Protein AF-A0A4R5EV81-F1 (afdb_monomer_lite)

Structure (mmCIF, N/CA/C/O backbone):
data_AF-A0A4R5EV81-F1
#
_entry.id   AF-A0A4R5EV81-F1
#
loop_
_atom_site.group_PDB
_atom_site.id
_atom_site.type_symbol
_atom_site.label_atom_id
_atom_site.label_alt_id
_atom_site.label_comp_id
_atom_site.label_asym_id
_atom_site.label_entity_id
_atom_site.label_seq_id
_atom_site.pdbx_PDB_ins_code
_atom_site.Cartn_x
_atom_site.Cartn_y
_atom_site.Cartn_z
_atom_site.occupancy
_atom_site.B_iso_or_equiv
_atom_site.auth_seq_id
_atom_site.auth_comp_id
_atom_site.auth_asym_id
_atom_site.auth_atom_id
_atom_site.pdbx_PDB_model_num
ATOM 1 N N . MET A 1 1 ? -8.953 -26.066 24.419 1.00 37.31 1 MET A N 1
ATOM 2 C CA . MET A 1 1 ? -10.215 -25.880 23.675 1.00 37.31 1 MET A CA 1
ATOM 3 C C . MET A 1 1 ? -9.924 -24.929 22.522 1.00 37.31 1 MET A C 1
ATOM 5 O O . MET A 1 1 ? -9.954 -23.727 22.732 1.00 37.31 1 MET A O 1
ATOM 9 N N . ALA A 1 2 ? -9.519 -25.443 21.358 1.00 44.22 2 ALA A N 1
ATOM 10 C CA . ALA A 1 2 ? -9.310 -24.613 20.171 1.00 44.22 2 ALA A CA 1
ATOM 11 C C . ALA A 1 2 ? -10.692 -24.299 19.582 1.00 44.22 2 ALA A C 1
ATOM 13 O O . ALA A 1 2 ? -11.308 -25.158 18.949 1.00 44.22 2 ALA A O 1
ATOM 14 N N . GLY A 1 3 ? -11.227 -23.125 19.919 1.00 52.47 3 GLY A N 1
ATOM 15 C CA . GLY A 1 3 ? -12.448 -22.615 19.303 1.00 52.47 3 GLY A CA 1
ATOM 16 C C . GLY A 1 3 ? -12.232 -22.489 17.798 1.00 52.47 3 GLY A C 1
ATOM 17 O O . GLY A 1 3 ? -11.155 -22.096 17.358 1.00 52.47 3 GLY A O 1
ATOM 18 N N . LYS A 1 4 ? -13.229 -22.890 17.007 1.00 65.06 4 LYS A N 1
ATOM 19 C CA . LYS A 1 4 ? -13.209 -22.694 15.557 1.00 65.06 4 LYS A CA 1
ATOM 20 C C . LYS A 1 4 ? -13.354 -21.197 15.295 1.00 65.06 4 LYS A C 1
ATOM 22 O O . LYS A 1 4 ? -14.456 -20.666 15.426 1.00 65.06 4 LYS A O 1
ATOM 27 N N . GLU A 1 5 ? -12.251 -20.535 14.976 1.00 66.50 5 GLU A N 1
ATOM 28 C CA . GLU A 1 5 ? -12.268 -19.159 14.485 1.00 66.50 5 GLU A CA 1
ATOM 29 C C . GLU A 1 5 ? -13.114 -19.121 13.207 1.00 66.50 5 GLU A C 1
ATOM 31 O O . GLU A 1 5 ? -12.915 -19.930 12.296 1.00 66.50 5 GLU A O 1
ATOM 36 N N . LYS A 1 6 ? -14.101 -18.224 13.165 1.00 83.25 6 LYS A N 1
ATOM 37 C CA . LYS A 1 6 ? -14.970 -18.044 11.995 1.00 83.25 6 LYS A CA 1
ATOM 38 C C . LYS A 1 6 ? -14.556 -16.846 11.158 1.00 83.25 6 LYS A C 1
ATOM 40 O O . LYS A 1 6 ? -14.765 -16.858 9.950 1.00 83.25 6 LYS A O 1
ATOM 45 N N . VAL A 1 7 ? -13.988 -15.821 11.793 1.00 92.38 7 VAL A N 1
ATOM 46 C CA . VAL A 1 7 ? -13.615 -14.573 11.127 1.00 92.38 7 VAL A CA 1
ATOM 47 C C . VAL A 1 7 ? -12.239 -14.116 11.579 1.00 92.38 7 VAL A C 1
ATOM 49 O O . VAL A 1 7 ? -11.940 -14.108 12.773 1.00 92.38 7 VAL A O 1
ATOM 52 N N . MET A 1 8 ? -11.429 -13.694 10.610 1.00 94.06 8 MET A N 1
ATOM 53 C CA . MET A 1 8 ? -10.152 -13.033 10.849 1.00 94.06 8 MET A CA 1
ATOM 54 C C . MET A 1 8 ? -10.244 -11.562 10.449 1.00 94.06 8 MET A C 1
ATOM 56 O O . MET A 1 8 ? -10.510 -11.255 9.290 1.00 94.06 8 MET A O 1
ATOM 60 N N . ALA A 1 9 ? -10.002 -10.660 11.397 1.00 96.12 9 ALA A N 1
ATOM 61 C CA . ALA A 1 9 ? -9.934 -9.223 11.179 1.00 96.12 9 ALA A CA 1
ATOM 62 C C . ALA A 1 9 ? -8.474 -8.767 11.068 1.00 96.12 9 ALA A C 1
ATOM 64 O O . ALA A 1 9 ? -7.671 -8.940 11.988 1.00 96.12 9 ALA A O 1
ATOM 65 N N . VAL A 1 10 ? -8.131 -8.171 9.931 1.00 96.38 10 VAL A N 1
ATOM 66 C CA . VAL A 1 10 ? -6.797 -7.643 9.649 1.00 96.38 10 VAL A CA 1
ATOM 67 C C . VAL A 1 10 ? -6.841 -6.128 9.739 1.00 96.38 10 VAL A C 1
ATOM 69 O O . VAL A 1 10 ? -7.480 -5.484 8.911 1.00 96.38 10 VAL A O 1
ATOM 72 N N . LEU A 1 11 ? -6.183 -5.565 10.747 1.00 96.38 11 LEU A N 1
ATOM 73 C CA . LEU A 1 11 ? -6.137 -4.129 10.984 1.00 96.38 11 LEU A CA 1
ATOM 74 C C . LEU A 1 11 ? -4.917 -3.533 10.285 1.00 96.38 11 LEU A C 1
ATOM 76 O O . LEU A 1 11 ? -3.776 -3.927 10.533 1.00 96.38 11 LEU A O 1
ATOM 80 N N . MET A 1 12 ? -5.174 -2.556 9.430 1.00 96.00 12 MET A N 1
ATOM 81 C CA . MET A 1 12 ? -4.178 -1.812 8.677 1.00 96.00 12 MET A CA 1
ATOM 82 C C . MET A 1 12 ? -4.198 -0.363 9.136 1.00 96.00 12 MET A C 1
ATOM 84 O O . MET A 1 12 ? -5.262 0.254 9.227 1.00 96.00 12 MET A O 1
ATOM 88 N N . GLY A 1 13 ? -3.016 0.174 9.419 1.00 95.75 13 GLY A N 1
ATOM 89 C CA . GLY A 1 13 ? -2.864 1.579 9.747 1.00 95.75 13 GLY A CA 1
ATOM 90 C C . GLY A 1 13 ? -2.934 2.469 8.501 1.00 95.75 13 GLY A C 1
ATOM 91 O O . GLY A 1 13 ? -2.960 1.991 7.359 1.00 95.75 13 GLY A O 1
ATOM 92 N N . PRO A 1 14 ? -2.925 3.795 8.702 1.00 95.31 14 PRO A N 1
ATOM 93 C CA . PRO A 1 14 ? -3.032 4.756 7.609 1.00 95.31 14 PRO A CA 1
ATOM 94 C C . PRO A 1 14 ? -1.862 4.652 6.628 1.00 95.31 14 PRO A C 1
ATOM 96 O O . PRO A 1 14 ? -2.031 4.834 5.424 1.00 95.31 14 PRO A O 1
ATOM 99 N N . PHE A 1 15 ? -0.657 4.347 7.118 1.00 94.00 15 PHE A N 1
ATOM 100 C CA . PHE A 1 15 ? 0.535 4.274 6.277 1.00 94.00 15 PHE A CA 1
ATOM 101 C C . PHE A 1 15 ? 0.496 3.079 5.320 1.00 94.00 15 PHE A C 1
ATOM 103 O O . PHE A 1 15 ? 0.893 3.205 4.163 1.00 94.00 15 PHE A O 1
ATOM 110 N N . GLU A 1 16 ? 0.015 1.927 5.782 1.00 92.69 16 GLU A N 1
ATOM 111 C CA . GLU A 1 16 ? -0.088 0.715 4.977 1.00 92.69 16 GLU A CA 1
ATOM 112 C C . GLU A 1 16 ? -1.128 0.888 3.865 1.00 92.69 16 GLU A C 1
ATOM 114 O O . GLU A 1 16 ? -0.853 0.585 2.702 1.00 92.69 16 GLU A O 1
ATOM 119 N N . VAL A 1 17 ? -2.293 1.456 4.193 1.00 95.38 17 VAL A N 1
ATOM 120 C CA . VAL A 1 17 ? -3.369 1.676 3.214 1.00 95.38 17 VAL A CA 1
ATOM 121 C C . VAL A 1 17 ? -2.970 2.727 2.175 1.00 95.38 17 VAL A C 1
ATOM 123 O O . VAL A 1 17 ? -3.230 2.543 0.983 1.00 95.38 17 VAL A O 1
ATOM 126 N N . ARG A 1 18 ? -2.229 3.769 2.577 1.00 94.94 18 ARG A N 1
ATOM 127 C CA . ARG A 1 18 ? -1.694 4.802 1.668 1.00 94.94 18 ARG A CA 1
ATOM 128 C C . ARG A 1 18 ? -0.778 4.280 0.571 1.00 94.94 18 ARG A C 1
ATOM 130 O O . ARG A 1 18 ? -0.674 4.897 -0.487 1.00 94.94 18 ARG A O 1
ATOM 137 N N . GLN A 1 19 ? -0.124 3.140 0.789 1.00 92.06 19 GLN A N 1
ATOM 138 C CA . GLN A 1 19 ? 0.684 2.502 -0.256 1.00 92.06 19 GLN A CA 1
ATOM 139 C C . GLN A 1 19 ? -0.177 2.002 -1.421 1.00 92.06 19 GLN A C 1
ATOM 141 O O . GLN A 1 19 ? 0.320 1.878 -2.540 1.00 92.06 19 GLN A O 1
ATOM 146 N N . THR A 1 20 ? -1.456 1.726 -1.157 1.00 93.50 20 THR A N 1
ATOM 147 C CA . THR A 1 20 ? -2.435 1.279 -2.153 1.00 93.50 20 THR A CA 1
ATOM 148 C C . THR A 1 20 ? -3.270 2.445 -2.667 1.00 93.50 20 THR A C 1
ATOM 150 O O . THR A 1 20 ? -3.405 2.614 -3.879 1.00 93.50 20 THR A O 1
ATOM 153 N N . PHE A 1 21 ? -3.759 3.297 -1.765 1.00 95.69 21 PHE A N 1
ATOM 154 C CA . PHE A 1 21 ? -4.593 4.449 -2.091 1.00 95.69 21 PHE A CA 1
ATOM 155 C C . PHE A 1 21 ? -3.895 5.754 -1.727 1.00 95.69 21 PHE A C 1
ATOM 157 O O . PHE A 1 21 ? -3.810 6.134 -0.563 1.00 95.69 21 PHE A O 1
ATOM 164 N N . ARG A 1 22 ? -3.418 6.473 -2.746 1.00 92.38 22 ARG A N 1
ATOM 165 C CA . ARG A 1 22 ? 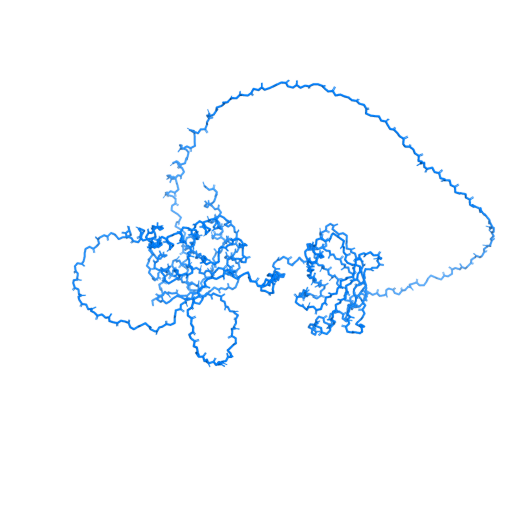-2.660 7.719 -2.562 1.00 92.38 22 ARG A CA 1
ATOM 166 C C . ARG A 1 22 ? -3.427 8.779 -1.764 1.00 92.38 22 ARG A C 1
ATOM 168 O O . ARG A 1 22 ? -2.816 9.489 -0.972 1.00 92.38 22 ARG A O 1
ATOM 175 N N . ASP A 1 23 ? -4.735 8.867 -1.973 1.00 94.44 23 ASP A N 1
ATOM 176 C CA . ASP A 1 23 ? -5.587 9.914 -1.401 1.00 94.44 23 ASP A CA 1
ATOM 177 C C . ASP A 1 23 ? -6.221 9.498 -0.059 1.00 94.44 23 ASP A C 1
ATOM 179 O O . ASP A 1 23 ? -7.196 10.092 0.391 1.00 94.44 23 ASP A O 1
ATOM 183 N N . TRP A 1 24 ? -5.665 8.477 0.604 1.00 97.38 24 TRP A N 1
ATOM 184 C CA . TRP A 1 24 ? -6.179 7.986 1.881 1.00 97.38 24 TRP A CA 1
ATOM 185 C C . TRP A 1 24 ? -5.960 8.994 3.036 1.00 97.38 24 TRP A C 1
ATOM 187 O O . TRP A 1 24 ? -4.825 9.47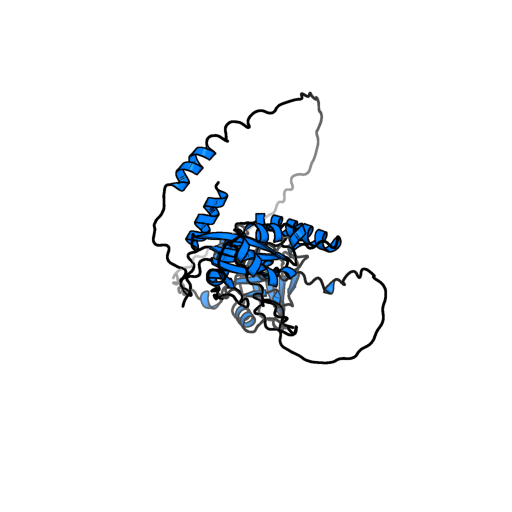4 3.231 1.00 97.38 24 TRP A O 1
ATOM 197 N N . PRO A 1 25 ? -6.998 9.301 3.844 1.00 96.69 25 PRO A N 1
ATOM 198 C CA . PRO A 1 25 ? -6.892 10.254 4.952 1.00 96.69 25 PRO A CA 1
ATOM 199 C C . PRO A 1 25 ? -5.836 9.861 6.003 1.00 96.69 25 PRO A C 1
ATOM 201 O O . PRO A 1 25 ? -5.484 8.693 6.149 1.00 96.69 25 PRO A O 1
ATOM 204 N N . ALA A 1 26 ? -5.275 10.846 6.715 1.00 93.69 26 ALA A N 1
ATOM 205 C CA . ALA A 1 26 ? -4.093 10.645 7.571 1.00 93.69 26 ALA A CA 1
ATOM 206 C C . ALA A 1 26 ? -4.324 9.786 8.800 1.00 93.69 26 ALA A C 1
ATOM 208 O O . ALA A 1 26 ? -3.450 8.993 9.139 1.00 93.69 26 ALA A O 1
ATOM 209 N N . ASP A 1 27 ? -5.498 9.921 9.393 1.00 95.44 27 ASP A N 1
ATOM 210 C CA . ASP A 1 27 ? -5.814 9.314 10.679 1.00 95.44 27 ASP A CA 1
ATOM 211 C C . ASP A 1 27 ? -6.834 8.175 10.514 1.00 95.44 27 ASP A C 1
ATOM 213 O O . ASP A 1 27 ? -7.389 7.672 11.484 1.00 95.44 27 ASP A O 1
ATOM 217 N N . MET A 1 28 ? -7.085 7.747 9.270 1.00 97.44 28 MET A N 1
ATOM 218 C CA . MET A 1 28 ? -8.007 6.658 8.962 1.00 97.44 28 MET A CA 1
ATOM 219 C C . MET A 1 28 ? -7.272 5.326 8.870 1.00 97.44 28 MET A C 1
ATOM 221 O O . MET A 1 28 ? -6.279 5.177 8.158 1.00 97.44 28 MET A O 1
ATOM 225 N N . CYS A 1 29 ? -7.818 4.330 9.541 1.00 97.25 29 CYS A N 1
ATOM 226 C CA . CYS A 1 29 ? -7.395 2.945 9.496 1.00 97.25 29 CYS A CA 1
ATOM 227 C C . CYS A 1 29 ? -8.435 2.099 8.749 1.00 97.25 29 CYS A C 1
ATOM 229 O O . CYS A 1 29 ? -9.587 2.504 8.558 1.00 97.25 29 CYS A O 1
ATOM 231 N N . LEU A 1 30 ? -8.023 0.904 8.329 1.00 97.31 30 LEU A N 1
ATOM 232 C CA . LEU A 1 30 ? -8.878 -0.053 7.630 1.00 97.31 30 LEU A CA 1
ATOM 233 C C . LEU A 1 30 ? -8.829 -1.408 8.330 1.00 97.31 30 LEU A C 1
ATOM 235 O O . LEU A 1 30 ? -7.754 -1.952 8.570 1.00 97.31 30 LEU A O 1
ATOM 239 N N . ALA A 1 31 ? -9.991 -1.973 8.630 1.00 97.19 31 ALA A N 1
ATOM 240 C CA . ALA A 1 31 ? -10.133 -3.344 9.084 1.00 97.19 31 ALA A CA 1
ATOM 241 C C . ALA A 1 31 ? -10.713 -4.194 7.956 1.00 97.19 31 ALA A C 1
ATOM 243 O O . ALA A 1 31 ? -11.795 -3.912 7.443 1.00 97.19 31 ALA A O 1
ATOM 244 N N . VAL A 1 32 ? -9.995 -5.249 7.583 1.00 96.69 32 VAL A N 1
ATOM 245 C CA . VAL A 1 32 ? -10.447 -6.215 6.583 1.00 96.69 32 VAL A CA 1
ATOM 246 C C . VAL A 1 32 ? -10.886 -7.488 7.287 1.00 96.69 32 VAL A C 1
ATOM 248 O O . VAL A 1 32 ? -10.063 -8.206 7.855 1.00 96.69 32 VAL A O 1
ATOM 251 N N . CYS A 1 33 ? -12.187 -7.760 7.268 1.00 95.81 33 CYS A N 1
ATOM 252 C CA . CYS A 1 33 ? -12.789 -8.929 7.893 1.00 95.81 33 CYS A CA 1
ATOM 253 C C . CYS A 1 33 ? -12.950 -10.041 6.858 1.00 95.81 33 CYS A C 1
ATOM 255 O O . CYS A 1 33 ? -13.728 -9.912 5.914 1.00 95.81 33 CYS A O 1
ATOM 257 N N . LEU A 1 34 ? -12.220 -11.136 7.052 1.00 94.88 34 LEU A N 1
ATOM 258 C CA . LEU A 1 34 ? -12.243 -12.324 6.207 1.00 94.88 34 LEU A CA 1
ATOM 259 C C . LEU A 1 34 ? -13.096 -13.403 6.876 1.00 94.88 34 LEU A C 1
ATOM 261 O O . LEU A 1 34 ? -12.716 -13.934 7.923 1.00 94.88 34 LEU A O 1
ATOM 265 N N . MET A 1 35 ? -14.245 -13.714 6.280 1.00 93.06 35 MET A N 1
ATOM 266 C CA . MET A 1 35 ? -15.203 -14.690 6.801 1.00 93.06 35 MET A CA 1
ATOM 267 C C . MET A 1 35 ? -14.937 -16.113 6.286 1.00 93.06 35 MET A C 1
ATOM 269 O O . MET A 1 35 ? -14.402 -16.323 5.196 1.00 93.06 35 MET A O 1
ATOM 273 N N . ASP A 1 36 ? -15.343 -17.120 7.059 1.00 90.00 36 ASP A N 1
ATOM 274 C CA . ASP A 1 36 ? -15.233 -18.541 6.698 1.00 90.00 36 ASP A CA 1
ATOM 275 C C . ASP A 1 36 ? -16.025 -18.924 5.440 1.00 90.00 36 ASP A C 1
ATOM 277 O O . ASP A 1 36 ? -15.664 -19.874 4.739 1.00 90.00 36 ASP A O 1
ATOM 281 N N . ASN A 1 37 ? -17.082 -18.177 5.122 1.00 87.44 37 ASN A N 1
ATOM 282 C CA . ASN A 1 37 ? -17.889 -18.341 3.921 1.00 87.44 37 ASN A CA 1
ATOM 283 C C . ASN A 1 37 ? -17.189 -17.816 2.647 1.00 87.44 37 ASN A C 1
ATOM 285 O O . ASN A 1 37 ? -17.636 -18.129 1.539 1.00 87.44 37 ASN A O 1
ATOM 289 N N . GLY A 1 38 ? -16.047 -17.139 2.797 1.00 89.31 38 GLY A N 1
ATOM 290 C CA . GLY A 1 38 ? -15.313 -16.500 1.713 1.00 89.31 38 GLY A CA 1
ATOM 291 C C . GLY A 1 38 ? -15.722 -15.056 1.458 1.00 89.31 38 GLY A C 1
ATOM 292 O O . GLY A 1 38 ? -15.174 -14.450 0.550 1.00 89.31 38 GLY A O 1
ATOM 293 N N . ASP A 1 39 ? -16.638 -14.486 2.229 1.00 90.19 39 ASP A N 1
ATOM 294 C CA . ASP A 1 39 ? -16.976 -13.077 2.100 1.00 90.19 39 ASP A CA 1
ATOM 295 C C . ASP A 1 39 ? -15.893 -12.208 2.748 1.00 90.19 39 ASP A C 1
ATOM 297 O O . ASP A 1 39 ? -15.200 -12.602 3.694 1.00 90.19 39 ASP A O 1
ATOM 301 N N . CYS A 1 40 ? -15.755 -10.995 2.224 1.00 92.50 40 CYS A N 1
ATOM 302 C CA . CYS A 1 40 ? -14.840 -9.992 2.738 1.00 92.50 40 CYS A CA 1
ATOM 303 C C . CYS A 1 40 ? -15.621 -8.716 3.035 1.00 92.50 40 CYS A C 1
ATOM 305 O O . CYS A 1 40 ? -16.361 -8.233 2.180 1.00 92.50 40 CYS A O 1
ATOM 307 N N . GLN A 1 41 ? -15.438 -8.165 4.232 1.00 93.75 41 GLN A N 1
ATOM 308 C CA . GLN A 1 41 ? -16.010 -6.881 4.619 1.00 93.75 41 GLN A CA 1
ATOM 309 C C . GLN A 1 41 ? -14.896 -5.902 4.974 1.00 93.75 41 GLN A C 1
ATOM 311 O O . GLN A 1 41 ? -13.978 -6.233 5.725 1.00 93.75 41 GLN A O 1
ATOM 316 N N . LEU A 1 42 ? -14.983 -4.700 4.417 1.00 95.06 42 LEU A N 1
ATOM 317 C CA . LEU A 1 42 ? -14.074 -3.594 4.686 1.00 95.06 42 LEU A CA 1
ATOM 318 C C . LEU A 1 42 ? -14.755 -2.656 5.680 1.00 95.06 42 LEU A C 1
ATOM 320 O O . LEU A 1 42 ? -15.918 -2.312 5.494 1.00 95.06 42 LEU A O 1
ATOM 324 N N . VAL A 1 43 ? -14.056 -2.286 6.749 1.00 95.50 43 VAL A N 1
ATOM 325 C CA . VAL A 1 43 ? -14.569 -1.374 7.777 1.00 95.50 43 VAL A CA 1
ATOM 326 C C . VAL A 1 43 ? -13.536 -0.287 8.023 1.00 95.50 43 VAL A C 1
ATOM 328 O O . VAL A 1 43 ? -12.407 -0.576 8.419 1.00 95.50 43 VAL A O 1
ATOM 331 N N . VAL A 1 44 ? -13.919 0.964 7.790 1.00 96.38 44 VAL A N 1
ATOM 332 C CA . VAL A 1 44 ? -13.081 2.135 8.071 1.00 96.38 44 VAL A CA 1
ATOM 333 C C . VAL A 1 44 ? -13.291 2.611 9.506 1.00 96.38 44 VAL A C 1
ATOM 335 O O . VAL A 1 44 ? -14.392 2.515 10.051 1.00 96.38 44 VAL A O 1
ATOM 338 N N . PHE A 1 45 ? -12.226 3.099 10.134 1.00 95.69 45 PHE A N 1
ATOM 339 C CA . PHE A 1 45 ? -12.273 3.631 11.497 1.00 95.69 45 PHE A CA 1
ATOM 340 C C . PHE A 1 45 ? -11.157 4.653 11.719 1.00 95.69 45 PHE A C 1
ATOM 342 O O . PHE A 1 45 ? -10.148 4.626 11.015 1.00 95.69 45 PHE A O 1
ATOM 349 N N . GLN A 1 46 ? -11.320 5.548 12.689 1.00 95.44 46 GLN A N 1
ATOM 350 C CA . GLN A 1 46 ? -10.278 6.495 13.085 1.00 95.44 46 GLN A CA 1
ATOM 351 C C . GLN A 1 46 ? -9.213 5.804 13.946 1.00 95.44 46 GLN A C 1
ATOM 353 O O . GLN A 1 46 ? -9.514 4.886 14.707 1.00 95.44 46 GLN A O 1
ATOM 358 N N . GLN A 1 47 ? -7.959 6.245 13.867 1.00 94.12 47 GLN A N 1
ATOM 359 C CA . GLN A 1 47 ? -6.868 5.678 14.663 1.00 94.12 47 GLN A CA 1
ATOM 360 C C . GLN A 1 47 ? -7.146 5.772 16.171 1.00 94.12 47 GLN A C 1
ATOM 362 O O . GLN A 1 47 ? -6.807 4.854 16.917 1.00 94.12 47 GLN A O 1
ATOM 367 N N . GLU A 1 48 ? -7.810 6.842 16.607 1.00 91.94 48 GLU A N 1
ATOM 368 C CA . GLU A 1 48 ? -8.250 7.043 17.994 1.00 91.94 48 GLU A CA 1
ATOM 369 C C . GLU A 1 48 ? -9.276 5.990 18.455 1.00 91.94 48 GLU A C 1
ATOM 371 O O . GLU A 1 48 ? -9.358 5.674 19.640 1.00 91.94 48 GLU A O 1
ATOM 376 N N . GLU A 1 49 ? -10.023 5.390 17.523 1.00 90.88 49 GLU A N 1
ATOM 377 C CA . GLU A 1 49 ? -11.046 4.373 17.796 1.00 90.88 49 GLU A CA 1
ATOM 378 C C . GLU A 1 49 ? -10.482 2.941 17.833 1.00 90.88 49 GLU A C 1
ATOM 380 O O . GLU A 1 49 ? -11.235 1.980 18.023 1.00 90.88 49 GLU A O 1
ATOM 385 N N . ALA A 1 50 ? -9.169 2.764 17.648 1.00 89.88 50 ALA A N 1
ATOM 386 C CA . ALA A 1 50 ? -8.540 1.447 17.522 1.00 89.88 50 ALA A CA 1
ATOM 387 C C . ALA A 1 50 ? -8.829 0.513 18.711 1.00 89.88 50 ALA A C 1
ATOM 389 O O . ALA A 1 50 ? -8.995 -0.691 18.516 1.00 89.88 50 ALA A O 1
ATOM 390 N N . ASP A 1 51 ? -8.944 1.061 19.922 1.00 89.25 51 ASP A N 1
ATOM 391 C CA . ASP A 1 51 ? -9.213 0.284 21.137 1.00 89.25 51 ASP A CA 1
ATOM 392 C C . ASP A 1 51 ? -10.686 -0.161 21.246 1.00 89.25 51 ASP A C 1
ATOM 394 O O . ASP A 1 51 ? -10.995 -1.181 21.869 1.00 89.25 51 ASP A O 1
ATOM 398 N N . LEU A 1 52 ? -11.608 0.570 20.611 1.00 90.44 52 LEU A N 1
ATOM 399 C CA . LEU A 1 52 ? -13.046 0.273 20.604 1.00 90.44 52 LEU A CA 1
ATOM 400 C C . LEU A 1 52 ? -13.448 -0.634 19.436 1.00 90.44 52 LEU A C 1
ATOM 402 O O . LEU A 1 52 ? -14.439 -1.370 19.521 1.00 90.44 52 LEU A O 1
ATOM 406 N N . LEU A 1 53 ? -12.657 -0.624 18.363 1.00 92.38 53 LEU A N 1
ATOM 407 C CA . LEU A 1 53 ? -12.913 -1.378 17.144 1.00 92.38 53 LEU A CA 1
ATOM 408 C C . LEU A 1 53 ? -13.170 -2.878 17.375 1.00 92.38 53 LEU A C 1
ATOM 410 O O . LEU A 1 53 ? -14.118 -3.388 16.780 1.00 92.38 53 LEU A O 1
ATOM 414 N N . PRO A 1 54 ? -12.418 -3.620 18.216 1.00 93.19 54 PRO A N 1
ATOM 415 C CA . PRO A 1 54 ? -12.654 -5.053 18.378 1.00 93.19 54 PRO A CA 1
ATOM 416 C C . PRO A 1 54 ? -14.055 -5.370 18.904 1.00 93.19 54 PRO A C 1
ATOM 418 O O . PRO A 1 54 ? -14.707 -6.304 18.439 1.00 93.19 54 PRO A O 1
ATOM 421 N N . ARG A 1 55 ? -14.537 -4.553 19.849 1.00 91.06 55 ARG A N 1
ATOM 422 C CA . ARG A 1 55 ? -15.895 -4.655 20.388 1.00 91.06 55 ARG A CA 1
ATOM 423 C C . ARG A 1 55 ? -16.926 -4.304 19.316 1.00 91.06 55 ARG A C 1
ATOM 425 O O . ARG A 1 55 ? -17.867 -5.064 19.120 1.00 91.06 55 ARG A O 1
ATOM 432 N N . ARG A 1 56 ? -16.704 -3.208 18.586 1.00 90.38 56 ARG A N 1
ATOM 433 C CA . ARG A 1 56 ? -17.569 -2.772 17.482 1.00 90.38 56 ARG A CA 1
ATOM 434 C C . ARG A 1 56 ? -17.686 -3.838 16.393 1.00 90.38 56 ARG A C 1
ATOM 436 O O . ARG A 1 56 ? -18.792 -4.150 15.978 1.00 90.38 56 ARG A O 1
ATOM 443 N N . LEU A 1 57 ? -16.574 -4.434 15.963 1.00 92.19 57 LEU A N 1
ATOM 444 C CA . LEU A 1 57 ? -16.557 -5.498 14.955 1.00 92.19 57 LEU A CA 1
ATOM 445 C C . LEU A 1 57 ? -17.283 -6.751 15.432 1.00 92.19 57 LEU A C 1
ATOM 447 O O . LEU A 1 57 ? -18.032 -7.353 14.669 1.00 92.19 57 LEU A O 1
ATOM 451 N N . ARG A 1 58 ? -17.082 -7.142 16.693 1.00 92.06 58 ARG A N 1
ATOM 452 C CA . ARG A 1 58 ? -17.796 -8.271 17.288 1.00 92.06 58 ARG A CA 1
ATOM 453 C C . ARG A 1 58 ? -19.309 -8.058 17.231 1.00 92.06 58 ARG A C 1
ATOM 455 O O . ARG A 1 58 ? -20.029 -8.962 16.813 1.00 92.06 58 ARG A O 1
ATOM 462 N N . ASP A 1 59 ? -19.757 -6.879 17.644 1.00 89.38 59 ASP A N 1
ATOM 463 C CA . ASP A 1 59 ? -21.174 -6.549 17.750 1.00 89.38 59 ASP A CA 1
ATOM 464 C C . ASP A 1 59 ? -21.795 -6.367 16.344 1.00 89.38 59 ASP A C 1
ATOM 466 O O . ASP A 1 59 ? -22.851 -6.932 16.069 1.00 89.38 59 ASP A O 1
ATOM 470 N N . HIS A 1 60 ? -21.077 -5.726 15.411 1.00 88.38 60 HIS A N 1
ATOM 471 C CA . HIS A 1 60 ? -21.450 -5.581 13.992 1.00 88.38 60 HIS A CA 1
ATOM 472 C C . HIS A 1 60 ? -21.601 -6.923 13.266 1.00 88.38 60 HIS A C 1
ATOM 474 O O . HIS A 1 60 ? -22.546 -7.127 12.508 1.00 88.38 60 HIS A O 1
ATOM 480 N N . LEU A 1 61 ? -20.686 -7.863 13.514 1.00 89.00 61 LEU A N 1
ATOM 481 C CA . LEU A 1 61 ? -20.727 -9.199 12.913 1.00 89.00 61 LEU A CA 1
ATOM 482 C C . LEU A 1 61 ? -21.651 -10.169 13.673 1.00 89.00 61 LEU A C 1
ATOM 484 O O . LEU A 1 61 ? -21.856 -11.296 13.221 1.00 89.00 61 LEU A O 1
ATOM 488 N N . GLY A 1 62 ? -22.183 -9.777 14.837 1.00 89.31 62 GLY A N 1
ATOM 489 C CA . GLY A 1 62 ? -22.987 -10.649 15.699 1.00 89.31 62 GLY A CA 1
ATOM 490 C C . GLY A 1 62 ? -22.230 -11.893 16.184 1.00 89.31 62 GLY A C 1
ATOM 491 O O . GLY A 1 62 ? -22.823 -12.960 16.366 1.00 89.31 62 GLY A O 1
ATOM 492 N N . LEU A 1 63 ? -20.907 -11.793 16.345 1.00 88.25 63 LEU A N 1
ATOM 493 C CA . LEU A 1 63 ? -20.040 -12.919 16.694 1.00 88.25 63 LEU A CA 1
ATOM 494 C C . LEU A 1 63 ? -19.687 -12.930 18.179 1.00 88.25 63 LEU A C 1
ATOM 496 O O . LEU A 1 63 ? -19.743 -11.931 18.885 1.00 88.25 63 LEU A O 1
ATOM 500 N N . ARG A 1 64 ? -19.269 -14.094 18.672 1.00 85.56 64 ARG A N 1
ATOM 501 C CA . ARG A 1 64 ? -18.648 -14.209 19.995 1.00 85.56 64 ARG A CA 1
ATOM 502 C C . ARG A 1 64 ? -17.162 -13.858 19.910 1.00 85.56 64 ARG A C 1
ATOM 504 O O . ARG A 1 64 ? -16.532 -14.080 18.879 1.00 85.56 64 ARG A O 1
ATOM 511 N N . SER A 1 65 ? -16.573 -13.394 21.014 1.00 82.12 65 SER A N 1
ATOM 512 C CA . SER A 1 65 ? -15.141 -13.049 21.075 1.00 82.12 65 SER A CA 1
ATOM 513 C C . SER A 1 65 ? -14.198 -14.218 20.747 1.00 82.12 65 SER A C 1
ATOM 515 O O . SER A 1 65 ? -13.083 -13.982 20.302 1.00 82.12 65 SER A O 1
ATOM 517 N N . ASP A 1 66 ? -14.627 -15.471 20.936 1.00 86.31 66 ASP A N 1
ATOM 518 C CA . ASP A 1 66 ? -13.854 -16.677 20.599 1.00 86.31 66 ASP A CA 1
ATOM 519 C C . ASP A 1 66 ? -13.932 -17.070 19.113 1.00 86.31 66 ASP A C 1
ATOM 521 O O . ASP A 1 66 ? -13.163 -17.916 18.663 1.00 86.31 66 ASP A O 1
ATOM 525 N N . ALA A 1 67 ? -14.841 -16.457 18.351 1.00 89.38 67 ALA A N 1
ATOM 526 C CA . ALA A 1 67 ? -15.015 -16.689 16.919 1.00 89.38 67 ALA A CA 1
ATOM 527 C C . ALA A 1 67 ? -14.287 -15.652 16.042 1.00 89.38 67 ALA A C 1
ATOM 529 O O . ALA A 1 67 ? -14.262 -15.823 14.821 1.00 89.38 67 ALA A O 1
ATOM 530 N N . LEU A 1 68 ? -13.711 -14.610 16.652 1.00 92.31 68 LEU A N 1
ATOM 531 C CA . LEU A 1 68 ? -13.053 -13.492 15.980 1.00 92.31 68 LEU A CA 1
ATOM 532 C C . LEU A 1 68 ? -11.571 -13.447 16.360 1.00 92.31 68 LEU A C 1
ATOM 534 O O . LEU A 1 68 ? -11.244 -13.300 17.537 1.00 92.31 68 LEU A O 1
ATOM 538 N N . CYS A 1 69 ? -10.680 -13.545 15.377 1.00 94.12 69 CYS A N 1
ATOM 539 C CA . CYS A 1 69 ? -9.242 -13.389 15.581 1.00 94.12 69 CYS A CA 1
ATOM 540 C C . CYS A 1 69 ? -8.711 -12.121 14.908 1.00 94.12 69 CYS A C 1
ATOM 542 O O . CYS A 1 69 ? -9.267 -11.657 13.914 1.00 94.12 69 CYS A O 1
ATOM 544 N N . PHE A 1 70 ? -7.637 -11.552 15.461 1.00 94.94 70 PHE A N 1
ATOM 545 C CA . PHE A 1 70 ? -7.060 -10.291 14.995 1.00 94.94 70 PHE A CA 1
ATOM 546 C C . PHE A 1 70 ? -5.609 -10.431 14.537 1.00 94.94 70 PHE A C 1
ATOM 548 O O . PHE A 1 70 ? -4.834 -11.228 15.077 1.00 94.94 70 PHE A O 1
ATOM 555 N N . PHE A 1 71 ? -5.241 -9.596 13.569 1.00 93.75 71 PHE A N 1
ATOM 556 C CA . PHE A 1 71 ? -3.862 -9.273 13.225 1.00 93.75 71 PHE A CA 1
ATOM 557 C C . PHE A 1 71 ? -3.745 -7.759 12.996 1.00 93.75 71 PHE A C 1
ATOM 559 O O . PHE A 1 71 ? -4.475 -7.251 12.147 1.00 93.75 71 PHE A O 1
ATOM 566 N N . PRO A 1 72 ? -2.862 -7.023 13.695 1.00 93.31 72 PRO A N 1
ATOM 567 C CA . PRO A 1 72 ? -1.921 -7.464 14.728 1.00 93.31 72 PRO A CA 1
ATOM 568 C C . PRO A 1 72 ? -2.622 -7.918 16.024 1.00 93.31 72 PRO A C 1
ATOM 570 O O . PRO A 1 72 ? -3.847 -7.955 16.113 1.00 93.31 72 PRO A O 1
ATOM 573 N N . ARG A 1 73 ? -1.832 -8.319 17.029 1.00 92.94 73 ARG A N 1
ATOM 574 C CA . ARG A 1 73 ? -2.338 -8.822 18.315 1.00 92.94 73 ARG A CA 1
ATOM 575 C C . ARG A 1 73 ? -3.172 -7.765 19.037 1.00 92.94 73 ARG A C 1
ATOM 577 O O . ARG A 1 73 ? -2.664 -6.690 19.335 1.00 92.94 73 ARG A O 1
ATOM 584 N N . VAL A 1 74 ? -4.389 -8.140 19.429 1.00 93.00 74 VAL A N 1
ATOM 585 C CA . VAL A 1 74 ? -5.280 -7.329 20.269 1.00 93.00 74 VAL A CA 1
ATOM 586 C C . VAL A 1 74 ? -5.499 -8.035 21.617 1.00 93.00 74 VAL A C 1
ATOM 588 O O . VAL A 1 74 ? -5.786 -9.237 21.634 1.00 93.00 74 VAL A O 1
ATOM 591 N N . PRO A 1 75 ? -5.364 -7.344 22.765 1.00 89.56 75 PRO A N 1
ATOM 592 C CA . PRO A 1 75 ? -5.631 -7.931 24.077 1.00 89.56 75 PRO A CA 1
ATOM 593 C C . PRO A 1 75 ? -7.052 -8.499 24.190 1.00 89.56 75 PRO A C 1
ATOM 595 O O . PRO A 1 75 ? -8.022 -7.863 23.795 1.00 89.56 75 PRO A O 1
ATOM 598 N N . GLY A 1 76 ? -7.182 -9.702 24.752 1.00 90.00 76 GLY A N 1
ATOM 599 C CA . GLY A 1 76 ? -8.482 -10.350 24.968 1.00 90.00 76 GLY A CA 1
ATOM 600 C C . GLY A 1 76 ? -9.050 -11.112 23.766 1.00 90.00 76 GLY A C 1
ATOM 601 O O . GLY A 1 76 ? -10.062 -11.789 23.931 1.00 90.00 76 GLY A O 1
ATOM 602 N N . TYR A 1 77 ? -8.388 -11.078 22.604 1.00 91.94 77 TYR A N 1
ATOM 603 C CA . TYR A 1 77 ? -8.813 -11.811 21.411 1.00 91.94 77 TYR A CA 1
ATOM 604 C C . TYR A 1 77 ? -7.747 -12.809 20.930 1.00 91.94 77 TYR A C 1
ATOM 606 O O . TYR A 1 77 ? -6.544 -12.574 21.106 1.00 91.94 77 TYR A O 1
ATOM 614 N N . PRO A 1 78 ? -8.160 -13.927 20.302 1.00 91.50 78 PRO A N 1
ATOM 615 C CA . PRO A 1 78 ? -7.259 -14.781 19.539 1.00 91.50 78 PRO A CA 1
ATOM 616 C C . PRO A 1 78 ? -6.468 -13.968 18.508 1.00 91.50 78 PRO A C 1
ATOM 618 O O . PRO A 1 78 ? -6.975 -13.027 17.899 1.00 91.50 78 PRO A O 1
ATOM 621 N N . THR A 1 79 ? -5.197 -14.313 18.324 1.00 91.69 79 THR A N 1
ATOM 622 C CA . THR A 1 79 ? -4.314 -13.646 17.364 1.00 91.69 79 THR A CA 1
ATOM 623 C C . THR A 1 79 ? -3.758 -14.668 16.404 1.00 91.69 79 THR A C 1
ATOM 625 O O . THR A 1 79 ? -3.212 -15.685 16.833 1.00 91.69 79 THR A O 1
ATOM 628 N N . ARG A 1 80 ? -3.829 -14.346 15.115 1.00 89.56 80 ARG A N 1
ATOM 629 C CA . ARG A 1 80 ? -3.291 -15.177 14.047 1.00 89.56 80 ARG A CA 1
ATOM 630 C C . ARG A 1 80 ? -2.241 -14.405 13.270 1.00 89.56 80 ARG A C 1
ATOM 632 O O . ARG A 1 80 ? -2.447 -13.250 12.926 1.00 89.56 80 ARG A O 1
ATOM 639 N N . THR A 1 81 ? -1.098 -15.026 13.007 1.00 89.00 81 THR A N 1
ATOM 640 C CA . THR A 1 81 ? -0.044 -14.393 12.209 1.00 89.00 81 THR A CA 1
ATOM 641 C C . THR A 1 81 ? -0.351 -14.528 10.726 1.00 89.00 81 THR A C 1
ATOM 643 O O . THR A 1 81 ? -0.632 -15.631 10.257 1.00 89.00 81 THR A O 1
ATOM 646 N N . LEU A 1 82 ? -0.233 -13.430 9.985 1.00 89.75 82 LEU A N 1
ATOM 647 C CA . LEU A 1 82 ? -0.298 -13.427 8.529 1.00 89.75 82 LEU A CA 1
ATOM 648 C C . LEU A 1 82 ? 1.088 -13.646 7.915 1.00 89.75 82 LEU A C 1
ATOM 650 O O . LEU A 1 82 ? 2.098 -13.135 8.403 1.00 89.75 82 LEU A O 1
ATOM 654 N N . LEU A 1 83 ? 1.137 -14.433 6.839 1.00 90.81 83 LEU A N 1
ATOM 655 C CA . LEU A 1 83 ? 2.337 -14.570 6.019 1.00 90.81 83 LEU A CA 1
ATOM 656 C C . LEU A 1 83 ? 2.459 -13.365 5.082 1.00 90.81 83 LEU A C 1
ATOM 658 O O . LEU A 1 83 ? 1.463 -12.832 4.603 1.00 90.81 83 LEU A O 1
ATOM 662 N N . TYR A 1 84 ? 3.684 -13.004 4.706 1.00 87.88 84 TYR A N 1
ATOM 663 C CA . TYR A 1 84 ? 3.923 -11.899 3.769 1.00 87.88 84 TYR A CA 1
ATOM 664 C C . TYR A 1 84 ? 3.212 -12.079 2.411 1.00 87.88 84 TYR A C 1
ATOM 666 O O . TYR A 1 84 ? 2.752 -11.120 1.791 1.00 87.88 84 TYR A O 1
ATOM 674 N N . SER A 1 85 ? 3.099 -13.322 1.931 1.00 90.81 85 SER A N 1
ATOM 675 C CA . SER A 1 85 ? 2.343 -13.637 0.713 1.00 90.81 85 SER A CA 1
ATOM 676 C C . SER A 1 85 ? 0.846 -13.373 0.862 1.00 90.81 85 SER A C 1
ATOM 678 O O . SER A 1 85 ? 0.203 -12.971 -0.106 1.00 90.81 85 SER A O 1
ATOM 680 N N . ASP A 1 86 ? 0.306 -13.600 2.058 1.00 93.50 86 ASP A N 1
ATOM 681 C CA . ASP A 1 86 ? -1.098 -13.374 2.384 1.00 93.50 86 ASP A CA 1
ATOM 682 C C . ASP A 1 86 ? -1.378 -11.877 2.528 1.00 93.50 86 ASP A C 1
ATOM 684 O O . ASP A 1 86 ? -2.332 -11.387 1.934 1.00 93.50 86 ASP A O 1
ATOM 688 N N . GLU A 1 87 ? -0.488 -11.124 3.182 1.00 92.12 87 GLU A N 1
ATOM 689 C CA . GLU A 1 87 ? -0.551 -9.655 3.229 1.00 92.12 87 GLU A CA 1
ATOM 690 C C . GLU A 1 87 ? -0.581 -9.048 1.818 1.00 92.12 87 GLU A C 1
ATOM 692 O O . GLU A 1 87 ? -1.443 -8.229 1.509 1.00 92.12 87 GLU A O 1
ATOM 697 N N . ARG A 1 88 ? 0.299 -9.490 0.906 1.00 92.44 88 ARG A N 1
ATOM 698 C CA . ARG A 1 88 ? 0.293 -9.003 -0.487 1.00 92.44 88 ARG A CA 1
ATOM 699 C C . ARG A 1 88 ? -1.013 -9.304 -1.224 1.00 92.44 88 ARG A C 1
ATOM 701 O O . ARG A 1 88 ? -1.471 -8.477 -2.011 1.00 92.44 88 ARG A O 1
ATOM 708 N N . ARG A 1 89 ? -1.600 -10.485 -1.009 1.00 94.31 89 ARG A N 1
ATOM 709 C CA . ARG A 1 89 ? -2.880 -10.868 -1.629 1.00 94.31 89 ARG A CA 1
ATOM 710 C C . ARG A 1 89 ? -4.042 -10.070 -1.049 1.00 94.31 89 ARG A C 1
ATOM 712 O O . ARG A 1 89 ? -4.899 -9.637 -1.812 1.00 94.31 89 ARG A O 1
ATOM 719 N N . LEU A 1 90 ? -4.016 -9.815 0.254 1.00 94.38 90 LEU A N 1
ATOM 720 C CA . LEU A 1 90 ? -4.971 -8.954 0.934 1.00 94.38 90 LEU A CA 1
ATOM 721 C C . LEU A 1 90 ? -4.928 -7.525 0.389 1.00 94.38 90 LEU A C 1
ATOM 723 O O . LEU A 1 90 ? -5.968 -6.986 0.032 1.00 94.38 90 LEU A O 1
ATOM 727 N N . MET A 1 91 ? -3.734 -6.942 0.232 1.00 93.50 91 MET A N 1
ATOM 728 C CA . MET A 1 91 ? -3.594 -5.606 -0.360 1.00 93.50 91 MET A CA 1
ATOM 729 C C . MET A 1 91 ? -4.081 -5.564 -1.811 1.00 93.50 91 MET A C 1
ATOM 731 O O . MET A 1 91 ? -4.686 -4.581 -2.224 1.00 93.50 91 MET A O 1
ATOM 735 N N . SER A 1 92 ? -3.868 -6.637 -2.582 1.00 93.88 92 SER A N 1
ATOM 736 C CA . SER A 1 92 ? -4.434 -6.748 -3.932 1.00 93.88 92 SER A CA 1
ATOM 737 C C . SER A 1 92 ? -5.962 -6.765 -3.917 1.00 93.88 92 SER A C 1
ATOM 739 O O . SER A 1 92 ? -6.555 -6.173 -4.807 1.00 93.88 92 SER A O 1
ATOM 741 N N . LEU A 1 93 ? -6.588 -7.429 -2.939 1.00 93.44 93 LEU A N 1
ATOM 742 C CA . LEU A 1 93 ? -8.045 -7.446 -2.783 1.00 93.44 93 LEU A CA 1
ATOM 743 C C . LEU A 1 93 ? -8.564 -6.058 -2.401 1.00 93.44 93 LEU A C 1
ATOM 745 O O . LEU A 1 93 ? -9.508 -5.568 -3.009 1.00 93.44 93 LEU A O 1
ATOM 749 N N . VAL A 1 94 ? -7.907 -5.394 -1.448 1.00 94.56 94 VAL A N 1
ATOM 750 C CA . VAL A 1 94 ? -8.242 -4.022 -1.046 1.00 94.56 94 VAL A CA 1
ATOM 751 C C . VAL A 1 94 ? -8.133 -3.065 -2.236 1.00 94.56 94 VAL A C 1
ATOM 753 O O . VAL A 1 94 ? -9.037 -2.269 -2.452 1.00 94.56 94 VAL A O 1
ATOM 756 N N . ALA A 1 95 ? -7.093 -3.186 -3.068 1.00 94.62 95 ALA A N 1
ATOM 757 C CA . ALA A 1 95 ? -6.903 -2.355 -4.260 1.00 94.62 95 ALA A CA 1
ATOM 758 C C . ALA A 1 95 ? -8.033 -2.478 -5.303 1.00 94.62 95 ALA A C 1
ATOM 760 O O . ALA A 1 95 ? -8.217 -1.569 -6.112 1.00 94.62 95 ALA A O 1
ATOM 761 N N . GLU A 1 96 ? -8.786 -3.583 -5.303 1.00 93.81 96 GLU A N 1
ATOM 762 C CA . GLU A 1 96 ? -9.938 -3.774 -6.190 1.00 93.81 96 GLU A CA 1
ATOM 763 C C . GLU A 1 96 ? -11.164 -2.947 -5.749 1.00 93.81 96 GLU A C 1
ATOM 765 O O . GLU A 1 96 ? -12.118 -2.851 -6.520 1.00 93.81 96 GLU A O 1
ATOM 770 N N . ALA A 1 97 ? -11.141 -2.323 -4.565 1.00 93.62 97 ALA A N 1
ATOM 771 C CA . ALA A 1 97 ? -12.253 -1.597 -3.942 1.00 93.62 97 ALA A CA 1
ATOM 772 C C . ALA A 1 97 ? -11.999 -0.075 -3.810 1.00 93.62 97 ALA A C 1
ATOM 774 O O . ALA A 1 97 ? -11.938 0.428 -2.690 1.00 93.62 97 ALA A O 1
ATOM 775 N N . PRO A 1 98 ? -11.806 0.697 -4.899 1.00 93.38 98 PRO A N 1
ATOM 776 C CA . PRO A 1 98 ? -11.487 2.129 -4.808 1.00 93.38 98 PRO A CA 1
ATOM 777 C C . PRO A 1 98 ? -12.555 2.984 -4.102 1.00 93.38 98 PRO A C 1
ATOM 779 O O . PRO A 1 98 ? -12.224 4.039 -3.568 1.00 93.38 98 PRO A O 1
ATOM 782 N N . GLU A 1 99 ? -13.808 2.529 -4.057 1.00 94.56 99 GLU A N 1
ATOM 783 C CA . GLU A 1 99 ? -14.925 3.164 -3.344 1.00 94.56 99 GLU A CA 1
ATOM 784 C C . GLU A 1 99 ? -14.650 3.381 -1.848 1.00 94.56 99 GLU A C 1
ATOM 786 O O . GLU A 1 99 ? -15.137 4.345 -1.261 1.00 94.56 99 GLU A O 1
ATOM 791 N N . ILE A 1 100 ? -13.800 2.545 -1.242 1.00 96.25 100 ILE A N 1
ATOM 792 C CA . ILE A 1 100 ? -13.452 2.644 0.180 1.00 96.25 100 ILE A CA 1
ATOM 793 C C . ILE A 1 100 ? -12.698 3.942 0.506 1.00 96.25 100 ILE A C 1
ATOM 795 O O . ILE A 1 100 ? -12.686 4.381 1.653 1.00 96.25 100 ILE A O 1
ATOM 799 N N . VAL A 1 101 ? -12.075 4.579 -0.493 1.00 97.19 101 VAL A N 1
ATOM 800 C CA . VAL A 1 101 ? -11.405 5.877 -0.330 1.00 97.19 101 VAL A CA 1
ATOM 801 C C . VAL A 1 101 ? -12.426 6.992 -0.112 1.00 97.19 101 VAL A C 1
ATOM 803 O O . VAL A 1 101 ? -12.214 7.849 0.744 1.00 97.19 101 VAL A O 1
ATOM 806 N N . GLU A 1 102 ? -13.534 6.972 -0.859 1.00 96.19 102 GLU A N 1
ATOM 807 C CA . GLU A 1 102 ? -14.622 7.941 -0.690 1.00 96.19 102 GLU A CA 1
ATOM 808 C C . GLU A 1 102 ? -15.290 7.746 0.675 1.00 96.19 102 GLU A C 1
ATOM 810 O O . GLU A 1 102 ? -15.424 8.708 1.427 1.00 96.19 102 GLU A O 1
ATOM 815 N N . GLU A 1 103 ? -15.575 6.496 1.058 1.00 96.12 103 GLU A N 1
ATOM 816 C CA . GLU A 1 103 ? -16.134 6.169 2.376 1.00 96.12 103 GLU A CA 1
ATOM 817 C C . GLU A 1 103 ? -15.215 6.619 3.525 1.00 96.12 103 GLU A C 1
ATOM 819 O O . GLU A 1 103 ? -15.675 7.232 4.489 1.00 96.12 103 GLU A O 1
ATOM 824 N N . ALA A 1 104 ? -13.903 6.381 3.416 1.00 97.12 104 ALA A N 1
ATOM 825 C CA . ALA A 1 104 ? -12.934 6.838 4.411 1.00 97.12 104 ALA A CA 1
ATOM 826 C C . ALA A 1 104 ? -12.867 8.370 4.497 1.00 97.12 104 ALA A C 1
ATOM 828 O O . ALA A 1 104 ? -12.752 8.924 5.593 1.00 97.12 104 ALA A O 1
ATOM 829 N N . SER A 1 105 ? -12.937 9.058 3.354 1.00 97.00 105 SER A N 1
ATOM 830 C CA . SER A 1 105 ? -12.964 10.520 3.295 1.00 97.00 105 SER A CA 1
ATOM 831 C C . SER A 1 105 ? -14.216 11.069 3.980 1.00 97.00 105 SER A C 1
ATOM 833 O O . SER A 1 105 ? -14.096 11.897 4.885 1.00 97.00 105 SER A O 1
ATOM 835 N N . ASP A 1 106 ? -15.395 10.565 3.621 1.00 96.25 106 ASP A N 1
ATOM 836 C CA . ASP A 1 106 ? -16.672 10.982 4.205 1.00 96.25 106 ASP A CA 1
ATOM 837 C C . ASP A 1 106 ? -16.715 10.717 5.714 1.00 96.25 106 ASP A C 1
ATOM 839 O O . ASP A 1 106 ? -17.093 11.595 6.495 1.00 96.25 106 ASP A O 1
ATOM 843 N N . TYR A 1 107 ? -16.251 9.540 6.146 1.00 95.44 107 TYR A N 1
ATOM 844 C CA . TYR A 1 107 ? -16.137 9.205 7.564 1.00 95.44 107 TYR A CA 1
ATOM 845 C C . TYR A 1 107 ? -15.221 10.184 8.301 1.00 95.44 107 TYR A C 1
ATOM 847 O O . TYR A 1 107 ? -15.593 10.692 9.357 1.00 95.44 107 TYR A O 1
ATOM 855 N N . SER A 1 108 ? -14.050 10.497 7.737 1.00 95.81 108 SER A N 1
ATOM 856 C CA . SER A 1 108 ? -13.086 11.406 8.369 1.00 95.81 108 SER A CA 1
ATOM 857 C C . SER A 1 108 ? -13.637 12.823 8.554 1.00 95.81 108 SER A C 1
ATOM 859 O O . SER A 1 108 ? -13.430 13.431 9.604 1.00 95.81 108 SER A O 1
ATOM 861 N N . VAL A 1 109 ? -14.392 13.330 7.571 1.00 96.12 109 VAL A N 1
ATOM 862 C CA . VAL A 1 109 ? -15.038 14.648 7.643 1.00 96.12 109 VAL A CA 1
ATOM 863 C C . VAL A 1 109 ? -16.132 14.648 8.707 1.00 96.12 109 VAL A C 1
ATOM 865 O O . VAL A 1 109 ? -16.186 15.564 9.526 1.00 96.12 109 VAL A O 1
ATOM 868 N N . ASN A 1 110 ? -16.973 13.613 8.738 1.00 94.56 110 ASN A N 1
ATOM 869 C CA . ASN A 1 110 ? -18.055 13.510 9.717 1.00 94.56 110 ASN A CA 1
ATOM 870 C C . ASN A 1 110 ? -17.528 13.331 11.148 1.00 94.56 110 ASN A C 1
ATOM 872 O O . ASN A 1 110 ? -18.087 13.907 12.081 1.00 94.56 110 ASN A O 1
ATOM 876 N N . TYR A 1 111 ? -16.441 12.576 11.324 1.00 94.25 111 TYR A N 1
ATOM 877 C CA . TYR A 1 111 ? -15.780 12.405 12.616 1.00 94.25 111 TYR A CA 1
ATOM 878 C C . TYR A 1 111 ? -15.188 13.727 13.119 1.00 94.25 111 TYR A C 1
ATOM 880 O O . TYR A 1 111 ? -15.443 14.121 14.256 1.00 94.25 111 TYR A O 1
ATOM 888 N N . ALA A 1 112 ? -14.450 14.446 12.264 1.00 93.31 112 ALA A N 1
ATOM 889 C CA . ALA A 1 112 ? -13.887 15.751 12.611 1.00 93.31 112 ALA A CA 1
ATOM 890 C C . ALA A 1 112 ? -14.987 16.761 12.967 1.00 93.31 112 ALA A C 1
ATOM 892 O O . ALA A 1 112 ? -14.877 17.464 13.967 1.00 93.31 112 ALA A O 1
ATOM 893 N N . TYR A 1 113 ? -16.084 16.776 12.206 1.00 95.62 113 TYR A N 1
ATOM 894 C CA . TYR A 1 113 ? -17.238 17.621 12.500 1.00 95.62 113 TYR A CA 1
ATOM 895 C C . TYR A 1 113 ? -17.856 17.310 13.872 1.00 95.62 113 TYR A C 1
ATOM 897 O O . TYR A 1 113 ? -18.097 18.224 14.657 1.00 95.62 113 TYR A O 1
ATOM 905 N N . ALA A 1 114 ? -18.067 16.029 14.199 1.00 94.12 114 ALA A N 1
ATOM 906 C CA . ALA A 1 114 ? -18.580 15.631 15.509 1.00 94.12 114 ALA A CA 1
ATOM 907 C C . ALA A 1 114 ? -17.659 16.106 16.643 1.00 94.12 114 ALA A C 1
ATOM 909 O O . ALA A 1 114 ? -18.132 16.685 17.620 1.00 94.12 114 ALA A O 1
ATOM 910 N N . GLN A 1 115 ? -16.346 15.931 16.477 1.00 92.38 115 GLN A N 1
ATOM 911 C CA . GLN A 1 115 ? -15.349 16.356 17.456 1.00 92.38 115 GLN A CA 1
ATOM 912 C C . GLN A 1 115 ? -15.324 17.886 17.637 1.00 92.38 115 GLN A C 1
ATOM 914 O O . GLN A 1 115 ? -15.247 18.366 18.769 1.00 92.38 115 GLN A O 1
ATOM 919 N N . GLU A 1 116 ? -15.422 18.656 16.549 1.00 94.38 116 GLU A N 1
ATOM 920 C CA . GLU A 1 116 ? -15.449 20.127 16.574 1.00 94.38 116 GLU A CA 1
ATOM 921 C C . GLU A 1 116 ? -16.712 20.687 17.245 1.00 94.38 116 GLU A C 1
ATOM 923 O O . GLU A 1 116 ? -16.631 21.663 17.995 1.00 94.38 116 GLU A O 1
ATOM 928 N N . GLU A 1 117 ? -17.863 20.046 17.040 1.00 94.94 117 GLU A N 1
ATOM 929 C CA . GLU A 1 117 ? -19.135 20.411 17.680 1.00 94.94 117 GLU A CA 1
ATOM 930 C C . GLU A 1 117 ? -19.263 19.871 19.120 1.00 94.94 117 GLU A C 1
ATOM 932 O O . GLU A 1 117 ? -20.263 20.118 19.800 1.00 94.94 117 GLU A O 1
ATOM 937 N N . GLY A 1 118 ? -18.257 19.138 19.614 1.00 93.00 118 GLY A N 1
ATOM 938 C CA . GLY A 1 118 ? -18.269 18.529 20.946 1.00 93.00 118 GLY A CA 1
ATOM 939 C C . GLY A 1 118 ? -19.291 17.397 21.097 1.00 93.00 118 GLY A C 1
ATOM 940 O O . GLY A 1 118 ? -19.727 17.103 22.212 1.00 93.00 118 GLY A O 1
ATOM 941 N N . LEU A 1 119 ? -19.695 16.786 19.984 1.00 92.25 119 LEU A N 1
ATOM 942 C CA . LEU A 1 119 ? -20.518 15.585 19.949 1.00 92.25 119 LEU A CA 1
ATOM 943 C C . LEU A 1 119 ? -19.631 14.353 20.124 1.00 92.25 119 LEU A C 1
ATOM 945 O O . LEU A 1 119 ? -18.473 14.340 19.714 1.00 92.25 119 LEU A O 1
ATOM 949 N N . ASP A 1 120 ? -20.193 13.294 20.698 1.00 87.12 120 ASP A N 1
ATOM 950 C CA . ASP A 1 120 ? -19.543 11.988 20.685 1.00 87.12 120 ASP A CA 1
ATOM 951 C C . ASP A 1 120 ? -19.608 11.409 19.257 1.00 87.12 120 ASP A C 1
ATOM 953 O O . ASP A 1 120 ? -20.720 11.161 18.763 1.00 87.12 120 ASP A O 1
ATOM 957 N N . PRO A 1 121 ? -18.465 11.188 18.574 1.00 87.00 121 PRO A N 1
ATOM 958 C CA . PRO A 1 121 ? -18.451 10.636 17.223 1.00 87.00 121 PRO A CA 1
ATOM 959 C C . PRO A 1 121 ? -19.142 9.273 17.133 1.00 87.00 121 PRO A C 1
ATOM 961 O O . PRO A 1 121 ? -19.812 9.001 16.137 1.00 87.00 121 PRO A O 1
ATOM 964 N N . ALA A 1 122 ? -19.058 8.441 18.178 1.00 83.00 122 ALA A N 1
ATOM 965 C CA . ALA A 1 122 ? -19.676 7.118 18.187 1.00 83.00 122 ALA A CA 1
ATOM 966 C C . ALA A 1 122 ? -21.212 7.202 18.145 1.00 83.00 122 ALA A C 1
ATOM 968 O O . ALA A 1 122 ? -21.874 6.445 17.429 1.00 83.00 122 ALA A O 1
ATOM 969 N N . VAL A 1 123 ? -21.793 8.164 18.861 1.00 84.94 123 VAL A N 1
ATOM 970 C CA . VAL A 1 123 ? -23.243 8.402 18.865 1.00 84.94 123 VAL A CA 1
ATOM 971 C C . VAL A 1 123 ? -23.678 9.109 17.581 1.00 84.94 123 VAL A C 1
ATOM 973 O O . VAL A 1 123 ? -24.670 8.718 16.965 1.00 84.94 123 VAL A O 1
ATOM 976 N N . PHE A 1 124 ? -22.931 10.129 17.151 1.00 86.75 124 PHE A N 1
ATOM 977 C CA . PHE A 1 124 ? -23.259 10.944 15.980 1.00 86.75 124 PHE A CA 1
ATOM 978 C C . PHE A 1 124 ? -23.246 10.141 14.676 1.00 86.75 124 PHE A C 1
ATOM 980 O O . PHE A 1 124 ? -24.159 10.264 13.861 1.00 86.75 124 PHE A O 1
ATOM 987 N N . LEU A 1 125 ? -22.247 9.277 14.503 1.00 83.38 125 LEU A N 1
ATOM 988 C CA . LEU A 1 125 ? -22.124 8.401 13.337 1.00 83.38 125 LEU A CA 1
ATOM 989 C C . LEU A 1 125 ? -23.065 7.186 13.412 1.00 83.38 125 LEU A C 1
ATOM 991 O O . LEU A 1 125 ? -23.059 6.349 12.513 1.00 83.38 125 LEU A O 1
ATOM 995 N N . GLY A 1 126 ? -23.871 7.071 14.476 1.00 77.88 126 GLY A N 1
ATOM 996 C CA . GLY A 1 126 ? -24.794 5.957 14.687 1.00 77.88 126 GLY A CA 1
ATOM 997 C C . GLY A 1 126 ? -24.108 4.636 15.040 1.00 77.88 126 GLY A C 1
ATOM 998 O O . GLY A 1 126 ? -24.769 3.602 15.047 1.00 77.88 126 GLY A O 1
ATOM 999 N N . ILE A 1 127 ? -22.815 4.661 15.374 1.00 71.06 127 ILE A N 1
ATOM 1000 C CA . ILE A 1 127 ? -22.006 3.474 15.673 1.00 71.06 127 ILE A CA 1
ATOM 1001 C C . ILE A 1 127 ? -22.541 2.754 16.918 1.00 71.06 127 ILE A C 1
ATOM 1003 O O . ILE A 1 127 ? -22.588 1.527 16.947 1.00 71.06 127 ILE A O 1
ATOM 1007 N N . GLU A 1 128 ? -23.006 3.494 17.929 1.00 59.25 128 GLU A N 1
ATOM 1008 C CA . GLU A 1 128 ? -23.600 2.893 19.133 1.00 59.25 128 GLU A CA 1
ATOM 1009 C C . GLU A 1 128 ? -25.034 2.375 18.939 1.00 59.25 128 GLU A C 1
ATOM 1011 O O . GLU A 1 128 ? -25.467 1.465 19.650 1.00 59.25 128 GLU A O 1
ATOM 1016 N N . ALA A 1 129 ? -25.789 2.908 17.973 1.00 52.12 129 ALA A N 1
ATOM 1017 C CA . ALA A 1 129 ? -27.170 2.479 17.741 1.00 52.12 129 ALA A CA 1
ATOM 1018 C C . ALA A 1 129 ? -27.247 1.024 17.242 1.00 52.12 129 ALA A C 1
ATOM 1020 O O . ALA A 1 129 ? -28.227 0.325 17.520 1.00 52.12 129 ALA A O 1
ATOM 1021 N N . ASP A 1 130 ? -26.193 0.552 16.573 1.00 48.31 130 ASP A N 1
ATOM 1022 C CA . ASP A 1 130 ? -26.048 -0.850 16.181 1.00 48.31 130 ASP A CA 1
ATOM 1023 C C . ASP A 1 130 ? -25.659 -1.749 17.370 1.00 48.31 130 ASP A C 1
ATOM 1025 O O . ASP A 1 130 ? -26.122 -2.888 17.448 1.00 48.31 130 ASP A O 1
ATOM 1029 N N . LEU A 1 131 ? -24.934 -1.224 18.370 1.00 48.53 131 LEU A N 1
ATOM 1030 C CA . LEU A 1 131 ? -24.612 -1.949 19.612 1.00 48.53 131 LEU A CA 1
ATOM 1031 C C . LEU A 1 131 ? -25.862 -2.210 20.470 1.00 48.53 131 LEU A C 1
ATOM 1033 O O . LEU A 1 131 ? -25.973 -3.256 21.110 1.00 48.53 131 LEU A O 1
ATOM 1037 N N . ALA A 1 132 ? -26.822 -1.280 20.476 1.00 44.78 132 ALA A N 1
ATOM 1038 C CA . ALA A 1 132 ? -28.052 -1.397 21.264 1.00 44.78 132 ALA A CA 1
ATOM 1039 C C . ALA A 1 132 ? -29.136 -2.279 20.607 1.00 44.78 132 ALA A C 1
ATOM 1041 O O . ALA A 1 132 ? -30.002 -2.804 21.307 1.00 44.78 132 ALA A O 1
ATOM 1042 N N . ARG A 1 133 ? -29.109 -2.479 19.279 1.00 46.84 133 ARG A N 1
ATOM 1043 C CA . ARG A 1 133 ? -30.102 -3.311 18.560 1.00 46.84 133 ARG A CA 1
ATOM 1044 C C . ARG A 1 133 ? -29.832 -4.817 18.604 1.00 46.84 133 ARG A C 1
ATOM 1046 O O . ARG A 1 133 ? -30.732 -5.587 18.278 1.00 46.84 133 ARG A O 1
ATOM 1053 N N . GLY A 1 134 ? -28.630 -5.243 18.994 1.00 41.84 134 GLY A N 1
ATOM 1054 C CA . GLY A 1 134 ? -28.214 -6.651 18.992 1.00 41.84 134 GLY A CA 1
ATOM 1055 C C . GLY A 1 134 ? -28.623 -7.478 20.217 1.00 41.84 134 GLY A C 1
ATOM 1056 O O . GLY A 1 134 ? -28.361 -8.680 20.242 1.00 41.84 134 GLY A O 1
ATOM 1057 N N . ALA A 1 135 ? -29.256 -6.882 21.230 1.00 37.66 135 ALA A N 1
ATOM 1058 C CA . ALA A 1 135 ? -29.673 -7.598 22.434 1.00 37.66 135 ALA A CA 1
ATOM 1059 C C . ALA A 1 135 ? -31.173 -7.950 22.384 1.00 37.66 135 ALA A C 1
ATOM 1061 O O . ALA A 1 135 ? -32.007 -7.078 22.632 1.00 37.66 135 ALA A O 1
ATOM 1062 N N . PRO A 1 136 ? -31.568 -9.212 22.118 1.00 41.53 136 PRO A N 1
ATOM 1063 C CA . PRO A 1 136 ? -32.827 -9.699 22.646 1.00 41.53 136 PRO A CA 1
ATOM 1064 C C . PRO A 1 136 ? -32.682 -9.792 24.165 1.00 41.53 136 PRO A C 1
ATOM 1066 O O . PRO A 1 136 ? -31.807 -10.479 24.689 1.00 41.53 136 PRO A O 1
ATOM 1069 N N . ASP A 1 137 ? -33.554 -9.046 24.825 1.00 45.03 137 ASP A N 1
ATOM 1070 C CA . ASP A 1 137 ? -33.811 -8.987 26.255 1.00 45.03 137 ASP A CA 1
ATOM 1071 C C . ASP A 1 137 ? -33.935 -10.404 26.851 1.00 45.03 137 ASP A C 1
ATOM 1073 O O . ASP A 1 137 ? -35.001 -11.022 26.869 1.00 45.03 137 ASP A O 1
ATOM 1077 N N . ALA A 1 138 ? -32.808 -10.968 27.282 1.00 40.81 138 ALA A N 1
ATOM 1078 C CA . ALA A 1 138 ? -32.774 -12.144 28.132 1.00 40.81 138 ALA A CA 1
ATOM 1079 C C . ALA A 1 138 ? -32.707 -11.635 29.569 1.00 40.81 138 ALA A C 1
ATOM 1081 O O . ALA A 1 138 ? -31.629 -11.473 30.141 1.00 40.81 138 ALA A O 1
ATOM 1082 N N . GLY A 1 139 ? -33.893 -11.349 30.110 1.00 44.03 139 GLY A N 1
ATOM 1083 C CA . GLY A 1 139 ? -34.097 -11.011 31.508 1.00 44.03 139 GLY A CA 1
ATOM 1084 C C . GLY A 1 139 ? -33.359 -11.987 32.422 1.00 44.03 139 GLY A C 1
ATOM 1085 O O . GLY A 1 139 ? -33.583 -13.199 32.397 1.00 44.03 139 GLY A O 1
ATOM 1086 N N . GLY A 1 140 ? -32.465 -11.426 33.221 1.00 36.06 140 GLY A N 1
ATOM 1087 C CA . GLY A 1 140 ? -31.702 -12.119 34.239 1.00 36.06 140 GLY A CA 1
ATOM 1088 C C . GLY A 1 140 ? -31.296 -11.107 35.292 1.00 36.06 140 GLY A C 1
ATOM 1089 O O . GLY A 1 140 ? -30.201 -10.557 35.230 1.00 36.06 140 GLY A O 1
ATOM 1090 N N . ASP A 1 141 ? -32.214 -10.853 36.224 1.00 43.19 141 ASP A N 1
ATOM 1091 C CA . ASP A 1 141 ? -31.957 -10.159 37.482 1.00 43.19 141 ASP A CA 1
ATOM 1092 C C . ASP A 1 141 ? -30.735 -10.765 38.179 1.00 43.19 141 ASP A C 1
ATOM 1094 O O . ASP A 1 141 ? -30.802 -11.892 38.672 1.00 43.19 141 ASP A O 1
ATOM 1098 N N . VAL A 1 142 ? -29.641 -10.009 38.267 1.00 42.62 142 VAL A N 1
ATOM 1099 C CA . VAL A 1 142 ? -28.656 -10.157 39.343 1.00 42.62 142 VAL A CA 1
ATOM 1100 C C . VAL A 1 142 ? -28.120 -8.771 39.690 1.00 42.62 142 VAL A C 1
ATOM 1102 O O . VAL A 1 142 ? -27.227 -8.237 39.033 1.00 42.62 142 VAL A O 1
ATOM 1105 N N . GLU A 1 143 ? -28.667 -8.197 40.760 1.00 43.00 143 GLU A N 1
ATOM 1106 C CA . GLU A 1 143 ? -27.980 -7.186 41.555 1.00 43.00 143 GLU A CA 1
ATOM 1107 C C . GLU A 1 143 ? -26.648 -7.771 42.039 1.00 43.00 143 GLU A C 1
ATOM 1109 O O . GLU A 1 143 ? -26.628 -8.736 42.800 1.00 43.00 143 GLU A O 1
ATOM 1114 N N . HIS A 1 144 ? -25.524 -7.189 41.623 1.00 37.88 144 HIS A N 1
ATOM 1115 C CA . HIS A 1 144 ? -24.297 -7.288 42.404 1.00 37.88 144 HIS A CA 1
ATOM 1116 C C . HIS A 1 144 ? -23.456 -6.021 42.269 1.00 37.88 144 HIS A C 1
ATOM 1118 O O . HIS A 1 144 ? -22.681 -5.809 41.340 1.00 37.88 144 HIS A O 1
ATOM 1124 N N . GLU A 1 145 ? -23.626 -5.190 43.288 1.00 40.81 145 GLU A N 1
ATOM 1125 C CA . GLU A 1 145 ? -22.653 -4.255 43.818 1.00 40.81 145 GLU A CA 1
ATOM 1126 C C . GLU A 1 145 ? -21.264 -4.916 43.898 1.00 40.81 145 GLU A C 1
ATOM 1128 O O . GLU A 1 145 ? -21.070 -5.895 44.615 1.00 40.81 145 GLU A O 1
ATOM 1133 N N . THR A 1 146 ? -20.284 -4.399 43.153 1.00 37.28 146 THR A N 1
ATOM 1134 C CA . THR A 1 146 ? -18.883 -4.339 43.600 1.00 37.28 146 THR A CA 1
ATOM 1135 C C . THR A 1 146 ? -18.107 -3.289 42.813 1.00 37.28 146 THR A C 1
ATOM 1137 O O . THR A 1 146 ? -17.812 -3.391 41.627 1.00 37.28 146 THR A O 1
ATOM 1140 N N . ARG A 1 147 ? -17.768 -2.254 43.568 1.00 39.31 147 ARG A N 1
ATOM 1141 C CA . ARG A 1 147 ? -16.778 -1.214 43.331 1.00 39.31 147 ARG A CA 1
ATOM 1142 C C . ARG A 1 147 ? -15.410 -1.857 43.069 1.00 39.31 147 ARG A C 1
ATOM 1144 O O . ARG A 1 147 ? -14.859 -2.463 43.981 1.00 39.31 147 ARG A O 1
ATOM 1151 N N . ASN A 1 148 ? -14.851 -1.690 41.871 1.00 35.56 148 ASN A N 1
ATOM 1152 C CA . ASN A 1 148 ? -13.432 -1.947 41.624 1.00 35.56 148 ASN A CA 1
ATOM 1153 C C . ASN A 1 148 ? -12.785 -0.754 40.921 1.00 35.56 148 ASN A C 1
ATOM 1155 O O . ASN A 1 148 ? -13.127 -0.386 39.801 1.00 35.56 148 ASN A O 1
ATOM 1159 N N . VAL A 1 149 ? -11.864 -0.151 41.667 1.00 42.31 149 VAL A N 1
ATOM 1160 C CA . VAL A 1 149 ? -10.866 0.824 41.241 1.00 42.31 149 VAL A CA 1
ATOM 1161 C C . VAL A 1 149 ? -9.883 0.087 40.332 1.00 42.31 149 VAL A C 1
ATOM 1163 O O . VAL A 1 149 ? -9.331 -0.931 40.743 1.00 42.31 149 VAL A O 1
ATOM 1166 N N . ILE A 1 150 ? -9.693 0.572 39.106 1.00 39.31 150 ILE A N 1
ATOM 1167 C CA . ILE A 1 150 ? -8.654 0.089 38.191 1.00 39.31 150 ILE A CA 1
ATOM 1168 C C . ILE A 1 150 ? -7.707 1.260 37.925 1.00 39.31 150 ILE A C 1
ATOM 1170 O O . ILE A 1 150 ? -8.120 2.297 37.408 1.00 39.31 150 ILE A O 1
ATOM 1174 N N . ASP A 1 151 ? -6.454 1.069 38.334 1.00 37.84 151 ASP A N 1
ATOM 1175 C CA . ASP A 1 151 ? -5.300 1.919 38.048 1.00 37.84 151 ASP A CA 1
ATOM 1176 C C . ASP A 1 151 ? -5.034 2.018 36.530 1.00 37.84 151 ASP A C 1
ATOM 1178 O O . ASP A 1 151 ? -5.034 0.986 35.850 1.00 37.84 151 ASP A O 1
ATOM 1182 N N . PRO A 1 152 ? -4.751 3.212 35.975 1.00 41.25 152 PRO A N 1
ATOM 1183 C CA . PRO A 1 152 ? -4.406 3.367 34.569 1.00 41.25 152 PRO A CA 1
ATOM 1184 C C . PRO A 1 152 ? -2.888 3.522 34.378 1.00 41.25 152 PRO A C 1
ATOM 1186 O O . PRO A 1 152 ? -2.403 4.625 34.166 1.00 41.25 152 PRO A O 1
ATOM 1189 N N . GLU A 1 153 ? -2.128 2.427 34.400 1.00 38.91 153 GLU A N 1
ATOM 1190 C CA . GLU A 1 153 ? -0.788 2.388 33.783 1.00 38.91 153 GLU A CA 1
ATOM 1191 C C . GLU A 1 153 ? -0.556 1.032 33.099 1.00 38.91 153 GLU A C 1
ATOM 1193 O O . GLU A 1 153 ? -0.021 0.082 33.667 1.00 38.91 153 GLU A O 1
ATOM 1198 N N . GLY A 1 154 ? -0.982 0.947 31.839 1.00 36.03 154 GLY A N 1
ATOM 1199 C CA . GLY A 1 154 ? -0.642 -0.122 30.904 1.00 36.03 154 GLY A CA 1
ATOM 1200 C C . GLY A 1 154 ? -0.426 0.478 29.509 1.00 36.03 154 GLY A C 1
ATOM 1201 O O . GLY A 1 154 ? -1.083 1.467 29.182 1.00 36.03 154 GLY A O 1
ATOM 1202 N N . PRO A 1 155 ? 0.515 -0.046 28.702 1.00 38.78 155 PRO A N 1
ATOM 1203 C CA . PRO A 1 155 ? 0.899 0.565 27.433 1.00 38.78 155 PRO A CA 1
ATOM 1204 C C . PRO A 1 155 ? -0.278 0.581 26.450 1.00 38.78 155 PRO A C 1
ATOM 1206 O O . PRO A 1 155 ? -0.805 -0.462 26.068 1.00 38.78 155 PRO A O 1
ATOM 1209 N N . SER A 1 156 ? -0.671 1.800 26.086 1.00 42.38 156 SER A N 1
ATOM 1210 C CA . SER A 1 156 ? -1.655 2.136 25.060 1.00 42.38 156 SER A CA 1
ATOM 1211 C C . SER A 1 156 ? -1.075 1.924 23.655 1.00 42.38 156 SER A C 1
ATOM 1213 O O . SER A 1 156 ? 0.131 2.075 23.452 1.00 42.38 156 SER A O 1
ATOM 1215 N N . ALA A 1 157 ? -1.989 1.649 22.721 1.00 44.44 157 ALA A N 1
ATOM 1216 C CA . ALA A 1 157 ? -1.844 1.422 21.286 1.00 44.44 157 ALA A CA 1
ATOM 1217 C C . ALA A 1 157 ? -1.580 -0.034 20.875 1.00 44.44 157 ALA A C 1
ATOM 1219 O O . ALA A 1 157 ? -0.529 -0.620 21.131 1.00 44.44 157 ALA A O 1
ATOM 1220 N N . ALA A 1 158 ? -2.551 -0.600 20.154 1.00 42.34 158 ALA A N 1
ATOM 1221 C CA . ALA A 1 158 ? -2.316 -1.709 19.247 1.00 42.34 158 ALA A CA 1
ATOM 1222 C C . ALA A 1 158 ? -1.120 -1.357 18.343 1.00 42.34 158 ALA A C 1
ATOM 1224 O O . ALA A 1 158 ? -1.184 -0.414 17.556 1.00 42.34 158 ALA A O 1
ATOM 1225 N N . ASP A 1 159 ? -0.015 -2.090 18.484 1.00 42.59 159 ASP A N 1
ATOM 1226 C CA . ASP A 1 159 ? 1.154 -1.952 17.617 1.00 42.59 159 ASP A CA 1
ATOM 1227 C C . ASP A 1 159 ? 0.763 -2.407 16.201 1.00 42.59 159 ASP A C 1
ATOM 1229 O O . ASP A 1 159 ? 0.821 -3.592 15.855 1.00 42.59 159 ASP A O 1
ATOM 1233 N N . PHE A 1 160 ? 0.321 -1.452 15.381 1.00 54.22 160 PHE A N 1
ATOM 1234 C CA . PHE A 1 160 ? 0.139 -1.620 13.941 1.00 54.22 160 PHE A CA 1
ATOM 1235 C C . PHE A 1 160 ? 1.467 -2.039 13.298 1.00 54.22 160 PHE A C 1
ATOM 1237 O O . PHE A 1 160 ? 2.542 -1.742 13.820 1.00 54.22 160 PHE A O 1
ATOM 1244 N N . VAL A 1 161 ? 1.397 -2.780 12.187 1.00 44.78 161 VAL A N 1
ATOM 1245 C CA . VAL A 1 161 ? 2.519 -3.477 11.529 1.00 44.78 161 VAL A CA 1
ATOM 1246 C C . VAL A 1 161 ? 3.587 -2.498 11.017 1.00 44.78 161 VAL A C 1
ATOM 1248 O O . VAL A 1 161 ? 3.764 -2.282 9.827 1.00 44.78 161 VAL A O 1
ATOM 1251 N N . SER A 1 162 ? 4.390 -1.949 11.924 1.00 38.66 162 SER A N 1
ATOM 1252 C CA . SER A 1 162 ? 5.534 -1.103 11.610 1.00 38.66 162 SER A CA 1
ATOM 1253 C C . SER A 1 162 ? 6.801 -1.745 12.162 1.00 38.66 162 SER A C 1
ATOM 1255 O O . SER A 1 162 ? 7.411 -1.305 13.135 1.00 38.66 162 SER A O 1
ATOM 1257 N N . ARG A 1 163 ? 7.248 -2.833 11.522 1.00 35.44 163 ARG A N 1
ATOM 1258 C CA . ARG A 1 163 ? 8.608 -3.353 11.741 1.00 35.44 163 ARG A CA 1
ATOM 1259 C C . ARG A 1 163 ? 9.622 -2.482 10.996 1.00 35.44 163 ARG A C 1
ATOM 1261 O O . ARG A 1 163 ? 10.214 -2.898 10.004 1.00 35.44 163 ARG A O 1
ATOM 1268 N N . ARG A 1 164 ? 9.882 -1.283 11.520 1.00 36.38 164 ARG A N 1
ATOM 1269 C CA . ARG A 1 164 ? 11.144 -0.561 11.297 1.00 36.38 164 ARG A CA 1
ATOM 1270 C C . ARG A 1 164 ? 11.649 -0.062 12.648 1.00 36.38 164 ARG A C 1
ATOM 1272 O O . ARG A 1 164 ? 11.195 0.951 13.166 1.00 36.38 164 ARG A O 1
ATOM 1279 N N . GLY A 1 165 ? 12.552 -0.843 13.243 1.00 32.94 165 GLY A N 1
ATOM 1280 C CA . GLY A 1 165 ? 13.066 -0.632 14.595 1.00 32.94 165 GLY A CA 1
ATOM 1281 C C . GLY A 1 165 ? 13.629 0.773 14.802 1.00 32.94 165 GLY A C 1
ATOM 1282 O O . GLY A 1 165 ? 14.539 1.207 14.095 1.00 32.94 165 GLY A O 1
ATOM 1283 N N . LYS A 1 166 ? 13.094 1.470 15.805 1.00 34.59 166 LYS A N 1
ATOM 1284 C CA . LYS A 1 166 ? 13.619 2.738 16.302 1.00 34.59 166 LYS A CA 1
ATOM 1285 C C . LYS A 1 166 ? 14.704 2.418 17.334 1.00 34.59 166 LYS A C 1
ATOM 1287 O O . LYS A 1 166 ? 14.414 1.923 18.418 1.00 34.59 166 LYS A O 1
ATOM 1292 N N . SER A 1 167 ? 15.962 2.636 16.958 1.00 32.78 167 SER A N 1
ATOM 1293 C CA . SER A 1 167 ? 17.112 2.538 17.860 1.00 32.78 167 SER A CA 1
ATOM 1294 C C . SER A 1 167 ? 17.009 3.619 18.940 1.00 32.78 167 SER A C 1
ATOM 1296 O O . SER A 1 167 ? 16.812 4.796 18.639 1.00 32.78 167 SER A O 1
ATOM 1298 N N . ALA A 1 168 ? 17.102 3.185 20.195 1.00 36.12 168 ALA A N 1
ATOM 1299 C CA . ALA A 1 168 ? 17.108 4.026 21.376 1.00 36.12 168 ALA A CA 1
ATOM 1300 C C . ALA A 1 168 ? 18.415 4.828 21.483 1.00 36.12 168 ALA A C 1
ATOM 1302 O O . ALA A 1 168 ? 19.505 4.260 21.437 1.00 36.12 168 ALA A O 1
ATOM 1303 N N . ALA A 1 169 ? 18.294 6.134 21.715 1.00 34.12 169 ALA A N 1
ATOM 1304 C CA . ALA A 1 169 ? 19.337 6.945 22.329 1.00 34.12 169 ALA A CA 1
ATOM 1305 C C . ALA A 1 169 ? 18.674 7.933 23.296 1.00 34.12 169 ALA A C 1
ATOM 1307 O O . ALA A 1 169 ? 17.698 8.602 22.958 1.00 34.12 169 ALA A O 1
ATOM 1308 N N . ALA A 1 170 ? 19.180 7.929 24.524 1.00 35.34 170 ALA A N 1
ATOM 1309 C CA . ALA A 1 170 ? 18.598 8.542 25.702 1.00 35.34 170 ALA A CA 1
ATOM 1310 C C . ALA A 1 170 ? 19.031 10.005 25.924 1.00 35.34 170 ALA A C 1
ATOM 1312 O O . ALA A 1 170 ? 20.115 10.407 25.512 1.00 35.34 170 ALA A O 1
ATOM 1313 N N . ALA A 1 171 ? 18.184 10.691 26.703 1.00 34.75 171 ALA A N 1
ATOM 1314 C CA . ALA A 1 171 ? 18.453 11.749 27.687 1.00 34.75 171 ALA A CA 1
ATOM 1315 C C . ALA A 1 171 ? 18.942 13.140 27.222 1.00 34.75 171 ALA A C 1
ATOM 1317 O O . ALA A 1 171 ? 20.082 13.320 26.812 1.00 34.75 171 ALA A O 1
ATOM 1318 N N . SER A 1 172 ? 18.126 14.173 27.477 1.00 33.50 172 SER A N 1
ATOM 1319 C CA . SER A 1 172 ? 18.256 14.982 28.706 1.00 33.50 172 SER A CA 1
ATOM 1320 C C . SER A 1 172 ? 17.096 15.976 28.854 1.00 33.50 172 SER A C 1
ATOM 1322 O O . SER A 1 172 ? 16.697 16.641 27.900 1.00 33.50 172 SER A O 1
ATOM 1324 N N . GLU A 1 173 ? 16.599 16.090 30.083 1.00 34.09 173 GLU A N 1
ATOM 1325 C CA . GLU A 1 173 ? 15.645 17.087 30.570 1.00 34.09 173 GLU A CA 1
ATOM 1326 C C . GLU A 1 173 ? 16.279 18.483 30.697 1.00 34.09 173 GLU A C 1
ATOM 1328 O O . GLU A 1 173 ? 17.461 18.609 31.025 1.00 34.09 173 GLU A O 1
ATOM 1333 N N . THR A 1 174 ? 15.477 19.540 30.523 1.00 32.19 174 THR A N 1
ATOM 1334 C CA . THR A 1 174 ? 15.335 20.642 31.502 1.00 32.19 174 THR A CA 1
ATOM 1335 C C . THR A 1 174 ? 14.161 21.562 31.137 1.00 32.19 174 THR A C 1
ATOM 1337 O O . THR A 1 174 ? 13.881 21.834 29.973 1.00 32.19 174 THR A O 1
ATOM 1340 N N . ALA A 1 175 ? 13.445 21.998 32.172 1.00 33.75 175 ALA A N 1
ATOM 1341 C CA . ALA A 1 175 ? 12.161 22.694 32.142 1.00 33.75 175 ALA A CA 1
ATOM 1342 C C . ALA A 1 175 ? 12.247 24.216 31.892 1.00 33.75 175 ALA A C 1
ATOM 1344 O O . ALA A 1 175 ? 13.234 24.843 32.266 1.00 33.75 175 ALA A O 1
ATOM 1345 N N . SER A 1 176 ? 11.159 24.822 31.380 1.00 34.16 176 SER A N 1
ATOM 1346 C CA . SER A 1 176 ? 10.410 25.935 32.022 1.00 34.16 176 SER A CA 1
ATOM 1347 C C . SER A 1 176 ? 9.528 26.736 31.035 1.00 34.16 176 SER A C 1
ATOM 1349 O O . SER A 1 176 ? 10.019 27.325 30.079 1.00 34.16 176 SER A O 1
ATOM 1351 N N . ASN A 1 177 ? 8.219 26.763 31.329 1.00 34.69 177 ASN A N 1
ATOM 1352 C CA . ASN A 1 177 ? 7.210 27.832 31.173 1.00 34.69 177 ASN A CA 1
ATOM 1353 C C . ASN A 1 177 ? 7.375 28.941 30.104 1.00 34.69 177 ASN A C 1
ATOM 1355 O O . ASN A 1 177 ? 8.251 29.789 30.243 1.00 34.69 177 ASN A O 1
ATOM 1359 N N . ARG A 1 178 ? 6.360 29.125 29.230 1.00 29.27 178 ARG A N 1
ATOM 1360 C CA . ARG A 1 178 ? 5.363 30.232 29.305 1.00 29.27 178 ARG A CA 1
ATOM 1361 C C . ARG A 1 178 ? 4.319 30.170 28.175 1.00 29.27 178 ARG A C 1
ATOM 1363 O O . ARG A 1 178 ? 4.626 29.852 27.035 1.00 29.27 178 ARG A O 1
ATOM 1370 N N . ALA A 1 179 ? 3.094 30.554 28.521 1.00 33.81 179 ALA A N 1
ATOM 1371 C CA . ALA A 1 179 ? 1.934 30.700 27.651 1.00 33.81 179 ALA A CA 1
ATOM 1372 C C . ALA A 1 179 ? 2.105 31.706 26.492 1.00 33.81 179 ALA A C 1
ATOM 1374 O O . ALA A 1 179 ? 2.711 32.764 26.665 1.00 33.81 179 ALA A O 1
ATOM 1375 N N . GLY A 1 180 ? 1.395 31.442 25.387 1.00 29.88 180 GLY A N 1
ATOM 1376 C CA . GLY A 1 180 ? 0.763 32.493 24.589 1.00 29.88 180 GLY A CA 1
ATOM 1377 C C . GLY A 1 180 ? 1.055 32.503 23.086 1.00 29.88 180 GLY A C 1
ATOM 1378 O O . GLY A 1 180 ? 2.146 32.854 22.657 1.00 29.88 180 GLY A O 1
ATOM 1379 N N . ARG A 1 181 ? -0.039 32.356 22.325 1.00 30.80 181 ARG A N 1
ATOM 1380 C CA . ARG A 1 181 ? -0.316 33.004 21.029 1.00 30.80 181 ARG A CA 1
ATOM 1381 C C . ARG A 1 181 ? 0.087 32.233 19.757 1.00 30.80 181 ARG A C 1
ATOM 1383 O O . ARG A 1 181 ? 1.201 32.300 19.252 1.00 30.80 181 ARG A O 1
ATOM 1390 N N . VAL A 1 182 ? -0.953 31.615 19.196 1.00 41.81 182 VAL A N 1
ATOM 1391 C CA . VAL A 1 182 ? -1.131 31.138 17.820 1.00 41.81 182 VAL A CA 1
ATOM 1392 C C . VAL A 1 182 ? -0.508 32.089 16.793 1.00 41.81 182 VAL A C 1
ATOM 1394 O O . VAL A 1 182 ? -0.936 33.236 16.643 1.00 41.81 182 VAL A O 1
ATOM 1397 N N . ARG A 1 183 ? 0.454 31.578 16.022 1.00 33.44 183 ARG A N 1
ATOM 1398 C CA . ARG A 1 183 ? 0.752 32.041 14.664 1.00 33.44 183 ARG A CA 1
ATOM 1399 C C . ARG A 1 183 ? 0.977 30.819 13.782 1.00 33.44 183 ARG A C 1
ATOM 1401 O O . ARG A 1 183 ? 1.819 29.985 14.090 1.00 33.44 183 ARG A O 1
ATOM 1408 N N . LYS A 1 184 ? 0.211 30.753 12.689 1.00 40.81 184 LYS A N 1
ATOM 1409 C CA . LYS A 1 184 ? 0.423 29.866 11.540 1.00 40.81 184 LYS A CA 1
ATOM 1410 C C . LYS A 1 184 ? 1.880 29.993 11.085 1.00 40.81 184 LYS A C 1
ATOM 1412 O O . LYS A 1 184 ? 2.237 30.979 10.442 1.00 40.81 184 LYS A O 1
ATOM 1417 N N . ALA A 1 185 ? 2.717 29.033 11.458 1.00 33.69 185 ALA A N 1
ATOM 1418 C CA . ALA A 1 185 ? 4.056 28.898 10.916 1.00 33.69 185 ALA A CA 1
ATOM 1419 C C . ALA A 1 185 ? 3.948 28.079 9.628 1.00 33.69 185 ALA A C 1
ATOM 1421 O O . ALA A 1 185 ? 3.629 26.893 9.655 1.00 33.69 185 ALA A O 1
ATOM 1422 N N . LEU A 1 186 ? 4.175 28.742 8.496 1.00 45.03 186 LEU A N 1
ATOM 1423 C CA . LEU A 1 186 ? 4.525 28.086 7.243 1.00 45.03 186 LEU A CA 1
ATOM 1424 C C . LEU A 1 186 ? 5.781 27.249 7.513 1.00 45.03 186 LEU A C 1
ATOM 1426 O O . LEU A 1 186 ? 6.833 27.802 7.838 1.00 45.03 186 LEU A O 1
ATOM 1430 N N . LEU A 1 187 ? 5.642 25.924 7.451 1.00 38.34 187 LEU A N 1
ATOM 1431 C CA . LEU A 1 187 ? 6.756 25.000 7.621 1.00 38.34 187 LEU A CA 1
ATOM 1432 C C . LEU A 1 187 ? 7.838 25.308 6.567 1.00 38.34 187 LEU A C 1
ATOM 1434 O O . LEU A 1 187 ? 7.512 25.500 5.393 1.00 38.34 187 LEU A O 1
ATOM 1438 N N . PRO A 1 188 ? 9.121 25.375 6.955 1.00 39.16 188 PRO A N 1
ATOM 1439 C CA . PRO A 1 188 ? 10.211 25.637 6.026 1.00 39.16 188 PRO A CA 1
ATOM 1440 C C . PRO A 1 188 ? 10.371 24.478 5.027 1.00 39.16 188 PRO A C 1
ATOM 1442 O O . PRO A 1 188 ? 10.319 23.305 5.397 1.00 39.16 188 PRO A O 1
ATOM 1445 N N . GLY A 1 189 ? 10.606 24.815 3.754 1.00 39.19 189 GLY A N 1
ATOM 1446 C CA . GLY A 1 189 ? 10.614 23.886 2.611 1.00 39.19 189 GLY A CA 1
ATOM 1447 C C . GLY A 1 189 ? 11.615 22.722 2.662 1.00 39.19 189 GLY A C 1
ATOM 1448 O O . GLY A 1 189 ? 11.578 21.868 1.788 1.00 39.19 189 GLY A O 1
ATOM 1449 N N . PHE A 1 190 ? 12.470 22.622 3.686 1.00 42.78 190 PHE A N 1
ATOM 1450 C CA . PHE A 1 190 ? 13.321 21.446 3.907 1.00 42.78 190 PHE A CA 1
ATOM 1451 C C . PHE A 1 190 ? 12.593 20.284 4.613 1.00 42.78 190 PHE A C 1
ATOM 1453 O O . PHE A 1 190 ? 13.128 19.178 4.659 1.00 42.78 190 PHE A O 1
ATOM 1460 N N . MET A 1 191 ? 11.385 20.506 5.158 1.00 31.20 191 MET A N 1
ATOM 1461 C CA . MET A 1 191 ? 10.533 19.434 5.703 1.00 31.20 191 MET A CA 1
ATOM 1462 C C . MET A 1 191 ? 9.581 18.827 4.663 1.00 31.20 191 MET A C 1
ATOM 1464 O O . MET A 1 191 ? 8.968 17.797 4.931 1.00 31.20 191 MET A O 1
ATOM 1468 N N . GLN A 1 192 ? 9.513 19.388 3.452 1.00 42.09 192 GLN A N 1
ATOM 1469 C CA . GLN A 1 192 ? 8.949 18.699 2.292 1.00 42.09 192 GLN A CA 1
ATOM 1470 C C . GLN A 1 192 ? 9.999 17.722 1.754 1.00 42.09 192 GLN A C 1
ATOM 1472 O O . GLN A 1 192 ? 10.594 17.932 0.701 1.00 42.09 192 GLN A O 1
ATOM 1477 N N . ARG A 1 193 ? 10.260 16.641 2.499 1.00 40.56 193 ARG A N 1
ATOM 1478 C CA . ARG A 1 193 ? 10.874 15.455 1.898 1.00 40.56 193 ARG A CA 1
ATOM 1479 C C . ARG A 1 193 ? 9.851 14.938 0.899 1.00 40.56 193 ARG A C 1
ATOM 1481 O O . ARG A 1 193 ? 8.899 14.272 1.291 1.00 40.56 193 ARG A O 1
ATOM 1488 N N . THR A 1 194 ? 10.007 15.315 -0.366 1.00 46.09 194 THR A N 1
ATOM 1489 C CA . THR A 1 194 ? 9.273 14.733 -1.486 1.00 46.09 194 THR A CA 1
ATOM 1490 C C . THR A 1 194 ? 9.362 13.229 -1.307 1.00 46.09 194 THR A C 1
ATOM 1492 O O . THR A 1 194 ? 10.467 12.684 -1.336 1.00 46.09 194 THR A O 1
ATOM 1495 N N . GLU A 1 195 ? 8.233 12.587 -0.997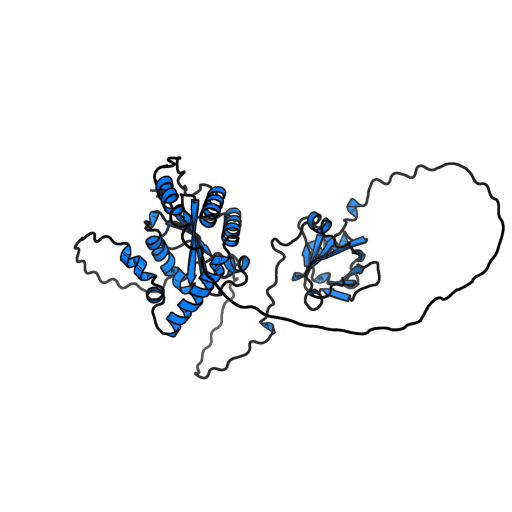 1.00 47.81 195 GLU A N 1
ATOM 1496 C CA . GLU A 1 195 ? 8.211 11.179 -0.626 1.00 47.81 195 GLU A CA 1
ATOM 1497 C C . GLU A 1 195 ? 9.011 10.386 -1.652 1.00 47.81 195 GLU A C 1
ATOM 1499 O O . GLU A 1 195 ? 8.807 10.453 -2.873 1.00 47.81 195 GLU A O 1
ATOM 1504 N N . GLN A 1 196 ? 10.031 9.712 -1.139 1.00 52.25 196 GLN A N 1
ATOM 1505 C CA . GLN A 1 196 ? 10.964 8.951 -1.930 1.00 52.25 196 GLN A CA 1
ATOM 1506 C C . GLN A 1 196 ? 10.196 7.735 -2.450 1.00 52.25 196 GLN A C 1
ATOM 1508 O O . GLN A 1 196 ? 10.163 6.697 -1.802 1.00 52.25 196 GLN A O 1
ATOM 1513 N N . VAL A 1 197 ? 9.541 7.893 -3.609 1.00 55.31 197 VAL A N 1
ATOM 1514 C CA . VAL A 1 197 ? 8.999 6.806 -4.433 1.00 55.31 197 VAL A CA 1
ATOM 1515 C C . VAL A 1 197 ? 10.116 5.793 -4.650 1.00 55.31 197 VAL A C 1
ATOM 1517 O O . VAL A 1 197 ? 10.951 5.942 -5.544 1.00 55.31 197 VAL A O 1
ATOM 1520 N N . GLN A 1 198 ? 10.179 4.802 -3.767 1.00 55.94 198 GLN A N 1
ATOM 1521 C CA . GLN A 1 198 ? 11.008 3.637 -3.980 1.00 55.94 198 GLN A CA 1
ATOM 1522 C C . GLN A 1 198 ? 10.441 2.936 -5.215 1.00 55.94 198 GLN A C 1
ATOM 1524 O O . GLN A 1 198 ? 9.215 2.883 -5.377 1.00 55.94 198 GLN A O 1
ATOM 1529 N N . PRO A 1 199 ? 11.288 2.419 -6.109 1.00 53.19 199 PRO A N 1
ATOM 1530 C CA . PRO A 1 199 ? 10.830 1.567 -7.182 1.00 53.19 199 PRO A CA 1
ATOM 1531 C C . PRO A 1 199 ? 10.266 0.286 -6.565 1.00 53.19 199 PRO A C 1
ATOM 1533 O O . PRO A 1 199 ? 10.976 -0.681 -6.315 1.00 53.19 199 PRO A O 1
ATOM 1536 N N . GLY A 1 200 ? 8.976 0.314 -6.244 1.00 67.38 200 GLY A N 1
ATOM 1537 C CA . GLY A 1 200 ? 8.217 -0.861 -5.845 1.00 67.38 200 GLY A CA 1
ATOM 1538 C C . GLY A 1 200 ? 7.884 -1.719 -7.065 1.00 67.38 200 GLY A C 1
ATOM 1539 O O . GLY A 1 200 ? 8.633 -1.776 -8.038 1.00 67.38 200 GLY A O 1
ATOM 1540 N N . ALA A 1 201 ? 6.694 -2.322 -7.066 1.00 54.34 201 ALA A N 1
ATOM 1541 C CA . ALA A 1 201 ? 6.181 -3.206 -8.124 1.00 54.34 201 ALA A CA 1
ATOM 1542 C C . ALA A 1 201 ? 6.114 -2.601 -9.552 1.00 54.34 201 ALA A C 1
ATOM 1544 O O . ALA A 1 201 ? 5.700 -3.282 -10.481 1.00 54.34 201 ALA A O 1
ATOM 1545 N N . ARG A 1 202 ? 6.514 -1.336 -9.743 1.00 56.66 202 ARG A N 1
ATOM 1546 C CA . ARG A 1 202 ? 6.629 -0.661 -11.047 1.00 56.66 202 ARG A CA 1
ATOM 1547 C C . ARG A 1 202 ? 8.026 -0.758 -11.672 1.00 56.66 202 ARG A C 1
ATOM 1549 O O . ARG A 1 202 ? 8.261 -0.145 -12.711 1.00 56.66 202 ARG A O 1
ATOM 1556 N N . PHE A 1 203 ? 8.962 -1.479 -11.052 1.00 66.56 203 PHE A N 1
ATOM 1557 C CA . PHE A 1 203 ? 10.252 -1.768 -11.672 1.00 66.56 203 PHE A CA 1
ATOM 1558 C C . PHE A 1 203 ? 10.044 -2.732 -12.843 1.00 66.56 203 PHE A C 1
ATOM 1560 O O . PHE A 1 203 ? 9.820 -3.925 -12.643 1.00 66.56 203 PHE A O 1
ATOM 1567 N N . ARG A 1 204 ? 10.071 -2.192 -14.062 1.00 68.69 204 ARG A N 1
ATOM 1568 C CA . ARG A 1 204 ? 9.848 -2.972 -15.278 1.00 68.69 204 ARG A CA 1
ATOM 1569 C C . ARG A 1 204 ? 10.969 -3.986 -15.476 1.00 68.69 204 ARG A C 1
ATOM 1571 O O . ARG A 1 204 ? 12.144 -3.684 -15.254 1.00 68.69 204 ARG A O 1
ATOM 1578 N N . SER A 1 205 ? 10.612 -5.196 -15.891 1.00 70.50 205 SER A N 1
ATOM 1579 C CA . SER A 1 205 ? 11.610 -6.198 -16.268 1.00 70.50 205 SER A CA 1
ATOM 1580 C C . SER A 1 205 ? 12.367 -5.767 -17.533 1.00 70.50 205 SER A C 1
ATOM 1582 O O . SER A 1 205 ? 11.840 -5.017 -18.350 1.00 70.50 205 SER A O 1
ATOM 1584 N N . ALA A 1 206 ? 13.591 -6.267 -17.747 1.00 67.69 206 ALA A N 1
ATOM 1585 C CA . ALA A 1 206 ? 14.333 -6.005 -18.989 1.00 67.69 206 ALA A CA 1
ATOM 1586 C C . ALA A 1 206 ? 13.518 -6.405 -20.236 1.00 67.69 206 ALA A C 1
ATOM 1588 O O . ALA A 1 206 ? 13.581 -5.741 -21.264 1.00 67.69 206 ALA A O 1
ATOM 1589 N N . ARG A 1 207 ? 12.690 -7.452 -20.109 1.00 72.56 207 ARG A N 1
ATOM 1590 C CA . ARG A 1 207 ? 11.761 -7.902 -21.149 1.00 72.56 207 ARG A CA 1
ATOM 1591 C C . ARG A 1 207 ? 10.612 -6.919 -21.385 1.00 72.56 207 ARG A C 1
ATOM 1593 O O . ARG A 1 207 ? 10.242 -6.715 -22.530 1.00 72.56 207 ARG A O 1
ATOM 1600 N N . GLU A 1 208 ? 10.055 -6.319 -20.335 1.00 77.69 208 GLU A N 1
ATOM 1601 C CA . GLU A 1 208 ? 9.030 -5.270 -20.461 1.00 77.69 208 GLU A CA 1
ATOM 1602 C C . GLU A 1 208 ? 9.599 -3.976 -21.041 1.00 77.69 208 GLU A C 1
ATOM 1604 O O . GLU A 1 208 ? 8.931 -3.320 -21.833 1.00 77.69 208 GLU A O 1
ATOM 1609 N N . LEU A 1 209 ? 10.831 -3.615 -20.674 1.00 74.38 209 LEU A N 1
ATOM 1610 C CA . LEU A 1 209 ? 11.525 -2.470 -21.263 1.00 74.38 209 LEU A CA 1
ATOM 1611 C C . LEU A 1 209 ? 11.815 -2.706 -22.749 1.00 74.38 209 LEU A C 1
ATOM 1613 O O . LEU A 1 209 ? 11.593 -1.806 -23.545 1.00 74.38 209 LEU A O 1
ATOM 1617 N N . ALA A 1 210 ? 12.191 -3.930 -23.135 1.00 74.31 210 ALA A N 1
ATOM 1618 C CA . ALA A 1 210 ? 12.357 -4.313 -24.538 1.00 74.31 210 ALA A CA 1
ATOM 1619 C C . ALA A 1 210 ? 11.043 -4.309 -25.348 1.00 74.31 210 ALA A C 1
ATOM 1621 O O . ALA A 1 210 ? 11.085 -4.318 -26.574 1.00 74.31 210 ALA A O 1
ATOM 1622 N N . MET A 1 211 ? 9.882 -4.325 -24.681 1.00 78.06 211 MET A N 1
ATOM 1623 C CA . MET A 1 211 ? 8.567 -4.190 -25.323 1.00 78.06 211 MET A CA 1
ATOM 1624 C C . MET A 1 211 ? 8.089 -2.738 -25.422 1.00 78.06 211 MET A C 1
ATOM 1626 O O . MET A 1 211 ? 7.070 -2.487 -26.060 1.00 78.06 211 MET A O 1
ATOM 1630 N N . ASN A 1 212 ? 8.774 -1.791 -24.779 1.00 76.44 212 ASN A N 1
ATOM 1631 C CA . ASN A 1 212 ? 8.422 -0.382 -24.877 1.00 76.44 212 ASN A CA 1
ATOM 1632 C C . ASN A 1 212 ? 8.840 0.132 -26.266 1.00 76.44 212 ASN A C 1
ATOM 1634 O O . ASN A 1 212 ? 9.929 -0.181 -26.737 1.00 76.44 212 ASN A O 1
ATOM 1638 N N . GLU A 1 213 ? 7.982 0.914 -26.923 1.00 75.50 213 GLU A N 1
ATOM 1639 C CA . GLU A 1 213 ? 8.216 1.400 -28.297 1.00 75.50 213 GLU A CA 1
ATOM 1640 C C . GLU A 1 213 ? 9.339 2.454 -28.394 1.00 75.50 213 GLU A C 1
ATOM 1642 O O . GLU A 1 213 ? 9.737 2.847 -29.492 1.00 75.50 213 GLU A O 1
ATOM 1647 N N . ASP A 1 214 ? 9.869 2.900 -27.252 1.00 83.38 214 ASP A N 1
ATOM 1648 C CA . ASP A 1 214 ? 10.967 3.856 -27.188 1.00 83.38 214 ASP A CA 1
ATOM 1649 C C . ASP A 1 214 ? 12.278 3.200 -27.639 1.00 83.38 214 ASP A C 1
ATOM 1651 O O . ASP A 1 214 ? 12.756 2.233 -27.042 1.00 83.38 214 ASP A O 1
ATOM 1655 N N . LEU A 1 215 ? 12.886 3.754 -28.688 1.00 87.44 215 LEU A N 1
ATOM 1656 C CA . LEU A 1 215 ? 14.164 3.274 -29.206 1.00 87.44 215 LEU A CA 1
ATOM 1657 C C . LEU A 1 215 ? 15.262 3.432 -28.136 1.00 87.44 215 LEU A C 1
ATOM 1659 O O . LEU A 1 215 ? 15.495 4.557 -27.678 1.00 87.44 215 LEU A O 1
ATOM 1663 N N . PRO A 1 216 ? 15.963 2.349 -27.746 1.00 91.69 216 PRO A N 1
ATOM 1664 C CA . PRO A 1 216 ? 17.072 2.448 -26.809 1.00 91.69 216 PRO A CA 1
ATOM 1665 C C . PRO A 1 216 ? 18.182 3.320 -27.395 1.00 91.69 216 PRO A C 1
ATOM 1667 O O . PRO A 1 216 ? 18.560 3.187 -28.561 1.00 91.69 216 PRO A O 1
ATOM 1670 N N . VAL A 1 217 ? 18.722 4.218 -26.573 1.00 94.00 217 VAL A N 1
ATOM 1671 C CA . VAL A 1 217 ? 19.844 5.073 -26.959 1.00 94.00 217 VAL A CA 1
ATOM 1672 C C . VAL A 1 217 ? 21.144 4.410 -26.543 1.00 94.00 217 VAL A C 1
ATOM 1674 O O . VAL A 1 217 ? 21.358 4.108 -25.369 1.00 94.00 217 VAL A O 1
ATOM 1677 N N . LEU A 1 218 ? 22.037 4.213 -27.509 1.00 95.88 218 LEU A N 1
ATOM 1678 C CA . LEU A 1 218 ? 23.366 3.682 -27.245 1.00 95.88 218 LEU A CA 1
ATOM 1679 C C . LEU A 1 218 ? 24.200 4.695 -26.457 1.00 95.88 218 LEU A C 1
ATOM 1681 O O . LEU A 1 218 ? 24.341 5.868 -26.826 1.00 95.88 218 LEU A O 1
ATOM 1685 N N . CYS A 1 219 ? 24.785 4.216 -25.372 1.00 96.44 219 CYS A N 1
ATOM 1686 C CA . CYS A 1 219 ? 25.670 4.965 -24.502 1.00 96.44 219 CYS A CA 1
ATOM 1687 C C . CYS A 1 219 ? 26.945 4.168 -24.219 1.00 96.44 219 CYS A C 1
ATOM 1689 O O . CYS A 1 219 ? 27.045 2.983 -24.518 1.00 96.44 219 CYS A O 1
ATOM 1691 N N . ASP A 1 220 ? 27.945 4.850 -23.684 1.00 96.69 220 ASP A N 1
ATOM 1692 C CA . ASP A 1 220 ? 29.243 4.300 -23.322 1.00 96.69 220 ASP A CA 1
ATOM 1693 C C . ASP A 1 220 ? 29.494 4.580 -21.837 1.00 96.69 220 ASP A C 1
ATOM 1695 O O . ASP A 1 220 ? 29.450 5.733 -21.384 1.00 96.69 220 ASP A O 1
ATOM 1699 N N . ILE A 1 221 ? 29.717 3.515 -21.070 1.00 97.06 221 ILE A N 1
ATOM 1700 C CA . ILE A 1 221 ? 30.059 3.567 -19.651 1.00 97.06 221 ILE A CA 1
ATOM 1701 C C . ILE A 1 221 ? 31.574 3.614 -19.548 1.00 97.06 221 ILE A C 1
ATOM 1703 O O . ILE A 1 221 ? 32.272 2.647 -19.850 1.00 97.06 221 ILE A O 1
ATOM 1707 N N . ARG A 1 222 ? 32.094 4.742 -19.075 1.00 96.50 222 ARG A N 1
ATOM 1708 C CA . ARG A 1 222 ? 33.531 4.945 -18.898 1.00 96.50 222 ARG A CA 1
ATOM 1709 C C . ARG A 1 222 ? 33.976 4.568 -17.488 1.00 96.50 222 ARG A C 1
ATOM 1711 O O . ARG A 1 222 ? 33.207 4.740 -16.537 1.00 96.50 222 ARG A O 1
ATOM 1718 N N . PRO A 1 223 ? 35.225 4.089 -17.333 1.00 94.25 223 PRO A N 1
ATOM 1719 C CA . PRO A 1 223 ? 35.756 3.734 -16.025 1.00 94.25 223 PRO A CA 1
ATOM 1720 C C . PRO A 1 223 ? 35.785 4.953 -15.098 1.00 94.25 223 PRO A C 1
ATOM 1722 O O . PRO A 1 223 ? 35.797 6.100 -15.551 1.00 94.25 223 PRO A O 1
ATOM 1725 N N . GLU A 1 224 ? 35.825 4.693 -13.791 1.00 93.88 224 GLU A N 1
ATOM 1726 C CA . GLU A 1 224 ? 35.895 5.735 -12.770 1.00 93.88 224 GLU A CA 1
ATOM 1727 C C . GLU A 1 224 ? 37.103 6.660 -13.002 1.00 93.88 224 GLU A C 1
ATOM 1729 O O . GLU A 1 224 ? 38.255 6.226 -12.984 1.00 93.88 224 GLU A O 1
ATOM 1734 N N . GLN A 1 225 ? 36.839 7.955 -13.183 1.00 94.88 225 GLN A N 1
ATOM 1735 C CA . GLN A 1 225 ? 37.854 9.002 -13.282 1.00 94.88 225 GLN A CA 1
ATOM 1736 C C . GLN A 1 225 ? 37.559 10.078 -12.241 1.00 94.88 225 GLN A C 1
ATOM 1738 O O . GLN A 1 225 ? 36.457 10.624 -12.179 1.00 94.88 225 GLN A O 1
ATOM 1743 N N . ASN A 1 226 ? 38.543 10.394 -11.397 1.00 95.56 226 ASN A N 1
ATOM 1744 C CA . ASN A 1 226 ? 38.418 11.409 -10.341 1.00 95.56 226 ASN A CA 1
ATOM 1745 C C . ASN A 1 226 ? 37.230 11.179 -9.380 1.00 95.56 226 ASN A C 1
ATOM 1747 O O . ASN A 1 226 ? 36.622 12.134 -8.890 1.00 95.56 226 ASN A O 1
ATOM 1751 N N . GLY A 1 227 ? 36.878 9.918 -9.106 1.00 96.25 227 GLY A N 1
ATOM 1752 C CA . GLY A 1 227 ? 35.765 9.575 -8.216 1.00 96.25 227 GLY A CA 1
ATOM 1753 C C . GLY A 1 227 ? 34.378 9.614 -8.866 1.00 96.25 227 GLY A C 1
ATOM 1754 O O . GLY A 1 227 ? 33.379 9.584 -8.139 1.00 96.25 227 GLY A O 1
ATOM 1755 N N . TRP A 1 228 ? 34.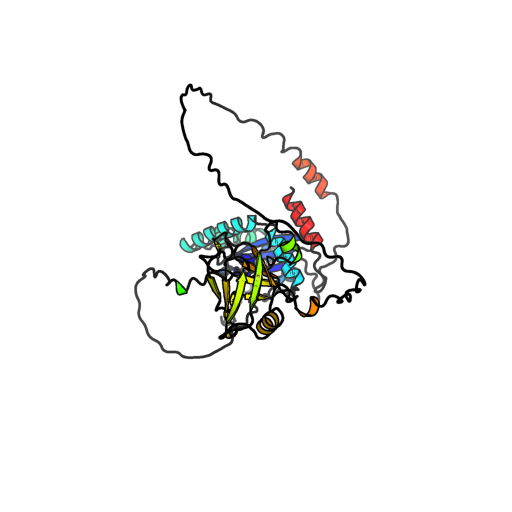303 9.711 -10.198 1.00 97.62 228 TRP A N 1
ATOM 1756 C CA . TRP A 1 228 ? 33.058 9.732 -10.965 1.00 97.62 228 TRP A CA 1
ATOM 1757 C C . TRP A 1 228 ? 33.063 8.672 -12.066 1.00 97.62 228 TRP A C 1
ATOM 1759 O O . TRP A 1 228 ? 34.031 8.546 -12.811 1.00 97.62 228 TRP A O 1
ATOM 1769 N N . ILE A 1 229 ? 31.959 7.940 -12.178 1.00 97.31 229 ILE A N 1
ATOM 1770 C CA . ILE A 1 229 ? 31.635 7.079 -13.317 1.00 97.31 229 ILE A CA 1
ATOM 1771 C C . ILE A 1 229 ? 30.846 7.940 -14.304 1.00 97.31 229 ILE A C 1
ATOM 1773 O O . ILE A 1 229 ? 29.921 8.646 -13.898 1.00 97.31 229 ILE A O 1
ATOM 1777 N N . MET A 1 230 ? 31.220 7.911 -15.581 1.00 97.38 230 MET A N 1
ATOM 1778 C CA . MET A 1 230 ? 30.547 8.685 -16.623 1.00 97.38 230 MET A CA 1
ATOM 1779 C C . MET A 1 230 ? 29.808 7.744 -17.568 1.00 97.38 230 MET A C 1
ATOM 1781 O O . MET A 1 230 ? 30.415 6.836 -18.127 1.00 97.38 230 MET A O 1
ATOM 1785 N N . VAL A 1 231 ? 28.520 8.004 -17.769 1.00 97.12 231 VAL A N 1
ATOM 1786 C CA . VAL A 1 231 ? 27.696 7.371 -18.802 1.00 97.12 231 VAL A CA 1
ATOM 1787 C C . VAL A 1 231 ? 27.405 8.437 -19.848 1.00 97.12 231 VAL A C 1
ATOM 1789 O O . VAL A 1 231 ? 26.769 9.442 -19.535 1.00 97.12 231 VAL A O 1
ATOM 1792 N N . ALA A 1 232 ? 27.919 8.270 -21.062 1.00 96.38 232 ALA A N 1
ATOM 1793 C CA . ALA A 1 232 ? 27.770 9.254 -22.132 1.00 96.38 232 ALA A CA 1
ATOM 1794 C C . ALA A 1 232 ? 27.003 8.649 -23.307 1.00 96.38 232 ALA A C 1
ATOM 1796 O O . ALA A 1 232 ? 27.345 7.561 -23.758 1.00 96.38 232 ALA A O 1
ATOM 1797 N N . GLN A 1 233 ? 25.995 9.347 -23.826 1.00 95.50 233 GLN A N 1
ATOM 1798 C CA . GLN A 1 233 ? 25.384 8.971 -25.100 1.00 95.50 233 GLN A CA 1
ATOM 1799 C C . GLN A 1 233 ? 26.432 9.055 -26.217 1.00 95.50 233 GLN A C 1
ATOM 1801 O O . GLN A 1 233 ? 27.257 9.971 -26.239 1.00 95.50 233 GLN A O 1
ATOM 1806 N N . ILE A 1 234 ? 26.405 8.095 -27.145 1.00 91.12 234 ILE A N 1
ATOM 1807 C CA . ILE A 1 234 ? 27.339 8.069 -28.283 1.00 91.12 234 ILE A CA 1
ATOM 1808 C C . ILE A 1 234 ? 27.043 9.228 -29.250 1.00 91.12 234 ILE A C 1
ATOM 1810 O O . ILE A 1 234 ? 27.947 9.744 -29.907 1.00 91.12 234 ILE A O 1
ATOM 1814 N N . HIS A 1 235 ? 25.788 9.675 -29.306 1.00 86.81 235 HIS A N 1
ATOM 1815 C CA . HIS A 1 235 ? 25.371 10.830 -30.090 1.00 86.81 235 HIS A CA 1
ATOM 1816 C C . HIS A 1 235 ? 25.296 12.080 -29.207 1.00 86.81 235 HIS A C 1
ATOM 1818 O O . HIS A 1 235 ? 24.706 12.060 -28.129 1.00 86.81 235 HIS A O 1
ATOM 1824 N N . GLU A 1 236 ? 25.921 13.171 -29.657 1.00 68.75 236 GLU A N 1
ATOM 1825 C CA . GLU A 1 236 ? 25.979 14.437 -28.922 1.00 68.75 236 GLU A CA 1
ATOM 1826 C C . GLU A 1 236 ? 24.603 15.121 -28.911 1.00 68.75 236 GLU A C 1
ATOM 1828 O O . GLU A 1 236 ? 24.257 15.897 -29.800 1.00 68.75 236 GLU A O 1
ATOM 1833 N N . GLY A 1 237 ? 23.802 14.823 -27.888 1.00 77.00 237 GLY A N 1
ATOM 1834 C CA . GLY A 1 237 ? 22.526 15.478 -27.626 1.00 77.00 237 GLY A CA 1
ATOM 1835 C C . GLY A 1 237 ? 22.111 15.331 -26.163 1.00 77.00 237 GLY A C 1
ATOM 1836 O O . GLY A 1 237 ? 22.354 14.303 -25.542 1.00 77.00 237 GLY A O 1
ATOM 1837 N N . GLY A 1 238 ? 21.491 16.371 -25.603 1.00 86.69 238 GLY A N 1
ATOM 1838 C CA . GLY A 1 238 ? 21.003 16.387 -24.220 1.00 86.69 238 GLY A CA 1
ATOM 1839 C C . GLY A 1 238 ? 21.965 17.054 -23.234 1.00 86.69 238 GLY A C 1
ATOM 1840 O O . GLY A 1 238 ? 23.159 17.188 -23.484 1.00 86.69 238 GLY A O 1
ATOM 1841 N N . GLY A 1 239 ? 21.433 17.523 -22.106 1.00 91.38 239 GLY A N 1
ATOM 1842 C CA . GLY A 1 239 ? 22.250 18.176 -21.083 1.00 91.38 239 GLY A CA 1
ATOM 1843 C C . GLY A 1 239 ? 22.923 17.188 -20.123 1.00 91.38 239 GLY A C 1
ATOM 1844 O O . GLY A 1 239 ? 22.627 15.991 -20.122 1.00 91.38 239 GLY A O 1
ATOM 1845 N N . ASP A 1 240 ? 23.819 17.717 -19.293 1.00 94.00 240 ASP A N 1
ATOM 1846 C CA . ASP A 1 240 ? 24.596 16.945 -18.323 1.00 94.00 240 ASP A CA 1
ATOM 1847 C C . ASP A 1 240 ? 23.864 16.840 -16.976 1.00 94.00 240 ASP A C 1
ATOM 1849 O O . ASP A 1 240 ? 23.443 17.848 -16.401 1.00 94.00 240 ASP A O 1
ATOM 1853 N N . ILE A 1 241 ? 23.790 15.628 -16.423 1.00 94.25 241 ILE A N 1
ATOM 1854 C CA . ILE A 1 241 ? 23.239 15.352 -15.090 1.00 94.25 241 ILE A CA 1
ATOM 1855 C C . ILE A 1 241 ? 24.346 14.855 -14.165 1.00 94.25 241 ILE A C 1
ATOM 1857 O O . ILE A 1 241 ? 25.214 14.078 -14.562 1.00 94.25 241 ILE A O 1
ATOM 1861 N N . ARG A 1 242 ? 24.311 15.284 -12.900 1.00 95.44 242 ARG A N 1
ATOM 1862 C CA . ARG A 1 242 ? 25.207 14.791 -11.847 1.00 95.44 242 ARG A CA 1
ATOM 1863 C C . ARG A 1 242 ? 24.403 14.166 -10.721 1.00 95.44 242 ARG A C 1
ATOM 1865 O O . ARG A 1 242 ? 23.536 14.817 -10.151 1.00 95.44 242 ARG A O 1
ATOM 1872 N N . ILE A 1 243 ? 24.744 12.933 -10.370 1.00 95.69 243 ILE A N 1
ATOM 1873 C CA . ILE A 1 243 ? 24.060 12.139 -9.355 1.00 95.69 243 ILE A CA 1
ATOM 1874 C C . ILE A 1 243 ? 25.057 11.835 -8.248 1.00 95.69 243 ILE A C 1
ATOM 1876 O O . ILE A 1 243 ? 26.005 11.062 -8.408 1.00 95.69 243 ILE A O 1
ATOM 1880 N N . GLY A 1 244 ? 24.877 12.536 -7.131 1.00 94.50 244 GLY A N 1
ATOM 1881 C CA . GLY A 1 244 ? 25.684 12.354 -5.928 1.00 94.50 244 GLY A CA 1
ATOM 1882 C C . GLY A 1 244 ? 25.059 11.395 -4.922 1.00 94.50 244 GLY A C 1
ATOM 1883 O O . GLY A 1 244 ? 25.798 10.790 -4.146 1.00 94.50 244 GLY A O 1
ATOM 1884 N N . ASP A 1 245 ? 23.734 11.269 -4.936 1.00 94.69 245 ASP A N 1
ATOM 1885 C CA . ASP A 1 245 ? 22.970 10.528 -3.940 1.00 94.69 245 ASP A CA 1
ATOM 1886 C C . ASP A 1 245 ? 22.772 9.062 -4.378 1.00 94.69 245 ASP A C 1
ATOM 1888 O O . ASP A 1 245 ? 22.202 8.830 -5.450 1.00 94.69 245 ASP A O 1
ATOM 1892 N N . PRO A 1 246 ? 23.264 8.066 -3.614 1.00 91.50 246 PRO A N 1
ATOM 1893 C CA . PRO A 1 246 ? 23.087 6.655 -3.957 1.00 91.50 246 PRO A CA 1
ATOM 1894 C C . PRO A 1 246 ? 21.630 6.209 -3.886 1.00 91.50 246 PRO A C 1
ATOM 1896 O O . PRO A 1 246 ? 21.260 5.250 -4.555 1.00 91.50 246 PRO A O 1
ATOM 1899 N N . ASP A 1 247 ? 20.801 6.922 -3.131 1.00 92.00 247 ASP A N 1
ATOM 1900 C CA . ASP A 1 247 ? 19.388 6.617 -2.941 1.00 92.00 247 ASP A CA 1
ATOM 1901 C C . ASP A 1 247 ? 18.538 6.812 -4.207 1.00 92.00 247 ASP A C 1
ATOM 1903 O O . ASP A 1 247 ? 17.386 6.377 -4.256 1.00 92.00 247 ASP A O 1
ATOM 1907 N N . LEU A 1 248 ? 19.100 7.464 -5.229 1.00 94.06 248 LEU A N 1
ATOM 1908 C CA . LEU A 1 248 ? 18.487 7.641 -6.544 1.00 94.06 248 LEU A CA 1
ATOM 1909 C C . LEU A 1 248 ? 18.839 6.511 -7.516 1.00 94.06 248 LEU A C 1
ATOM 1911 O O . LEU A 1 248 ? 18.347 6.513 -8.643 1.00 94.06 248 LEU A O 1
ATOM 1915 N N . ILE A 1 249 ? 19.699 5.569 -7.124 1.00 95.56 249 ILE A N 1
ATOM 1916 C CA . ILE A 1 249 ? 20.224 4.543 -8.020 1.00 95.56 249 ILE A CA 1
ATOM 1917 C C . ILE A 1 249 ? 19.845 3.171 -7.481 1.00 95.56 249 ILE A C 1
ATOM 1919 O O . ILE A 1 249 ? 20.204 2.779 -6.374 1.00 95.56 249 ILE A O 1
ATOM 1923 N N . TYR A 1 250 ? 19.139 2.417 -8.307 1.00 94.50 250 TYR A N 1
ATOM 1924 C CA . TYR A 1 250 ? 18.588 1.121 -7.962 1.00 94.50 250 TYR A CA 1
ATOM 1925 C C . TYR A 1 250 ? 19.177 0.067 -8.886 1.00 94.50 250 TYR A C 1
ATOM 1927 O O . TYR A 1 250 ? 19.168 0.213 -10.107 1.00 94.50 250 TYR A O 1
ATOM 1935 N N . LEU A 1 251 ? 19.699 -1.000 -8.294 1.00 94.00 251 LEU A N 1
ATOM 1936 C CA . LEU A 1 251 ? 20.236 -2.140 -9.021 1.00 94.00 251 LEU A CA 1
ATOM 1937 C C . LEU A 1 251 ? 19.223 -3.279 -8.964 1.00 94.00 251 LEU A C 1
ATOM 1939 O O . LEU A 1 251 ? 18.746 -3.622 -7.884 1.00 94.00 251 LEU A O 1
ATOM 1943 N N . ARG A 1 252 ? 18.909 -3.863 -10.119 1.00 88.88 252 ARG A N 1
ATOM 1944 C CA . ARG A 1 252 ? 18.074 -5.063 -10.188 1.00 88.88 252 ARG A CA 1
ATOM 1945 C C . ARG A 1 252 ? 18.840 -6.294 -9.692 1.00 88.88 252 ARG A C 1
ATOM 1947 O O . ARG A 1 252 ? 20.059 -6.349 -9.826 1.00 88.88 252 ARG A O 1
ATOM 1954 N N . ASP A 1 253 ? 18.124 -7.305 -9.203 1.00 84.69 253 ASP A N 1
ATOM 1955 C CA . ASP A 1 253 ? 18.706 -8.555 -8.683 1.00 84.69 253 ASP A CA 1
ATOM 1956 C C . ASP A 1 253 ? 19.600 -9.303 -9.690 1.00 84.69 253 ASP A C 1
ATOM 1958 O O . ASP A 1 253 ? 20.548 -9.974 -9.291 1.00 84.69 253 ASP A O 1
ATOM 1962 N N . ASP A 1 254 ? 19.327 -9.176 -10.993 1.00 85.94 254 ASP A N 1
ATOM 1963 C CA . ASP A 1 254 ? 20.118 -9.797 -12.068 1.00 85.94 254 ASP A CA 1
ATOM 1964 C C . ASP A 1 254 ? 21.374 -8.993 -12.457 1.00 85.94 254 ASP A C 1
ATOM 1966 O O . ASP A 1 254 ? 22.132 -9.416 -13.324 1.00 85.94 254 ASP A O 1
ATOM 1970 N N . HIS A 1 255 ? 21.595 -7.832 -11.829 1.00 90.62 255 HIS A N 1
ATOM 1971 C CA . HIS A 1 255 ? 22.684 -6.886 -12.097 1.00 90.62 255 HIS A CA 1
ATOM 1972 C C . HIS A 1 255 ? 22.802 -6.409 -13.560 1.00 90.62 255 HIS A C 1
ATOM 1974 O O . HIS A 1 255 ? 23.784 -5.757 -13.905 1.00 90.62 255 HIS A O 1
ATOM 1980 N N . SER A 1 256 ? 21.808 -6.695 -14.405 1.00 92.06 256 SER A N 1
ATOM 1981 C CA . SER A 1 256 ? 21.810 -6.354 -15.834 1.00 92.06 256 SER A CA 1
ATOM 1982 C C . SER A 1 256 ? 21.175 -4.994 -16.124 1.00 92.06 256 SER A C 1
ATOM 1984 O O . SER A 1 256 ? 21.390 -4.410 -17.184 1.00 92.06 256 SER A O 1
ATOM 1986 N N . VAL A 1 257 ? 20.387 -4.475 -15.176 1.00 94.75 257 VAL A N 1
ATOM 1987 C CA . VAL A 1 257 ? 19.687 -3.194 -15.302 1.00 94.75 257 VAL A CA 1
ATOM 1988 C C . VAL A 1 257 ? 19.935 -2.338 -14.068 1.00 94.75 257 VAL A C 1
ATOM 1990 O O . VAL A 1 257 ? 19.682 -2.758 -12.933 1.00 94.75 257 VAL A O 1
ATOM 1993 N N . VAL A 1 258 ? 20.378 -1.107 -14.307 1.00 95.75 258 VAL A N 1
ATOM 1994 C CA . VAL A 1 258 ? 20.478 -0.051 -13.300 1.00 95.75 258 VAL A CA 1
ATOM 1995 C C . VAL A 1 258 ? 19.400 0.984 -13.588 1.00 95.75 258 VAL A C 1
ATOM 1997 O O . VAL A 1 258 ? 19.401 1.589 -14.655 1.00 95.75 258 VAL A O 1
ATOM 2000 N N . ALA A 1 259 ? 18.487 1.213 -12.647 1.00 95.75 259 ALA A N 1
ATOM 2001 C CA . ALA A 1 259 ? 17.535 2.310 -12.747 1.00 95.75 259 ALA A CA 1
ATOM 2002 C C . ALA A 1 259 ? 18.044 3.528 -11.981 1.00 95.75 259 ALA A C 1
ATOM 2004 O O . ALA A 1 259 ? 18.475 3.435 -10.833 1.00 95.75 259 ALA A O 1
ATOM 2005 N N . ILE A 1 260 ? 17.944 4.684 -12.610 1.00 95.62 260 ILE A N 1
ATOM 2006 C CA . ILE A 1 260 ? 18.388 5.965 -12.095 1.00 95.62 260 ILE A CA 1
ATOM 2007 C C . ILE A 1 260 ? 17.164 6.868 -12.021 1.00 95.62 260 ILE A C 1
ATOM 2009 O O . ILE A 1 260 ? 16.574 7.215 -13.043 1.00 95.62 260 ILE A O 1
ATOM 2013 N N . ARG A 1 261 ? 16.768 7.256 -10.814 1.00 93.44 261 ARG A N 1
ATOM 2014 C CA . ARG A 1 261 ? 15.678 8.201 -10.606 1.00 93.44 261 ARG A CA 1
ATOM 2015 C C . ARG A 1 261 ? 16.149 9.615 -10.923 1.00 93.44 261 ARG A C 1
ATOM 2017 O O . ARG A 1 261 ? 17.147 10.087 -10.385 1.00 93.44 261 ARG A O 1
ATOM 2024 N N . LEU A 1 262 ? 15.390 10.298 -11.768 1.00 91.12 262 LEU A N 1
ATOM 2025 C CA . LEU A 1 262 ? 15.588 11.698 -12.097 1.00 91.12 262 LEU A CA 1
ATOM 2026 C C . LEU A 1 262 ? 14.773 12.575 -11.150 1.00 91.12 262 LEU A C 1
ATOM 2028 O O . LEU A 1 262 ? 13.560 12.406 -11.008 1.00 91.12 262 LEU A O 1
ATOM 2032 N N . GLU A 1 263 ? 15.4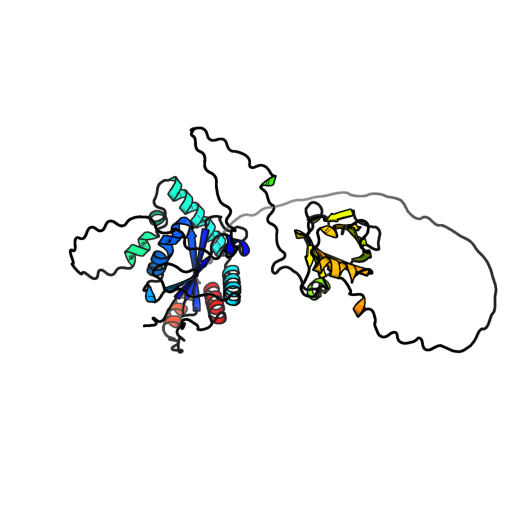32 13.544 -10.525 1.00 86.69 263 GLU A N 1
ATOM 2033 C CA . GLU A 1 263 ? 14.744 14.607 -9.798 1.00 86.69 263 GLU A CA 1
ATOM 2034 C C . GLU A 1 263 ? 14.356 15.750 -10.757 1.00 86.69 263 GLU A C 1
ATOM 2036 O O . GLU A 1 263 ? 15.047 15.991 -11.758 1.00 86.69 263 GLU A O 1
ATOM 2041 N N . PRO A 1 264 ? 13.241 16.464 -10.504 1.00 81.25 264 PRO A N 1
ATOM 2042 C CA . PRO A 1 264 ? 12.891 17.667 -11.252 1.00 81.25 264 PRO A CA 1
ATOM 2043 C C . PRO A 1 264 ? 14.071 18.656 -11.309 1.00 81.25 264 PRO A C 1
ATOM 2045 O O . PRO A 1 264 ? 14.757 18.841 -10.304 1.00 81.25 264 PRO A O 1
ATOM 2048 N N . PRO A 1 265 ? 14.325 19.296 -12.465 1.00 71.31 265 PRO A N 1
ATOM 2049 C CA . PRO A 1 265 ? 13.409 19.457 -13.601 1.00 71.31 265 PRO A CA 1
ATOM 2050 C C . PRO A 1 265 ? 13.454 18.333 -14.652 1.00 71.31 265 PRO A C 1
ATOM 2052 O O . PRO A 1 265 ? 12.641 18.327 -15.574 1.00 71.31 265 PRO A O 1
ATOM 2055 N N . TRP A 1 266 ? 14.371 17.371 -14.533 1.00 70.38 266 TRP A N 1
ATOM 2056 C CA . TRP A 1 266 ? 14.648 16.397 -15.596 1.00 70.38 266 TRP A CA 1
ATOM 2057 C C . TRP A 1 266 ? 13.519 15.402 -15.836 1.00 70.38 266 TRP A C 1
ATOM 2059 O O . TRP A 1 266 ? 13.325 14.970 -16.965 1.00 70.38 266 TRP A O 1
ATOM 2069 N N . ALA A 1 267 ? 12.720 15.117 -14.806 1.00 65.00 267 ALA A N 1
ATOM 2070 C CA . ALA A 1 267 ? 11.543 14.257 -14.911 1.00 65.00 267 ALA A CA 1
ATOM 2071 C C . ALA A 1 267 ? 10.486 14.752 -15.926 1.00 65.00 267 ALA A C 1
ATOM 2073 O O . ALA A 1 267 ? 9.582 13.995 -16.264 1.00 65.00 267 ALA A O 1
ATOM 2074 N N . MET A 1 268 ? 10.566 16.010 -16.387 1.00 58.44 268 MET A N 1
ATOM 2075 C CA . MET A 1 268 ? 9.606 16.611 -17.326 1.00 58.44 268 MET A CA 1
ATOM 2076 C C . MET A 1 268 ? 10.159 16.811 -18.744 1.00 58.44 268 MET A C 1
ATOM 2078 O O . MET A 1 268 ? 9.404 17.188 -19.640 1.00 58.44 268 MET A O 1
ATOM 2082 N N . SER A 1 269 ? 11.456 16.583 -18.968 1.00 68.75 269 SER A N 1
ATOM 2083 C CA . SER A 1 269 ? 12.049 16.698 -20.301 1.00 68.75 269 SER A CA 1
ATOM 2084 C C . SER A 1 269 ? 11.910 15.372 -21.041 1.00 68.75 269 SER A C 1
ATOM 2086 O O . SER A 1 269 ? 12.404 14.352 -20.574 1.00 68.75 269 SER A O 1
ATOM 2088 N N . ALA A 1 270 ? 11.291 15.392 -22.223 1.00 68.69 270 ALA A N 1
ATOM 2089 C CA . ALA A 1 270 ? 11.249 14.226 -23.110 1.00 68.69 270 ALA A CA 1
ATOM 2090 C C . ALA A 1 270 ? 12.644 13.836 -23.646 1.00 68.69 270 ALA A C 1
ATOM 2092 O O . ALA A 1 270 ? 12.834 12.722 -24.122 1.00 68.69 270 ALA A O 1
ATOM 2093 N N . ALA A 1 271 ? 13.626 14.744 -23.579 1.00 87.31 271 ALA A N 1
ATOM 2094 C CA . ALA A 1 271 ? 14.985 14.478 -24.033 1.00 87.31 271 ALA A CA 1
ATOM 2095 C C . ALA A 1 271 ? 15.817 13.777 -22.947 1.00 87.31 271 ALA A C 1
ATOM 2097 O O . ALA A 1 271 ? 15.960 14.296 -21.835 1.00 87.31 271 ALA A O 1
ATOM 2098 N N . LEU A 1 272 ? 16.408 12.635 -23.308 1.00 90.69 272 LEU A N 1
ATOM 2099 C CA . LEU A 1 272 ? 17.376 11.906 -22.490 1.00 90.69 272 LEU A CA 1
ATOM 2100 C C . LEU A 1 272 ? 18.658 12.739 -22.280 1.00 90.69 272 LEU A C 1
ATOM 2102 O O . LEU A 1 272 ? 19.070 13.469 -23.185 1.00 90.69 272 LEU A O 1
ATOM 2106 N N . PRO A 1 273 ? 19.319 12.639 -21.114 1.00 93.38 273 PRO A N 1
ATOM 2107 C CA . PRO A 1 273 ? 20.530 13.405 -20.832 1.00 93.38 273 PRO A CA 1
ATOM 2108 C C . PRO A 1 273 ? 21.726 12.908 -21.636 1.00 93.38 273 PRO A C 1
ATOM 2110 O O . PRO A 1 273 ? 21.955 11.702 -21.724 1.00 93.38 273 PRO A O 1
ATOM 2113 N N . GLY A 1 274 ? 22.531 13.832 -22.156 1.00 94.19 274 GLY A N 1
ATOM 2114 C CA . GLY A 1 274 ? 23.695 13.491 -22.973 1.00 94.19 274 GLY A CA 1
ATOM 2115 C C . GLY A 1 274 ? 24.804 12.838 -22.157 1.00 94.19 274 GLY A C 1
ATOM 2116 O O . GLY A 1 274 ? 25.457 11.903 -22.623 1.00 94.19 274 GLY A O 1
ATOM 2117 N N . ARG A 1 275 ? 25.007 13.295 -20.914 1.00 96.00 275 ARG A N 1
ATOM 2118 C CA . ARG A 1 275 ? 26.006 12.733 -19.996 1.00 96.00 275 ARG A CA 1
ATOM 2119 C C . ARG A 1 275 ? 25.450 12.624 -18.587 1.00 96.00 275 ARG A C 1
ATOM 2121 O O . ARG A 1 275 ? 24.864 13.569 -18.063 1.00 96.00 275 ARG A O 1
ATOM 2128 N N . ILE A 1 276 ? 25.695 11.490 -17.948 1.00 96.25 276 ILE A N 1
ATOM 2129 C CA . ILE A 1 276 ? 25.344 11.232 -16.555 1.00 96.25 276 ILE A CA 1
ATOM 2130 C C . ILE A 1 276 ? 26.633 10.972 -15.786 1.00 96.25 276 ILE A C 1
ATOM 2132 O O . ILE A 1 276 ? 27.384 10.045 -16.084 1.00 96.25 276 ILE A O 1
ATOM 2136 N N . TRP A 1 277 ? 26.881 11.795 -14.776 1.00 97.19 277 TRP A N 1
ATOM 2137 C CA . TRP A 1 277 ? 28.011 11.659 -13.868 1.00 97.19 277 TRP A CA 1
ATOM 2138 C C . TRP A 1 277 ? 27.527 11.061 -12.554 1.00 97.19 277 TRP A C 1
ATOM 2140 O O . TRP A 1 277 ? 26.781 11.706 -11.819 1.00 97.19 277 TRP A O 1
ATOM 2150 N N . ILE A 1 278 ? 27.979 9.854 -12.231 1.00 97.38 278 ILE A N 1
ATOM 2151 C CA . ILE A 1 278 ? 27.616 9.141 -11.005 1.00 97.38 278 ILE A CA 1
ATOM 2152 C C . ILE A 1 278 ? 28.807 9.152 -10.053 1.00 97.38 278 ILE A C 1
ATOM 2154 O O . ILE A 1 278 ? 29.914 8.749 -10.411 1.00 97.38 278 ILE A O 1
ATOM 2158 N N . ARG A 1 279 ? 28.608 9.621 -8.822 1.00 97.62 279 ARG A N 1
ATOM 2159 C CA . ARG A 1 279 ? 29.682 9.714 -7.828 1.00 97.62 279 ARG A CA 1
ATOM 2160 C C . ARG A 1 279 ? 30.043 8.319 -7.312 1.00 97.62 279 ARG A C 1
ATOM 2162 O O . ARG A 1 279 ? 29.354 7.769 -6.464 1.00 97.62 279 ARG A O 1
ATOM 2169 N N . ALA A 1 280 ? 31.169 7.766 -7.755 1.00 97.06 280 ALA A N 1
ATOM 2170 C CA . ALA A 1 280 ? 31.563 6.396 -7.427 1.00 97.06 280 ALA A CA 1
ATOM 2171 C C . ALA A 1 280 ? 31.648 6.160 -5.912 1.00 97.06 280 ALA A C 1
ATOM 2173 O O . ALA A 1 280 ? 31.111 5.186 -5.401 1.00 97.06 280 ALA A O 1
ATOM 2174 N N . ARG A 1 281 ? 32.236 7.103 -5.165 1.00 96.19 281 ARG A N 1
ATOM 2175 C CA . ARG A 1 281 ? 32.388 7.006 -3.700 1.00 96.19 281 ARG A CA 1
ATOM 2176 C C . ARG A 1 281 ? 31.083 6.976 -2.902 1.00 96.19 281 ARG A C 1
ATOM 2178 O O . ARG A 1 281 ? 31.139 6.642 -1.724 1.00 96.19 281 ARG A O 1
ATOM 2185 N N . SER A 1 282 ? 29.953 7.384 -3.482 1.00 94.81 282 SER A N 1
ATOM 2186 C CA . SER A 1 282 ? 28.665 7.297 -2.792 1.00 94.81 282 SER A CA 1
ATOM 2187 C C . SER A 1 282 ? 27.937 5.983 -3.075 1.00 94.81 282 SER A C 1
ATOM 2189 O O . SER A 1 282 ? 27.084 5.594 -2.286 1.00 94.81 282 SER A O 1
ATOM 2191 N N . LEU A 1 283 ? 28.323 5.251 -4.127 1.00 96.00 283 LEU A N 1
ATOM 2192 C CA . LEU A 1 283 ? 27.733 3.961 -4.464 1.00 96.00 283 LEU A CA 1
ATOM 2193 C C . LEU A 1 283 ? 28.134 2.851 -3.472 1.00 96.00 283 LEU A C 1
ATOM 2195 O O . LEU A 1 283 ? 29.313 2.730 -3.107 1.00 96.00 283 LEU A O 1
ATOM 2199 N N . PRO A 1 284 ? 27.200 1.946 -3.121 1.00 95.19 284 PRO A N 1
ATOM 2200 C CA . PRO A 1 284 ? 27.517 0.715 -2.407 1.00 95.19 284 PRO A CA 1
ATOM 2201 C C . PRO A 1 284 ? 28.602 -0.113 -3.124 1.00 95.19 284 PRO A C 1
ATOM 2203 O O . PRO A 1 284 ? 28.636 -0.147 -4.359 1.00 95.19 284 PRO A O 1
ATOM 2206 N N . PRO A 1 285 ? 29.467 -0.852 -2.395 1.00 94.94 285 PRO A N 1
ATOM 2207 C CA . PRO A 1 285 ? 30.547 -1.646 -2.993 1.00 94.94 285 PRO A CA 1
ATOM 2208 C C . PRO A 1 285 ? 30.091 -2.606 -4.100 1.00 94.94 285 PRO A C 1
ATOM 2210 O O . PRO A 1 285 ? 30.787 -2.753 -5.100 1.00 94.94 285 PRO A O 1
ATOM 2213 N N . ARG A 1 286 ? 28.902 -3.210 -3.951 1.00 91.69 286 ARG A N 1
ATOM 2214 C CA . ARG A 1 286 ? 28.321 -4.104 -4.964 1.00 91.69 286 ARG A CA 1
ATOM 2215 C C . ARG A 1 286 ? 28.027 -3.380 -6.280 1.00 91.69 286 ARG A C 1
ATOM 2217 O O . ARG A 1 286 ? 28.410 -3.872 -7.330 1.00 91.69 286 ARG A O 1
ATOM 2224 N N . MET A 1 287 ? 27.426 -2.191 -6.230 1.00 94.50 287 MET A N 1
ATOM 2225 C CA . MET A 1 287 ? 27.134 -1.403 -7.435 1.00 94.50 287 MET A CA 1
ATOM 2226 C C . MET A 1 287 ? 28.408 -0.901 -8.110 1.00 94.50 287 MET A C 1
ATOM 2228 O O . MET A 1 287 ? 28.503 -0.936 -9.332 1.00 94.50 287 MET A O 1
ATOM 2232 N N . ARG A 1 288 ? 29.419 -0.501 -7.327 1.00 95.88 288 ARG A N 1
ATOM 2233 C CA . ARG A 1 288 ? 30.734 -0.142 -7.882 1.00 95.88 288 ARG A CA 1
ATOM 2234 C C . ARG A 1 288 ? 31.360 -1.295 -8.663 1.00 95.88 288 ARG A C 1
ATOM 2236 O O . ARG A 1 288 ? 31.896 -1.060 -9.739 1.00 95.88 288 ARG A O 1
ATOM 2243 N N . ALA A 1 289 ? 31.267 -2.523 -8.149 1.00 94.75 289 ALA A N 1
ATOM 2244 C CA . ALA A 1 289 ? 31.771 -3.704 -8.846 1.00 94.75 289 ALA A CA 1
ATOM 2245 C C . ALA A 1 289 ? 31.028 -3.961 -10.169 1.00 94.75 289 ALA A C 1
ATOM 2247 O O . ALA A 1 289 ? 31.674 -4.276 -11.164 1.00 94.75 289 ALA A O 1
ATOM 2248 N N . VAL A 1 290 ? 29.703 -3.763 -10.203 1.00 94.25 290 VAL A N 1
ATOM 2249 C CA . VAL A 1 290 ? 28.907 -3.875 -11.439 1.00 94.25 290 VAL A CA 1
ATOM 2250 C C . VAL A 1 290 ? 29.369 -2.854 -12.477 1.00 94.25 290 VAL A C 1
ATOM 2252 O O . VAL A 1 290 ? 29.727 -3.245 -13.582 1.00 94.25 290 VAL A O 1
ATOM 2255 N N . PHE A 1 291 ? 29.461 -1.569 -12.121 1.00 95.50 291 PHE A N 1
ATOM 2256 C CA . PHE A 1 291 ? 29.934 -0.539 -13.056 1.00 95.50 291 PHE A CA 1
ATOM 2257 C C . PHE A 1 291 ? 31.378 -0.768 -13.520 1.00 95.50 291 PHE A C 1
ATOM 2259 O O . PHE A 1 291 ? 31.684 -0.537 -14.685 1.00 95.50 291 PHE A O 1
ATOM 2266 N N . ALA A 1 292 ? 32.258 -1.258 -12.642 1.00 95.25 292 ALA A N 1
ATOM 2267 C CA . ALA A 1 292 ? 33.631 -1.594 -13.011 1.00 95.25 292 ALA A CA 1
ATOM 2268 C C . ALA A 1 292 ? 33.714 -2.775 -13.997 1.00 95.25 292 ALA A C 1
ATOM 2270 O O . ALA A 1 292 ? 34.599 -2.788 -14.847 1.00 95.25 292 ALA A O 1
ATOM 2271 N N . GLY A 1 293 ? 32.801 -3.749 -13.900 1.00 95.12 293 GLY A N 1
ATOM 2272 C CA . GLY A 1 293 ? 32.720 -4.895 -14.815 1.00 95.12 293 GLY A CA 1
ATOM 2273 C C . GLY A 1 293 ? 31.944 -4.634 -16.112 1.00 95.12 293 GLY A C 1
ATOM 2274 O O . GLY A 1 293 ? 31.987 -5.462 -17.019 1.00 95.12 293 GLY A O 1
ATOM 2275 N N . CYS A 1 294 ? 31.243 -3.502 -16.204 1.00 94.62 294 CYS A N 1
ATOM 2276 C CA . CYS A 1 294 ? 30.389 -3.134 -17.339 1.00 94.62 294 CYS A CA 1
ATOM 2277 C C . CYS A 1 294 ? 30.914 -1.904 -18.096 1.00 94.62 294 CYS A C 1
ATOM 2279 O O . CYS A 1 294 ? 30.132 -1.124 -18.632 1.00 94.62 294 CYS A O 1
ATOM 2281 N N . VAL A 1 295 ? 32.231 -1.688 -18.104 1.00 96.06 295 VAL A N 1
ATOM 2282 C CA . VAL A 1 295 ? 32.851 -0.608 -18.884 1.00 96.06 295 VAL A CA 1
ATOM 2283 C C . VAL A 1 295 ? 32.718 -0.919 -20.377 1.00 96.06 295 VAL A C 1
ATOM 2285 O O . VAL A 1 295 ? 33.122 -1.994 -20.820 1.00 96.06 295 VAL A O 1
ATOM 2288 N N . GLY A 1 296 ? 32.191 0.033 -21.147 1.00 95.50 296 GLY A N 1
ATOM 2289 C CA . GLY A 1 296 ? 31.960 -0.095 -22.585 1.00 95.50 296 GLY A CA 1
ATOM 2290 C C . GLY A 1 296 ? 30.519 0.230 -23.002 1.00 95.50 296 GLY A C 1
ATOM 2291 O O . GLY A 1 296 ? 29.835 0.985 -22.304 1.00 95.50 296 GLY A O 1
ATOM 2292 N N . PRO A 1 297 ? 30.051 -0.309 -24.144 1.00 95.88 297 PRO A N 1
ATOM 2293 C CA . PRO A 1 297 ? 28.744 0.028 -24.690 1.00 95.88 297 PRO A CA 1
ATOM 2294 C C . PRO A 1 297 ? 27.612 -0.465 -23.782 1.00 95.88 297 PRO A C 1
ATOM 2296 O O . PRO A 1 297 ? 27.660 -1.566 -23.237 1.00 95.88 297 PRO A O 1
ATOM 2299 N N . ALA A 1 298 ? 26.582 0.358 -23.653 1.00 96.06 298 ALA A N 1
ATOM 2300 C CA . ALA A 1 298 ? 25.370 0.093 -22.897 1.00 96.06 298 ALA A CA 1
ATOM 2301 C C . ALA A 1 298 ? 24.166 0.722 -23.608 1.00 96.06 298 ALA A C 1
ATOM 2303 O O . ALA A 1 298 ? 24.308 1.603 -24.460 1.00 96.06 298 ALA A O 1
ATOM 2304 N N . GLU A 1 299 ? 22.963 0.300 -23.241 1.00 95.69 299 GLU A N 1
ATOM 2305 C CA . GLU A 1 299 ? 21.722 0.864 -23.776 1.00 95.69 299 GLU A CA 1
ATOM 2306 C C . GLU A 1 299 ? 20.988 1.637 -22.685 1.00 95.69 299 GLU A C 1
ATOM 2308 O O . GLU A 1 299 ? 20.886 1.184 -21.545 1.00 95.69 299 GLU A O 1
ATOM 2313 N N . MET A 1 300 ? 20.470 2.813 -23.026 1.00 95.50 300 MET A N 1
ATOM 2314 C CA . MET A 1 300 ? 19.724 3.663 -22.110 1.00 95.50 300 MET A CA 1
ATOM 2315 C C . MET A 1 300 ? 18.307 3.898 -22.628 1.00 95.50 300 MET A C 1
ATOM 2317 O O . MET A 1 300 ? 18.113 4.330 -23.763 1.00 95.50 300 MET A O 1
ATOM 2321 N N . THR A 1 301 ? 17.315 3.658 -21.774 1.00 94.06 301 THR A N 1
ATOM 2322 C CA . THR A 1 301 ? 15.899 3.942 -22.039 1.00 94.06 301 THR A CA 1
ATOM 2323 C C . THR A 1 301 ? 15.334 4.855 -20.951 1.00 94.06 301 THR A C 1
ATOM 2325 O O . THR A 1 301 ? 15.779 4.831 -19.802 1.00 94.06 301 THR A O 1
ATOM 2328 N N . GLY A 1 302 ? 14.372 5.707 -21.301 1.00 92.06 302 GLY A N 1
ATOM 2329 C CA . GLY A 1 302 ? 13.678 6.577 -20.349 1.00 92.06 302 GLY A CA 1
ATOM 2330 C C . GLY A 1 302 ? 12.232 6.141 -20.178 1.00 92.06 302 GLY A C 1
ATOM 2331 O O . GLY A 1 302 ? 11.555 5.867 -21.159 1.00 92.06 302 GLY A O 1
ATOM 2332 N N . SER A 1 303 ? 11.736 6.087 -18.944 1.00 89.88 303 SER A N 1
ATOM 2333 C CA . SER A 1 303 ? 10.310 5.867 -18.685 1.00 89.88 303 SER A CA 1
ATOM 2334 C C . SER A 1 303 ? 9.879 6.627 -17.431 1.00 89.88 303 SER A C 1
ATOM 2336 O O . SER A 1 303 ? 10.184 6.244 -16.297 1.00 89.88 303 SER A O 1
ATOM 2338 N N . GLY A 1 304 ? 9.127 7.710 -17.636 1.00 88.50 304 GLY A N 1
ATOM 2339 C CA . GLY A 1 304 ? 8.653 8.582 -16.564 1.00 88.50 304 GLY A CA 1
ATOM 2340 C C . GLY A 1 304 ? 9.809 9.248 -15.813 1.00 88.50 304 GLY A C 1
ATOM 2341 O O . GLY A 1 304 ? 10.646 9.912 -16.410 1.00 88.50 304 GLY A O 1
ATOM 2342 N N . ALA A 1 305 ? 9.861 9.064 -14.492 1.00 90.69 305 ALA A N 1
ATOM 2343 C CA . ALA A 1 305 ? 10.893 9.650 -13.629 1.00 90.69 305 ALA A CA 1
ATOM 2344 C C . ALA A 1 305 ? 12.173 8.800 -13.514 1.00 90.69 305 ALA A C 1
ATOM 2346 O O . ALA A 1 305 ? 13.005 9.072 -12.649 1.00 90.69 305 ALA A O 1
ATOM 2347 N N . PHE A 1 306 ? 12.322 7.752 -14.326 1.00 93.44 306 PHE A N 1
ATOM 2348 C CA . PHE A 1 306 ? 13.457 6.834 -14.263 1.00 93.44 306 PHE A CA 1
ATOM 2349 C C . PHE A 1 306 ? 14.148 6.708 -15.621 1.00 93.44 306 PHE A C 1
ATOM 2351 O O . PHE A 1 306 ? 13.497 6.637 -16.664 1.00 93.44 306 PHE A O 1
ATOM 2358 N N . LEU A 1 307 ? 15.476 6.636 -15.577 1.00 94.56 307 LEU A N 1
ATOM 2359 C CA . LEU A 1 307 ? 16.323 6.162 -16.663 1.00 94.56 307 LEU A CA 1
ATOM 2360 C C . LEU A 1 307 ? 16.752 4.738 -16.355 1.00 94.56 307 LEU A C 1
ATOM 2362 O O . LEU A 1 307 ? 17.167 4.452 -15.236 1.00 94.56 307 LEU A O 1
ATOM 2366 N N . TYR A 1 308 ? 16.686 3.863 -17.340 1.00 95.50 308 TYR A N 1
ATOM 2367 C CA . TYR A 1 308 ? 17.125 2.484 -17.227 1.00 95.50 308 TYR A CA 1
ATOM 2368 C C . TYR A 1 308 ? 18.369 2.310 -18.084 1.00 95.50 308 TYR A C 1
ATOM 2370 O O . TYR A 1 308 ? 18.349 2.562 -19.285 1.00 95.50 308 TYR A O 1
ATOM 2378 N N . LEU A 1 309 ? 19.457 1.906 -17.442 1.00 96.31 309 LEU A N 1
ATOM 2379 C CA . LEU A 1 309 ? 20.729 1.596 -18.068 1.00 96.31 309 LEU A CA 1
ATOM 2380 C C . LEU A 1 309 ? 20.879 0.078 -18.115 1.00 96.31 309 LEU A C 1
ATOM 2382 O O . LEU A 1 309 ? 21.022 -0.574 -17.078 1.00 96.31 309 LEU A O 1
ATOM 2386 N N . HIS A 1 310 ? 20.826 -0.472 -19.318 1.00 95.38 310 HIS A N 1
ATOM 2387 C CA . HIS A 1 310 ? 21.058 -1.878 -19.597 1.00 95.38 310 HIS A CA 1
ATOM 2388 C C . HIS A 1 310 ? 22.553 -2.088 -19.786 1.00 95.38 310 HIS A C 1
ATOM 2390 O O . HIS A 1 310 ? 23.156 -1.578 -20.733 1.00 95.38 310 HIS A O 1
ATOM 2396 N N . VAL A 1 311 ? 23.149 -2.819 -18.852 1.00 94.56 311 VAL A N 1
ATOM 2397 C CA . VAL A 1 311 ? 24.580 -3.093 -18.837 1.00 94.56 311 VAL A CA 1
ATOM 2398 C C . VAL A 1 311 ? 24.836 -4.497 -19.364 1.00 94.56 311 VAL A C 1
ATOM 2400 O O . VAL A 1 311 ? 24.291 -5.478 -18.859 1.00 94.56 311 VAL A O 1
ATOM 2403 N N . THR A 1 312 ? 25.676 -4.609 -20.388 1.00 88.69 312 THR A N 1
ATOM 2404 C CA . THR A 1 312 ? 26.170 -5.905 -20.854 1.00 88.69 312 THR A CA 1
ATOM 2405 C C . THR A 1 312 ? 27.469 -6.215 -20.133 1.00 88.69 312 THR A C 1
ATOM 2407 O O . THR A 1 312 ? 28.442 -5.469 -20.259 1.00 88.69 312 THR A O 1
ATOM 2410 N N . SER A 1 313 ? 27.498 -7.309 -19.370 1.00 85.62 313 SER A N 1
ATOM 2411 C CA . SER A 1 313 ? 28.739 -7.753 -18.740 1.00 85.62 313 SER A CA 1
ATOM 2412 C C . SER A 1 313 ? 29.750 -8.124 -19.820 1.00 85.62 313 SER A C 1
ATOM 2414 O O . SER A 1 313 ? 29.447 -8.896 -20.730 1.00 85.62 313 SER A O 1
ATOM 2416 N N . GLN A 1 314 ? 30.975 -7.607 -19.709 1.00 78.38 314 GLN A N 1
ATOM 2417 C CA . GLN A 1 314 ? 32.048 -7.914 -20.658 1.00 78.38 314 GLN A CA 1
ATOM 2418 C C . GLN A 1 314 ? 32.376 -9.418 -20.704 1.00 78.38 314 GLN A C 1
ATOM 2420 O O . GLN A 1 314 ? 32.894 -9.911 -21.702 1.00 78.38 314 GLN A O 1
ATOM 2425 N N . ALA A 1 315 ? 32.052 -10.160 -19.640 1.00 76.75 315 ALA A N 1
ATOM 2426 C CA . ALA A 1 315 ? 32.248 -11.605 -19.586 1.00 76.75 315 ALA A CA 1
ATOM 2427 C C . ALA A 1 315 ? 31.381 -12.364 -20.608 1.00 76.75 315 ALA A C 1
ATOM 2429 O O . ALA A 1 315 ? 31.823 -13.385 -21.132 1.00 76.75 315 ALA A O 1
ATOM 2430 N N . ASP A 1 316 ? 30.196 -11.843 -20.937 1.00 69.38 316 ASP A N 1
ATOM 2431 C CA . ASP A 1 316 ? 29.242 -12.507 -21.832 1.00 69.38 316 ASP A CA 1
ATOM 2432 C C . ASP A 1 316 ? 29.467 -12.153 -23.312 1.00 69.38 316 ASP A C 1
ATOM 2434 O O . ASP A 1 316 ? 28.974 -12.850 -24.199 1.00 69.38 316 ASP A O 1
ATOM 2438 N N . SER A 1 317 ? 30.240 -11.098 -23.610 1.00 64.06 317 SER A N 1
ATOM 2439 C CA . SER A 1 317 ? 30.537 -10.686 -24.992 1.00 64.06 317 SER A CA 1
ATOM 2440 C C . SER A 1 317 ? 31.680 -11.472 -25.642 1.00 64.06 317 SER A C 1
ATOM 2442 O O . SER A 1 317 ? 31.924 -11.324 -26.842 1.00 64.06 317 SER A O 1
ATOM 2444 N N . VAL A 1 318 ? 32.329 -12.382 -24.904 1.00 61.69 318 VAL A N 1
ATOM 2445 C CA . VAL A 1 318 ? 33.239 -13.389 -25.470 1.00 61.69 318 VAL A CA 1
ATOM 2446 C C . VAL A 1 318 ? 32.410 -14.526 -26.078 1.00 61.69 318 VAL A C 1
ATOM 2448 O O . VAL A 1 318 ? 32.447 -15.676 -25.646 1.00 61.69 318 VAL A O 1
ATOM 2451 N N . GLY A 1 319 ? 31.631 -14.199 -27.111 1.00 56.97 319 GLY A N 1
ATOM 2452 C CA . GLY A 1 319 ? 31.129 -15.211 -28.032 1.00 56.97 319 GLY A CA 1
ATOM 2453 C C . GLY A 1 319 ? 32.315 -15.975 -28.635 1.00 56.97 319 GLY A C 1
ATOM 2454 O O . GLY A 1 319 ? 33.399 -15.399 -28.767 1.00 56.97 319 GLY A O 1
ATOM 2455 N N . PRO A 1 320 ? 32.160 -17.264 -28.989 1.00 53.59 320 PRO A N 1
ATOM 2456 C CA . PRO A 1 320 ? 33.248 -18.057 -29.539 1.00 53.59 320 PRO A CA 1
ATOM 2457 C C . PRO A 1 320 ? 33.767 -17.353 -30.786 1.00 53.59 320 PRO A C 1
ATOM 2459 O O . PRO A 1 320 ? 33.082 -17.303 -31.809 1.00 53.59 320 PRO A O 1
ATOM 2462 N N . THR A 1 321 ? 34.967 -16.784 -30.684 1.00 46.78 321 THR A N 1
ATOM 2463 C CA . THR A 1 321 ? 35.701 -16.216 -31.804 1.00 46.78 321 THR A CA 1
ATOM 2464 C C . THR A 1 321 ? 35.886 -17.335 -32.815 1.00 46.78 321 THR A C 1
ATOM 2466 O O . THR A 1 321 ? 36.807 -18.145 -32.717 1.00 46.78 321 THR A O 1
ATOM 2469 N N . ARG A 1 322 ? 34.952 -17.436 -33.762 1.00 46.75 322 ARG A N 1
ATOM 2470 C CA . ARG A 1 322 ? 35.069 -18.295 -34.930 1.00 46.75 322 ARG A CA 1
ATOM 2471 C C . ARG A 1 322 ? 36.297 -17.767 -35.657 1.00 46.75 322 ARG A C 1
ATOM 2473 O O . ARG A 1 322 ? 36.271 -16.652 -36.175 1.00 46.75 322 ARG A O 1
ATOM 2480 N N . SER A 1 323 ? 37.398 -18.513 -35.568 1.00 46.44 323 SER A N 1
ATOM 2481 C CA . SER A 1 323 ? 38.644 -18.188 -36.250 1.00 46.44 323 SER A CA 1
ATOM 2482 C C . SER A 1 323 ? 38.321 -17.840 -37.703 1.00 46.44 323 SER A C 1
ATOM 2484 O O . SER A 1 323 ? 37.578 -18.595 -38.334 1.00 46.44 323 SER A O 1
ATOM 2486 N N . PRO A 1 324 ? 38.810 -16.707 -38.232 1.00 57.12 324 PRO A N 1
ATOM 2487 C CA . PRO A 1 324 ? 38.598 -16.377 -39.627 1.00 57.12 324 PRO A CA 1
ATOM 2488 C C . PRO A 1 324 ? 39.302 -17.442 -40.465 1.00 57.12 324 PRO A C 1
ATOM 2490 O O . PRO A 1 324 ? 40.529 -17.519 -40.507 1.00 57.12 324 PRO A O 1
ATOM 2493 N N . GLU A 1 325 ? 38.498 -18.299 -41.087 1.00 46.38 325 GLU A N 1
ATOM 2494 C CA . GLU A 1 325 ? 38.931 -19.191 -42.145 1.00 46.38 325 GLU A CA 1
ATOM 2495 C C . GLU A 1 325 ? 39.456 -18.311 -43.282 1.00 46.38 325 GLU A C 1
ATOM 2497 O O . GLU A 1 325 ? 38.753 -17.491 -43.869 1.00 46.38 325 GLU A O 1
ATOM 2502 N N . GLN A 1 326 ? 40.761 -18.415 -43.460 1.00 52.38 326 GLN A N 1
ATOM 2503 C CA . GLN A 1 326 ? 41.619 -17.627 -44.320 1.00 52.38 326 GLN A CA 1
ATOM 2504 C C . GLN A 1 326 ? 41.315 -17.956 -45.794 1.00 52.38 326 GLN A C 1
ATOM 2506 O O . GLN A 1 326 ? 41.568 -19.088 -46.209 1.00 52.38 326 GLN A O 1
ATOM 2511 N N . PRO A 1 327 ? 40.815 -17.021 -46.625 1.00 55.16 327 PRO A N 1
ATOM 2512 C CA . PRO A 1 327 ? 40.733 -17.256 -48.058 1.00 55.16 327 PRO A CA 1
ATOM 2513 C C . PRO A 1 327 ? 42.110 -17.019 -48.690 1.00 55.16 327 PRO A C 1
ATOM 2515 O O . PRO A 1 327 ? 42.688 -15.932 -48.630 1.00 55.16 327 PRO A O 1
ATOM 2518 N N . VAL A 1 328 ? 42.645 -18.086 -49.274 1.00 60.59 328 VAL A N 1
ATOM 2519 C CA . VAL A 1 328 ? 43.863 -18.112 -50.087 1.00 60.59 328 VAL A CA 1
ATOM 2520 C C . VAL A 1 328 ? 43.558 -17.574 -51.495 1.00 60.59 328 VAL A C 1
ATOM 2522 O O . VAL A 1 328 ? 42.577 -18.002 -52.094 1.00 60.59 328 VAL A O 1
ATOM 2525 N N . ALA A 1 329 ? 44.477 -16.744 -52.022 1.00 49.38 329 ALA A N 1
ATOM 2526 C CA . ALA A 1 329 ? 44.689 -16.373 -53.441 1.00 49.38 329 ALA A CA 1
ATOM 2527 C C . ALA A 1 329 ? 43.621 -15.462 -54.102 1.00 49.38 329 ALA A C 1
ATOM 2529 O O . ALA A 1 329 ? 42.431 -15.681 -53.954 1.00 49.38 329 ALA A O 1
ATOM 2530 N N . SER A 1 330 ? 43.917 -14.425 -54.898 1.00 47.72 330 SER A N 1
ATOM 2531 C CA . SER A 1 330 ? 45.139 -13.914 -55.544 1.00 47.72 330 SER A CA 1
ATOM 2532 C C . SER A 1 330 ? 44.902 -12.460 -56.017 1.00 47.72 330 SER A C 1
ATOM 2534 O O . SER A 1 330 ? 43.749 -12.046 -56.137 1.00 47.72 330 SER A O 1
ATOM 2536 N N . PRO A 1 331 ? 45.959 -11.685 -56.335 1.00 58.69 331 PRO A N 1
ATOM 2537 C CA . PRO A 1 331 ? 45.852 -10.301 -56.788 1.00 58.69 331 PRO A CA 1
ATOM 2538 C C . PRO A 1 331 ? 45.739 -10.202 -58.318 1.00 58.69 331 PRO A C 1
ATOM 2540 O O . PRO A 1 331 ? 46.395 -10.936 -59.057 1.00 58.69 331 PRO A O 1
ATOM 2543 N N . THR A 1 332 ? 44.976 -9.236 -58.826 1.00 49.56 332 THR A N 1
ATOM 2544 C CA . THR A 1 332 ? 45.173 -8.709 -60.184 1.00 49.56 332 THR A CA 1
ATOM 2545 C C . THR A 1 332 ? 44.944 -7.206 -60.165 1.00 49.56 332 THR A C 1
ATOM 2547 O O . THR A 1 332 ? 43.870 -6.718 -59.825 1.00 49.56 332 THR A O 1
ATOM 2550 N N . ALA A 1 333 ? 46.016 -6.491 -60.481 1.00 44.47 333 ALA A N 1
ATOM 2551 C CA . ALA A 1 333 ? 46.078 -5.053 -60.643 1.00 44.47 333 ALA A CA 1
ATOM 2552 C C . ALA A 1 333 ? 45.552 -4.640 -62.023 1.00 44.47 333 ALA A C 1
ATOM 2554 O O . ALA A 1 333 ? 45.944 -5.263 -63.005 1.00 44.47 333 ALA A O 1
ATOM 2555 N N . VAL A 1 334 ? 44.788 -3.544 -62.095 1.00 50.59 334 VAL A N 1
ATOM 2556 C CA . VAL A 1 334 ? 44.804 -2.578 -63.213 1.00 50.59 334 VAL A CA 1
ATOM 2557 C C . VAL A 1 334 ? 44.443 -1.183 -62.659 1.00 50.59 334 VAL A C 1
ATOM 2559 O O . VAL A 1 334 ? 43.516 -1.091 -61.853 1.00 50.59 334 VAL A O 1
ATOM 2562 N N . PRO A 1 335 ? 45.152 -0.106 -63.051 1.00 55.41 335 PRO A N 1
ATOM 2563 C CA . PRO A 1 335 ? 44.864 1.273 -62.654 1.00 55.41 335 PRO A CA 1
ATOM 2564 C C . PRO A 1 335 ? 44.095 2.049 -63.741 1.00 55.41 335 PRO A C 1
ATOM 2566 O O . PRO A 1 335 ? 44.194 1.722 -64.922 1.00 55.41 335 PRO A O 1
ATOM 2569 N N . GLY A 1 336 ? 43.452 3.160 -63.360 1.00 36.66 336 GLY A N 1
ATOM 2570 C CA . GLY A 1 336 ? 43.343 4.321 -64.253 1.00 36.66 336 GLY A CA 1
ATOM 2571 C C . GLY A 1 336 ? 42.034 5.119 -64.237 1.00 36.66 336 GLY A C 1
ATOM 2572 O O . GLY A 1 336 ? 40.954 4.546 -64.322 1.00 36.66 336 GLY A O 1
ATOM 2573 N N . VAL A 1 337 ? 42.224 6.448 -64.303 1.00 43.78 337 VAL A N 1
ATOM 2574 C CA . VAL A 1 337 ? 41.324 7.525 -64.785 1.00 43.78 337 VAL A CA 1
ATOM 2575 C C . VAL A 1 337 ? 40.356 8.091 -63.727 1.00 43.78 337 VAL A C 1
ATOM 2577 O O . VAL A 1 337 ? 39.400 7.442 -63.331 1.00 43.78 337 VAL A O 1
ATOM 2580 N N . GLU A 1 338 ? 40.705 9.181 -63.030 1.00 36.00 338 GLU A N 1
ATOM 2581 C CA . GLU A 1 338 ? 40.668 10.621 -63.405 1.00 36.00 338 GLU A CA 1
ATOM 2582 C C . GLU A 1 338 ? 39.270 11.268 -63.447 1.00 36.00 338 GLU A C 1
ATOM 2584 O O . GLU A 1 338 ? 38.426 10.864 -64.235 1.00 36.00 338 GLU A O 1
ATOM 2589 N N . ALA A 1 339 ? 39.165 12.371 -62.679 1.00 37.28 339 ALA A N 1
ATOM 2590 C CA . ALA A 1 339 ? 38.404 13.606 -62.941 1.00 37.28 339 ALA A CA 1
ATOM 2591 C C . ALA A 1 339 ? 36.860 13.512 -63.020 1.00 37.28 339 ALA A C 1
ATOM 2593 O O . ALA A 1 339 ? 36.292 12.563 -63.523 1.00 37.28 339 ALA A O 1
ATOM 2594 N N . ALA A 1 340 ? 36.050 14.493 -62.632 1.00 34.53 340 ALA A N 1
ATOM 2595 C CA . ALA A 1 340 ? 36.188 15.761 -61.933 1.00 34.53 340 ALA A CA 1
ATOM 2596 C C . ALA A 1 340 ? 34.755 16.324 -61.769 1.00 34.53 340 ALA A C 1
ATOM 2598 O O . ALA A 1 340 ? 33.847 15.971 -62.518 1.00 34.53 340 ALA A O 1
ATOM 2599 N N . THR A 1 341 ? 34.647 17.350 -60.927 1.00 36.41 341 THR A N 1
ATOM 2600 C CA . THR A 1 341 ? 33.718 18.491 -61.044 1.00 36.41 341 THR A CA 1
ATOM 2601 C C . THR A 1 341 ? 32.341 18.421 -60.376 1.00 36.41 341 THR A C 1
ATOM 2603 O O . THR A 1 341 ? 31.507 17.555 -60.611 1.00 36.41 341 THR A O 1
ATOM 2606 N N . ALA A 1 342 ? 32.161 19.459 -59.559 1.00 38.62 342 ALA A N 1
ATOM 2607 C CA . ALA A 1 342 ? 30.973 20.006 -58.930 1.00 38.62 342 ALA A CA 1
ATOM 2608 C C . ALA A 1 342 ? 29.765 20.208 -59.862 1.00 38.62 342 ALA A C 1
ATOM 2610 O O . ALA A 1 342 ? 29.933 20.322 -61.070 1.00 38.62 342 ALA A O 1
ATOM 2611 N N . VAL A 1 343 ? 28.586 20.410 -59.261 1.00 38.25 343 VAL A N 1
ATOM 2612 C CA . VAL A 1 343 ? 27.766 21.630 -59.418 1.00 38.25 343 VAL A CA 1
ATOM 2613 C C . VAL A 1 343 ? 26.588 21.578 -58.436 1.00 38.25 343 VAL A C 1
ATOM 2615 O O . VAL A 1 343 ? 25.847 20.602 -58.356 1.00 38.25 343 VAL A O 1
ATOM 2618 N N . SER A 1 344 ? 26.455 22.665 -57.681 1.00 42.88 344 SER A N 1
ATOM 2619 C CA . SER A 1 344 ? 25.324 23.021 -56.829 1.00 42.88 344 SER A CA 1
ATOM 2620 C C . SER A 1 344 ? 24.097 23.403 -57.660 1.00 42.88 344 SER A C 1
ATOM 2622 O O . SER A 1 344 ? 24.239 24.088 -58.670 1.00 42.88 344 SER A O 1
ATOM 2624 N N . ALA A 1 345 ? 22.892 23.096 -57.179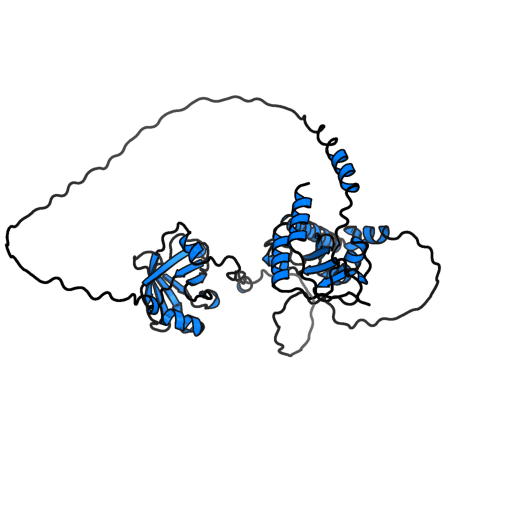 1.00 40.72 345 ALA A N 1
ATOM 2625 C CA . ALA A 1 345 ? 21.679 23.791 -57.605 1.00 40.72 345 ALA A CA 1
ATOM 2626 C C . ALA A 1 345 ? 20.711 23.949 -56.422 1.00 40.72 345 ALA A C 1
ATOM 2628 O O . ALA A 1 345 ? 20.275 22.971 -55.820 1.00 40.72 345 ALA A O 1
ATOM 2629 N N . GLN A 1 346 ? 20.440 25.213 -56.091 1.00 37.28 346 GLN A N 1
ATOM 2630 C CA . GLN A 1 346 ? 19.422 25.700 -55.160 1.00 37.28 346 GLN A CA 1
ATOM 2631 C C . GLN A 1 346 ? 18.053 25.746 -55.847 1.00 37.28 346 GLN A C 1
ATOM 2633 O O . GLN A 1 346 ? 17.979 26.237 -56.970 1.00 37.28 346 GLN A O 1
ATOM 2638 N N . VAL A 1 347 ? 16.994 25.339 -55.144 1.00 41.28 347 VAL A N 1
ATOM 2639 C CA . VAL A 1 347 ? 15.555 25.539 -55.435 1.00 41.28 347 VAL A CA 1
ATOM 2640 C C . VAL A 1 347 ? 14.856 25.331 -54.064 1.00 41.28 347 VAL A C 1
ATOM 2642 O O . VAL A 1 347 ? 15.254 24.409 -53.362 1.00 41.28 347 VAL A O 1
ATOM 2645 N N . GLU A 1 348 ? 13.916 26.095 -53.496 1.00 40.56 348 GLU A N 1
ATOM 2646 C CA . GLU A 1 348 ? 12.975 27.135 -53.926 1.00 40.56 348 GLU A CA 1
ATOM 2647 C C . GLU A 1 348 ? 12.511 27.911 -52.670 1.00 40.56 348 GLU A C 1
ATOM 2649 O O . GLU A 1 348 ? 12.267 27.306 -51.625 1.00 40.56 348 GLU A O 1
ATOM 2654 N N . GLU A 1 349 ? 12.316 29.225 -52.781 1.00 39.72 349 GLU A N 1
ATOM 2655 C CA . GLU A 1 349 ? 11.588 30.059 -51.814 1.00 39.72 349 GLU A CA 1
ATOM 2656 C C . GLU A 1 349 ? 10.568 30.915 -52.583 1.00 39.72 349 GLU A C 1
ATOM 2658 O O . GLU A 1 349 ? 10.965 31.650 -53.488 1.00 39.72 349 GLU A O 1
ATOM 2663 N N . ARG A 1 350 ? 9.277 30.807 -52.217 1.00 33.66 350 ARG A N 1
ATOM 2664 C CA . ARG A 1 350 ? 8.180 31.817 -52.250 1.00 33.66 350 ARG A CA 1
ATOM 2665 C C . ARG A 1 350 ? 6.827 31.085 -52.224 1.00 33.66 350 ARG A C 1
ATOM 2667 O O . ARG A 1 350 ? 6.564 30.256 -53.079 1.00 33.66 350 ARG A O 1
ATOM 2674 N N . ALA A 1 351 ? 6.004 31.199 -51.181 1.00 41.12 351 ALA A N 1
ATOM 2675 C CA . ALA A 1 351 ? 5.167 32.343 -50.786 1.00 41.12 351 ALA A CA 1
ATOM 2676 C C . ALA A 1 351 ? 4.077 32.705 -51.816 1.00 41.12 351 ALA A C 1
ATOM 2678 O O . ALA A 1 351 ? 4.395 33.273 -52.856 1.00 41.12 351 ALA A O 1
ATOM 2679 N N . ALA A 1 352 ? 2.804 32.441 -51.486 1.00 38.84 352 ALA A N 1
ATOM 2680 C CA . ALA A 1 352 ? 1.776 33.463 -51.209 1.00 38.84 352 ALA A CA 1
ATOM 2681 C C . ALA A 1 352 ? 0.333 32.915 -51.326 1.00 38.84 352 ALA A C 1
ATOM 2683 O O . ALA A 1 352 ? 0.018 32.164 -52.240 1.00 38.84 352 ALA A O 1
ATOM 2684 N N . ASP A 1 353 ? -0.503 33.373 -50.386 1.00 35.84 353 ASP A N 1
ATOM 2685 C CA . ASP A 1 353 ? -1.923 33.749 -50.495 1.00 35.84 353 ASP A CA 1
ATOM 2686 C C . ASP A 1 353 ? -2.968 32.803 -51.115 1.00 35.84 353 ASP A C 1
ATOM 2688 O O . ASP A 1 353 ? -2.978 32.530 -52.309 1.00 35.84 353 ASP A O 1
ATOM 2692 N N . ALA A 1 354 ? -4.008 32.483 -50.333 1.00 38.88 354 ALA A N 1
ATOM 2693 C CA . ALA A 1 354 ? -5.267 33.246 -50.376 1.00 38.88 354 ALA A CA 1
ATOM 2694 C C . ALA A 1 354 ? -6.373 32.565 -49.543 1.00 38.88 354 ALA A C 1
ATOM 2696 O O . ALA A 1 354 ? -6.733 31.411 -49.758 1.00 38.88 354 ALA A O 1
ATOM 2697 N N . SER A 1 355 ? -6.963 33.332 -48.627 1.00 43.22 355 SER A N 1
ATOM 2698 C CA . SER A 1 355 ? -8.296 33.122 -48.043 1.00 43.22 355 SER A CA 1
ATOM 2699 C C . SER A 1 355 ? -9.192 34.231 -48.609 1.00 43.22 355 SER A C 1
ATOM 2701 O O . SER A 1 355 ? -8.684 35.343 -48.788 1.00 43.22 355 SER A O 1
ATOM 2703 N N . PRO A 1 356 ? -10.468 33.986 -48.967 1.00 57.25 356 PRO A N 1
ATOM 2704 C CA . PRO A 1 356 ? -11.584 34.265 -48.037 1.00 57.25 356 PRO A CA 1
ATOM 2705 C C . PRO A 1 356 ? -12.797 33.319 -48.295 1.00 57.25 356 PRO A C 1
ATOM 2707 O O . PRO A 1 356 ? -12.854 32.648 -49.315 1.00 57.25 356 PRO A O 1
ATOM 2710 N N . ALA A 1 357 ? -13.803 33.096 -47.444 1.00 45.03 357 ALA A N 1
ATOM 2711 C CA . ALA A 1 357 ? -14.873 33.964 -46.929 1.00 45.03 357 ALA A CA 1
ATOM 2712 C C . ALA A 1 357 ? -16.057 33.030 -46.506 1.00 45.03 357 ALA A C 1
ATOM 2714 O O . ALA A 1 357 ? -16.038 31.847 -46.844 1.00 45.03 357 ALA A O 1
ATOM 2715 N N . PRO A 1 358 ? -17.083 33.519 -45.776 1.00 65.38 358 PRO A N 1
ATOM 2716 C CA . PRO A 1 358 ? -17.856 32.734 -44.798 1.00 65.38 358 PRO A CA 1
ATOM 2717 C C . PRO A 1 358 ? -19.367 32.573 -45.123 1.00 65.38 358 PRO A C 1
ATOM 2719 O O . PRO A 1 358 ? -19.812 32.984 -46.191 1.00 65.38 358 PRO A O 1
ATOM 2722 N N . VAL A 1 359 ? -20.144 32.124 -44.106 1.00 46.53 359 VAL A N 1
ATOM 2723 C CA . VAL A 1 359 ? -21.612 32.327 -43.861 1.00 46.53 359 VAL A CA 1
ATOM 2724 C C . VAL A 1 359 ? -22.522 31.127 -44.268 1.00 46.53 359 VAL A C 1
ATOM 2726 O O . VAL A 1 359 ? -22.137 30.427 -45.199 1.00 46.53 359 VAL A O 1
ATOM 2729 N N . PRO A 1 360 ? -23.730 30.846 -43.680 1.00 55.69 360 PRO A N 1
ATOM 2730 C CA . PRO A 1 360 ? -24.463 31.355 -42.493 1.00 55.69 360 PRO A CA 1
ATOM 2731 C C . PRO A 1 360 ? -24.937 30.280 -41.462 1.00 55.69 360 PRO A C 1
ATOM 2733 O O . PRO A 1 360 ? -24.623 29.100 -41.519 1.00 55.69 360 PRO A O 1
ATOM 2736 N N . GLN A 1 361 ? -25.730 30.768 -40.498 1.00 47.72 361 GLN A N 1
ATOM 2737 C CA . GLN A 1 361 ? -26.182 30.240 -39.208 1.00 47.72 361 GLN A CA 1
ATOM 2738 C C . GLN A 1 361 ? -27.546 29.487 -39.183 1.00 47.72 361 GLN A C 1
ATOM 2740 O O . GLN A 1 361 ? -28.435 29.824 -39.958 1.00 47.72 361 GLN A O 1
ATOM 2745 N N . ARG A 1 362 ? -27.751 28.725 -38.076 1.00 38.03 362 ARG A N 1
ATOM 2746 C CA . ARG A 1 362 ? -28.986 28.555 -37.226 1.00 38.03 362 ARG A CA 1
ATOM 2747 C C . ARG A 1 362 ? -30.182 27.725 -37.778 1.00 38.03 362 ARG A C 1
ATOM 2749 O O . ARG A 1 362 ? -30.255 27.576 -38.987 1.00 38.03 362 ARG A O 1
ATOM 2756 N N . PRO A 1 363 ? -31.171 27.246 -36.952 1.00 52.53 363 PRO A N 1
ATOM 2757 C CA . PRO A 1 363 ? -31.464 27.490 -35.516 1.00 52.53 363 PRO A CA 1
ATOM 2758 C C . PRO A 1 363 ? -31.902 26.273 -34.621 1.00 52.53 363 PRO A C 1
ATOM 2760 O O . PRO A 1 363 ? -32.043 25.137 -35.049 1.00 52.53 363 PRO A O 1
ATOM 2763 N N . LYS A 1 364 ? -32.154 26.620 -33.342 1.00 46.03 364 LYS A N 1
ATOM 2764 C CA . LYS A 1 364 ? -32.736 25.966 -32.132 1.00 46.03 364 LYS A CA 1
ATOM 2765 C C . LYS A 1 364 ? -33.932 24.980 -32.254 1.00 46.03 364 LYS A C 1
ATOM 2767 O O . LYS A 1 364 ? -34.845 25.236 -33.030 1.00 46.03 364 LYS A O 1
ATOM 2772 N N . ARG A 1 365 ? -34.043 24.050 -31.274 1.00 38.94 365 ARG A N 1
ATOM 2773 C CA . ARG A 1 365 ? -35.274 23.575 -30.547 1.00 38.94 365 ARG A CA 1
ATOM 2774 C C . ARG A 1 365 ? -34.878 22.566 -29.435 1.00 38.94 365 ARG A C 1
ATOM 2776 O O . ARG A 1 365 ? -34.232 21.583 -29.746 1.00 38.94 365 ARG A O 1
ATOM 2783 N N . THR A 1 366 ? -34.921 22.860 -28.128 1.00 38.47 366 THR A N 1
ATOM 2784 C CA . THR A 1 366 ? -35.995 22.739 -27.098 1.00 38.47 366 THR A CA 1
ATOM 2785 C C . THR A 1 366 ? -36.719 21.386 -26.906 1.00 38.47 366 THR A C 1
ATOM 2787 O O . THR A 1 366 ? -37.499 20.992 -27.763 1.00 38.47 366 THR A O 1
ATOM 2790 N N . MET A 1 367 ? -36.627 20.893 -25.652 1.00 35.12 367 MET A N 1
ATOM 2791 C CA . MET A 1 367 ? -37.637 20.234 -24.781 1.00 35.12 367 MET A CA 1
ATOM 2792 C C . MET A 1 367 ? -37.867 18.699 -24.760 1.00 35.12 367 MET A C 1
ATOM 2794 O O . MET A 1 367 ? -38.377 18.141 -25.719 1.00 35.12 367 MET A O 1
ATOM 2798 N N . ARG A 1 368 ? -37.787 18.168 -23.510 1.00 38.19 368 ARG A N 1
ATOM 2799 C CA . ARG A 1 368 ? -38.628 17.117 -22.851 1.00 38.19 368 ARG A CA 1
ATOM 2800 C C . ARG A 1 368 ? -38.425 15.666 -23.357 1.00 38.19 368 ARG A C 1
ATOM 2802 O O . ARG A 1 368 ? -38.206 15.472 -24.531 1.00 38.19 368 ARG A O 1
ATOM 2809 N N . ARG A 1 369 ? -38.520 14.570 -22.587 1.00 40.88 369 ARG A N 1
ATOM 2810 C CA . ARG A 1 369 ? -39.085 14.230 -21.261 1.00 40.88 369 ARG A CA 1
ATOM 2811 C C . ARG A 1 369 ? -38.642 12.787 -20.913 1.00 40.88 369 ARG A C 1
ATOM 2813 O O . ARG A 1 369 ? -38.736 11.919 -21.767 1.00 40.88 369 ARG A O 1
ATOM 2820 N N . ARG A 1 370 ? -38.273 12.548 -19.648 1.00 46.78 370 ARG A N 1
ATOM 2821 C CA . ARG A 1 370 ? -38.763 11.467 -18.758 1.00 46.78 370 ARG A CA 1
ATOM 2822 C C . ARG A 1 370 ? -39.643 10.385 -19.419 1.00 46.78 370 ARG A C 1
ATOM 2824 O O . ARG A 1 370 ? -40.765 10.724 -19.771 1.00 46.78 370 ARG A O 1
ATOM 2831 N N . PHE A 1 371 ? -39.185 9.130 -19.456 1.00 40.22 371 PHE A N 1
ATOM 2832 C CA . PHE A 1 371 ? -39.964 7.885 -19.271 1.00 40.22 371 PHE A CA 1
ATOM 2833 C C . PHE A 1 371 ? -39.028 6.687 -19.505 1.00 40.22 371 PHE A C 1
ATOM 2835 O O . PHE A 1 371 ? -38.618 6.491 -20.640 1.00 40.22 371 PHE A O 1
ATOM 2842 N N . LEU A 1 372 ? -38.679 5.940 -18.446 1.00 42.81 372 LEU A N 1
ATOM 2843 C CA . LEU A 1 372 ? -38.355 4.493 -18.421 1.00 42.81 372 LEU A CA 1
ATOM 2844 C C . LEU A 1 372 ? -37.658 4.142 -17.094 1.00 42.81 372 LEU A C 1
ATOM 2846 O O . LEU A 1 372 ? -36.484 3.806 -17.031 1.00 42.81 372 LEU A O 1
ATOM 2850 N N . ALA A 1 373 ? -38.419 4.251 -16.010 1.00 42.75 373 ALA A N 1
ATOM 2851 C CA . ALA A 1 373 ? -38.111 3.653 -14.718 1.00 42.75 373 ALA A CA 1
ATOM 2852 C C . ALA A 1 373 ? -39.415 3.007 -14.247 1.00 42.75 373 ALA A C 1
ATOM 2854 O O . ALA A 1 373 ? -40.209 3.685 -13.607 1.00 42.75 373 ALA A O 1
ATOM 2855 N N . LEU A 1 374 ? -39.711 1.780 -14.705 1.00 43.56 374 LEU A N 1
ATOM 2856 C CA . LEU A 1 374 ? -40.816 0.951 -14.176 1.00 43.56 374 LEU A CA 1
ATOM 2857 C C . LEU A 1 374 ? -40.871 -0.502 -14.702 1.00 43.56 374 LEU A C 1
ATOM 2859 O O . LEU A 1 374 ? -41.915 -1.138 -14.615 1.00 43.56 374 LEU A O 1
ATOM 2863 N N . THR A 1 375 ? -39.769 -1.069 -15.208 1.00 42.31 375 THR A N 1
ATOM 2864 C CA . THR A 1 375 ? -39.714 -2.494 -15.614 1.00 42.31 375 THR A CA 1
ATOM 2865 C C . THR A 1 375 ? -38.629 -3.322 -14.911 1.00 42.31 375 THR A C 1
ATOM 2867 O O . THR A 1 375 ? -38.603 -4.535 -15.082 1.00 42.31 375 THR A O 1
ATOM 2870 N N . GLY A 1 376 ? -37.781 -2.721 -14.066 1.00 39.34 376 GLY A N 1
ATOM 2871 C CA . GLY A 1 376 ? -36.682 -3.429 -13.380 1.00 39.34 376 GLY A CA 1
ATOM 2872 C C . GLY A 1 376 ? -37.041 -4.107 -12.048 1.00 39.34 376 GLY A C 1
ATOM 2873 O O . GLY A 1 376 ? -36.342 -5.016 -11.619 1.00 39.34 376 GLY A O 1
ATOM 2874 N N . VAL A 1 377 ? -38.139 -3.715 -11.391 1.00 46.66 377 VAL A N 1
ATOM 2875 C CA . VAL A 1 377 ? -38.417 -4.135 -9.997 1.00 46.66 377 VAL A CA 1
ATOM 2876 C C . VAL A 1 377 ? -39.026 -5.546 -9.898 1.00 46.66 377 VAL A C 1
ATOM 2878 O O . VAL A 1 377 ? -38.882 -6.210 -8.877 1.00 46.66 377 VAL A O 1
ATOM 2881 N N . ALA A 1 378 ? -39.643 -6.065 -10.963 1.00 44.88 378 ALA A N 1
ATOM 2882 C CA . ALA A 1 378 ? -40.272 -7.390 -10.933 1.00 44.88 378 ALA A CA 1
ATOM 2883 C C . ALA A 1 378 ? -39.287 -8.561 -11.150 1.00 44.88 378 ALA A C 1
ATOM 2885 O O . ALA A 1 378 ? -39.556 -9.669 -10.697 1.00 44.88 378 ALA A O 1
ATOM 2886 N N . ALA A 1 379 ? -38.139 -8.331 -11.799 1.00 45.97 379 ALA A N 1
ATOM 2887 C CA . ALA A 1 379 ? -37.147 -9.383 -12.057 1.00 45.97 379 ALA A CA 1
ATOM 2888 C C . ALA A 1 379 ? -36.237 -9.663 -10.842 1.00 45.97 379 ALA A C 1
ATOM 2890 O O . ALA A 1 379 ? -35.815 -10.799 -10.636 1.00 45.97 379 ALA A O 1
ATOM 2891 N N . ALA A 1 380 ? -35.992 -8.657 -9.994 1.00 47.47 380 ALA A N 1
ATOM 2892 C CA . ALA A 1 380 ? -35.130 -8.789 -8.818 1.00 47.47 380 ALA A CA 1
ATOM 2893 C C . ALA A 1 380 ? -35.759 -9.642 -7.696 1.00 47.47 380 ALA A C 1
ATOM 2895 O O . ALA A 1 380 ? -35.063 -10.405 -7.031 1.00 47.47 380 ALA A O 1
ATOM 2896 N N . LEU A 1 381 ? -37.084 -9.595 -7.521 1.00 52.12 381 LEU A N 1
ATOM 2897 C CA . LEU A 1 381 ? -37.765 -10.359 -6.464 1.00 52.12 381 LEU A CA 1
ATOM 2898 C C . LEU A 1 381 ? -37.833 -11.872 -6.742 1.00 52.12 381 LEU A C 1
ATOM 2900 O O . LEU A 1 381 ? -37.896 -12.659 -5.800 1.00 52.12 381 LEU A O 1
ATOM 2904 N N . VAL A 1 382 ? -37.754 -12.294 -8.009 1.00 53.62 382 VAL A N 1
ATOM 2905 C CA . VAL A 1 382 ? -37.732 -13.722 -8.380 1.00 53.62 382 VAL A CA 1
ATOM 2906 C C . VAL A 1 382 ? -36.345 -14.341 -8.156 1.00 53.62 382 VAL A C 1
ATOM 2908 O O . VAL A 1 382 ? -36.252 -15.498 -7.748 1.00 53.62 382 VAL A O 1
ATOM 2911 N N . LEU A 1 383 ? -35.262 -13.574 -8.329 1.00 54.84 383 LEU A N 1
ATOM 2912 C CA . LEU A 1 383 ? -33.895 -14.048 -8.063 1.00 54.84 383 LEU A CA 1
ATOM 2913 C C . LEU A 1 383 ? -33.593 -14.166 -6.561 1.00 54.84 383 LEU A C 1
ATOM 2915 O O . LEU A 1 383 ? -32.923 -15.111 -6.147 1.00 54.84 383 LEU A O 1
ATOM 2919 N N . ILE A 1 384 ? -34.163 -13.286 -5.732 1.00 56.09 384 ILE A N 1
ATOM 2920 C CA . ILE A 1 384 ? -34.006 -13.355 -4.270 1.00 56.09 384 ILE A CA 1
ATOM 2921 C C . ILE A 1 384 ? -34.729 -14.584 -3.687 1.00 56.09 384 ILE A C 1
ATOM 2923 O O . ILE A 1 384 ? -34.223 -15.201 -2.753 1.00 56.09 384 ILE A O 1
ATOM 2927 N N . GLN A 1 385 ? -35.864 -15.011 -4.255 1.00 49.53 385 GLN A N 1
ATOM 2928 C CA . GLN A 1 385 ? -36.561 -16.213 -3.772 1.00 49.53 385 GLN A CA 1
ATOM 2929 C C . GLN A 1 385 ? -35.918 -17.535 -4.222 1.00 49.53 385 GLN A C 1
ATOM 2931 O O . GLN A 1 385 ? -36.004 -18.517 -3.485 1.00 49.53 385 GLN A O 1
ATOM 2936 N N . LEU A 1 386 ? -35.232 -17.581 -5.372 1.00 46.09 386 LEU A N 1
ATOM 2937 C CA . LEU A 1 386 ? -34.510 -18.789 -5.801 1.00 46.09 386 LEU A CA 1
ATOM 2938 C C . LEU A 1 386 ? -33.133 -18.961 -5.133 1.00 46.09 386 LEU A C 1
ATOM 2940 O O . LEU A 1 386 ? -32.680 -20.095 -4.986 1.00 46.09 386 LEU A O 1
ATOM 2944 N N . GLY A 1 387 ? -32.490 -17.881 -4.676 1.00 45.97 387 GLY A N 1
ATOM 2945 C CA . GLY A 1 387 ? -31.186 -17.948 -3.999 1.00 45.97 387 GLY A CA 1
ATOM 2946 C C . GLY A 1 387 ? -31.217 -18.547 -2.585 1.00 45.97 387 GLY A C 1
ATOM 2947 O O . GLY A 1 387 ? -30.199 -19.029 -2.103 1.00 45.97 387 GLY A O 1
ATOM 2948 N N . VAL A 1 388 ? -32.380 -18.572 -1.924 1.00 49.75 388 VAL A N 1
ATOM 2949 C CA . VAL A 1 388 ? -32.500 -18.997 -0.514 1.00 49.75 388 VAL A CA 1
ATOM 2950 C C . VAL A 1 388 ? -32.731 -20.512 -0.354 1.00 49.75 388 VAL A C 1
ATOM 2952 O O . VAL A 1 388 ? -32.525 -21.047 0.732 1.00 49.75 388 VAL A O 1
ATOM 2955 N N . GLN A 1 389 ? -33.111 -21.245 -1.412 1.00 42.59 389 GLN A N 1
ATOM 2956 C CA . GLN A 1 389 ? -33.447 -22.679 -1.300 1.00 42.59 389 GLN A CA 1
ATOM 2957 C C . GLN A 1 389 ? -32.359 -23.665 -1.759 1.00 42.59 389 GLN A C 1
ATOM 2959 O O . GLN A 1 389 ? -32.462 -24.851 -1.446 1.00 42.59 389 GLN A O 1
ATOM 2964 N N . TYR A 1 390 ? -31.288 -23.219 -2.421 1.00 43.25 390 TYR A N 1
ATOM 2965 C CA . TYR A 1 390 ? -30.163 -24.096 -2.775 1.00 43.25 390 TYR A CA 1
ATOM 2966 C C . TYR A 1 390 ? -29.049 -24.024 -1.725 1.00 43.25 390 TYR A C 1
ATOM 2968 O O . TYR A 1 390 ? -28.019 -23.379 -1.900 1.00 43.25 390 TYR A O 1
ATOM 2976 N N . GLY A 1 391 ? -29.284 -24.722 -0.612 1.00 40.56 391 GLY A N 1
ATOM 2977 C CA . GLY A 1 391 ? -28.292 -24.988 0.424 1.00 40.56 391 GLY A CA 1
ATOM 2978 C C . GLY A 1 391 ? -27.098 -25.769 -0.125 1.00 40.56 391 GLY A C 1
ATOM 2979 O O . GLY A 1 391 ? -27.165 -26.981 -0.337 1.00 40.56 391 GLY A O 1
ATOM 2980 N N . TRP A 1 392 ? -25.986 -25.065 -0.317 1.00 41.00 392 TRP A N 1
ATOM 2981 C CA . TRP A 1 392 ? -24.672 -25.645 -0.562 1.00 41.00 392 TRP A CA 1
ATOM 2982 C C . TRP A 1 392 ? -24.122 -26.212 0.758 1.00 41.00 392 TRP A C 1
ATOM 2984 O O . TRP A 1 392 ? -23.341 -25.573 1.456 1.00 41.00 392 TRP A O 1
ATOM 2994 N N . ASN A 1 393 ? -24.537 -27.430 1.115 1.00 41.16 393 ASN A N 1
ATOM 2995 C CA . ASN A 1 393 ? -23.858 -28.247 2.126 1.00 41.16 393 ASN A CA 1
ATOM 2996 C C . ASN A 1 393 ? -22.598 -28.863 1.499 1.00 41.16 393 ASN A C 1
ATOM 2998 O O . ASN A 1 393 ? -22.574 -30.033 1.126 1.00 41.16 393 ASN A O 1
ATOM 3002 N N . GLY A 1 394 ? -21.561 -28.049 1.332 1.00 40.59 394 GLY A N 1
ATOM 3003 C CA . GLY A 1 394 ? -20.198 -28.517 1.104 1.00 40.59 394 GLY A CA 1
ATOM 3004 C C . GLY A 1 394 ? -19.424 -28.310 2.394 1.00 40.59 394 GLY A C 1
ATOM 3005 O O . GLY A 1 394 ? -19.549 -27.238 2.979 1.00 40.59 394 GLY A O 1
ATOM 3006 N N . ASP A 1 395 ? -18.678 -29.323 2.841 1.00 44.50 395 ASP A N 1
ATOM 3007 C CA . ASP A 1 395 ? -17.804 -29.277 4.018 1.00 44.50 395 ASP A CA 1
ATOM 3008 C C . ASP A 1 395 ? -17.046 -27.944 4.091 1.00 44.50 395 ASP A C 1
ATOM 3010 O O . ASP A 1 395 ? -16.028 -27.733 3.427 1.00 44.50 395 ASP A O 1
ATOM 3014 N N . ALA A 1 396 ? -17.570 -27.015 4.894 1.00 48.03 396 ALA A N 1
ATOM 3015 C CA . ALA A 1 396 ? -16.917 -25.758 5.187 1.00 48.03 396 ALA A CA 1
ATOM 3016 C C . ALA A 1 396 ? -15.736 -26.098 6.094 1.00 48.03 396 ALA A C 1
ATOM 3018 O O . ALA A 1 396 ? -15.875 -26.248 7.311 1.00 48.03 396 ALA A O 1
ATOM 3019 N N . GLY A 1 397 ? -14.580 -26.305 5.463 1.00 47.09 397 GLY A N 1
ATOM 3020 C CA . GLY A 1 397 ? -13.306 -26.449 6.140 1.00 47.09 397 GLY A CA 1
ATOM 3021 C C . GLY A 1 397 ? -13.145 -25.292 7.115 1.00 47.09 397 GLY A C 1
ATOM 3022 O O . GLY A 1 397 ? -12.977 -24.145 6.711 1.00 47.09 397 GLY A O 1
ATOM 3023 N N . SER A 1 398 ? -13.250 -25.610 8.403 1.00 51.12 398 SER A N 1
ATOM 3024 C CA . SER A 1 398 ? -12.920 -24.707 9.497 1.00 51.12 398 SER A CA 1
ATOM 3025 C C . SER A 1 398 ? -11.565 -24.072 9.204 1.00 51.12 398 SER A C 1
ATOM 3027 O O . SER A 1 398 ? -10.617 -24.794 8.885 1.00 51.12 398 SER A O 1
ATOM 3029 N N . LEU A 1 399 ? -11.454 -22.753 9.364 1.00 56.19 399 LEU A N 1
ATOM 3030 C CA . LEU A 1 399 ? -10.168 -22.067 9.455 1.00 56.19 399 LEU A CA 1
ATOM 3031 C C . LEU A 1 399 ? -9.471 -22.590 10.719 1.00 56.19 399 LEU A C 1
ATOM 3033 O O . LEU A 1 399 ? -9.628 -22.055 11.810 1.00 56.19 399 LEU A O 1
ATOM 3037 N N . GLY A 1 400 ? -8.783 -23.728 10.612 1.00 57.72 400 GLY A N 1
ATOM 3038 C CA . GLY A 1 400 ? -7.848 -24.155 11.643 1.00 57.72 400 GLY A CA 1
ATOM 3039 C C . GLY A 1 400 ? -6.801 -23.058 11.820 1.00 57.72 400 GLY A C 1
ATOM 3040 O O . GLY A 1 400 ? -6.493 -22.356 10.854 1.00 57.72 400 GLY A O 1
ATOM 3041 N N . SER A 1 401 ? -6.245 -22.927 13.026 1.00 61.47 401 SER A N 1
ATOM 3042 C CA . SER A 1 401 ? -5.286 -21.867 13.383 1.00 61.47 401 SER A CA 1
ATOM 3043 C C . SER A 1 401 ? -4.135 -21.699 12.375 1.00 61.47 401 SER A C 1
ATOM 3045 O O . SER A 1 401 ? -3.633 -20.591 12.204 1.00 61.47 401 SER A O 1
ATOM 3047 N N . ASP A 1 402 ? -3.792 -22.761 11.632 1.00 68.88 402 ASP A N 1
ATOM 3048 C CA . ASP A 1 402 ? -2.712 -22.783 10.635 1.00 68.88 402 ASP A CA 1
ATOM 3049 C C . ASP A 1 402 ? -3.158 -23.119 9.194 1.00 68.88 402 ASP A C 1
ATOM 3051 O O . ASP A 1 402 ? -2.320 -23.296 8.311 1.00 68.88 402 ASP A O 1
ATOM 3055 N N . ALA A 1 403 ? -4.461 -23.221 8.907 1.00 76.75 403 ALA A N 1
ATOM 3056 C CA . ALA A 1 403 ? -4.928 -23.592 7.567 1.00 76.75 403 ALA A CA 1
ATOM 3057 C C . ALA A 1 403 ? -4.707 -22.441 6.561 1.00 76.75 403 ALA A C 1
ATOM 3059 O O . ALA A 1 403 ? -5.150 -21.325 6.834 1.00 76.75 403 ALA A O 1
ATOM 3060 N N . PRO A 1 404 ? -4.066 -22.660 5.398 1.00 83.81 404 PRO A N 1
ATOM 3061 C CA . PRO A 1 404 ? -3.783 -21.584 4.446 1.00 83.81 404 PRO A CA 1
ATOM 3062 C C . PRO A 1 404 ? -5.069 -20.874 3.999 1.00 83.81 404 PRO A C 1
ATOM 3064 O O . PRO A 1 404 ? -6.092 -21.513 3.750 1.00 83.81 404 PRO A O 1
ATOM 3067 N N . ILE A 1 405 ? -5.014 -19.544 3.892 1.00 86.94 405 ILE A N 1
ATOM 3068 C CA . ILE A 1 405 ? -6.159 -18.722 3.482 1.00 86.94 405 ILE A CA 1
ATOM 3069 C C . ILE A 1 405 ? -6.470 -19.004 2.006 1.00 86.94 405 ILE A C 1
ATOM 3071 O O . ILE A 1 405 ? -5.608 -18.858 1.133 1.00 86.94 405 ILE A O 1
ATOM 3075 N N . ASN A 1 406 ? -7.710 -19.401 1.707 1.00 89.50 406 ASN A N 1
ATOM 3076 C CA . ASN A 1 406 ? -8.150 -19.650 0.335 1.00 89.50 406 ASN A CA 1
ATOM 3077 C C . ASN A 1 406 ? -8.591 -18.344 -0.351 1.00 89.50 406 ASN A C 1
ATOM 3079 O O . ASN A 1 406 ? -9.770 -18.001 -0.381 1.00 89.50 406 ASN A O 1
ATOM 3083 N N . TRP A 1 407 ? -7.624 -17.622 -0.915 1.00 90.06 407 TRP A N 1
ATOM 3084 C CA . TRP A 1 407 ? -7.824 -16.324 -1.572 1.00 90.06 407 TRP A CA 1
ATOM 3085 C C . TRP A 1 407 ? -8.722 -16.350 -2.814 1.00 90.06 407 TRP A C 1
ATOM 3087 O O . TRP A 1 407 ? -9.351 -15.339 -3.123 1.00 90.06 407 TRP A O 1
ATOM 3097 N N . GLU A 1 408 ? -8.808 -17.474 -3.529 1.00 89.50 408 GLU A N 1
ATOM 3098 C CA . GLU A 1 408 ? -9.678 -17.587 -4.711 1.00 89.50 408 GLU A CA 1
ATOM 3099 C C . GLU A 1 408 ? -11.150 -17.486 -4.324 1.00 89.50 408 GLU A C 1
ATOM 3101 O O . GLU A 1 408 ? -11.943 -16.868 -5.037 1.00 89.50 408 GLU A O 1
ATOM 3106 N N . ARG A 1 409 ? -11.495 -18.029 -3.153 1.00 90.75 409 ARG A N 1
ATOM 3107 C CA . ARG A 1 409 ? -12.838 -17.931 -2.590 1.00 90.75 409 ARG A CA 1
ATOM 3108 C C . ARG A 1 409 ? -13.211 -16.477 -2.299 1.00 90.75 409 ARG A C 1
ATOM 3110 O O . ARG A 1 409 ? -14.262 -16.035 -2.750 1.00 90.75 409 ARG A O 1
ATOM 3117 N N . PHE A 1 410 ? -12.314 -15.734 -1.644 1.00 89.50 410 PHE A N 1
ATOM 3118 C CA . PHE A 1 410 ? -12.518 -14.316 -1.329 1.00 89.50 410 PHE A CA 1
ATOM 3119 C C . PHE A 1 410 ? -12.652 -13.448 -2.571 1.00 89.50 410 PHE A C 1
ATOM 3121 O O . PHE A 1 410 ? -13.570 -12.640 -2.664 1.00 89.50 410 PHE A O 1
ATOM 3128 N N . ARG A 1 411 ? -11.789 -13.659 -3.569 1.00 88.00 411 ARG A N 1
ATOM 3129 C CA . ARG A 1 411 ? -11.882 -12.922 -4.832 1.00 88.00 411 ARG A CA 1
ATOM 3130 C C . ARG A 1 411 ? -13.184 -13.231 -5.576 1.00 88.00 411 ARG A C 1
ATOM 3132 O O . ARG A 1 411 ? -13.808 -12.317 -6.099 1.00 88.00 411 ARG A O 1
ATOM 3139 N N . SER A 1 412 ? -13.605 -14.495 -5.608 1.00 87.38 412 SER A N 1
ATOM 3140 C CA . SER A 1 412 ? -14.839 -14.894 -6.299 1.00 87.38 412 SER A CA 1
ATOM 3141 C C . SER A 1 412 ? -16.082 -14.301 -5.631 1.00 87.38 412 SER A C 1
ATOM 3143 O O . SER A 1 412 ? -16.948 -13.772 -6.323 1.00 87.38 412 SER A O 1
ATOM 3145 N N . ALA A 1 413 ? -16.154 -14.341 -4.295 1.00 87.31 413 ALA A N 1
ATOM 3146 C CA . ALA A 1 413 ? -17.249 -13.743 -3.533 1.00 87.31 413 ALA A CA 1
ATOM 3147 C C . ALA A 1 413 ? -17.288 -12.214 -3.692 1.00 87.31 413 ALA A C 1
ATOM 3149 O O . ALA A 1 413 ? -18.345 -11.645 -3.956 1.00 87.31 413 ALA A O 1
ATOM 3150 N N . TRP A 1 414 ? -16.122 -11.562 -3.632 1.00 84.88 414 TRP A N 1
ATOM 3151 C CA . TRP A 1 414 ? -15.983 -10.121 -3.848 1.00 84.88 414 TRP A CA 1
ATOM 3152 C C . TRP A 1 414 ? -16.419 -9.686 -5.253 1.00 84.88 414 TRP A C 1
ATOM 3154 O O . TRP A 1 414 ? -17.101 -8.683 -5.430 1.00 84.88 414 TRP A O 1
ATOM 3164 N N . GLN A 1 415 ? -16.061 -10.453 -6.283 1.00 86.00 415 GLN A N 1
ATOM 3165 C CA . GLN A 1 415 ? -16.499 -10.166 -7.650 1.00 86.00 415 GLN A CA 1
ATOM 3166 C C . GLN A 1 415 ? -18.004 -10.387 -7.828 1.00 86.00 415 GLN A C 1
ATOM 3168 O O . GLN A 1 415 ? -18.652 -9.619 -8.538 1.00 86.00 415 GLN A O 1
ATOM 3173 N N . ALA A 1 416 ? -18.566 -11.404 -7.172 1.00 86.19 416 ALA A N 1
ATOM 3174 C CA . ALA A 1 416 ? -19.996 -11.680 -7.216 1.00 86.19 416 ALA A CA 1
ATOM 3175 C C . ALA A 1 416 ? -20.823 -10.565 -6.555 1.00 86.19 416 ALA A C 1
ATOM 3177 O O . ALA A 1 416 ? -21.842 -10.171 -7.119 1.00 86.19 416 ALA A O 1
ATOM 3178 N N . SER A 1 417 ? -20.378 -10.016 -5.417 1.00 82.00 417 SER A N 1
ATOM 3179 C CA . SER A 1 417 ? -21.096 -8.936 -4.721 1.00 82.00 417 SER A CA 1
ATOM 3180 C C . SER A 1 417 ? -21.123 -7.619 -5.499 1.00 82.00 417 SER A C 1
ATOM 3182 O O . SER A 1 417 ? -22.046 -6.835 -5.314 1.00 82.00 417 SER A O 1
ATOM 3184 N N . ARG A 1 418 ? -20.155 -7.384 -6.395 1.00 78.25 418 ARG A N 1
ATOM 3185 C CA . ARG A 1 418 ? -20.108 -6.187 -7.258 1.00 78.25 418 ARG A CA 1
ATOM 3186 C C . ARG A 1 418 ? -20.861 -6.336 -8.576 1.00 78.25 418 ARG A C 1
ATOM 3188 O O . ARG A 1 418 ? -21.083 -5.344 -9.265 1.00 78.25 418 ARG A O 1
ATOM 3195 N N . ALA A 1 419 ? -21.182 -7.565 -8.973 1.00 81.75 419 ALA A N 1
ATOM 3196 C CA . ALA A 1 419 ? -21.889 -7.841 -10.221 1.00 81.75 419 ALA A CA 1
ATOM 3197 C C . ALA A 1 419 ? -23.422 -7.751 -10.086 1.00 81.75 419 ALA A C 1
ATOM 3199 O O . ALA A 1 419 ? -24.109 -7.730 -11.110 1.00 81.75 419 ALA A O 1
ATOM 3200 N N . GLY A 1 420 ? -23.944 -7.735 -8.855 1.00 67.44 420 GLY A N 1
ATOM 3201 C CA . GLY A 1 420 ? -25.364 -7.540 -8.536 1.00 67.44 420 GLY A CA 1
ATOM 3202 C C . GLY A 1 420 ? -25.649 -6.111 -8.113 1.00 67.44 420 GLY A C 1
ATOM 3203 O O . GLY A 1 420 ? -26.762 -5.640 -8.443 1.00 67.44 420 GLY A O 1
#

pLDDT: mean 72.22, std 23.91, range [29.27, 97.62]

Secondary structure (DSSP, 8-state):
----B-EEEEEE-HHHHHTT-TT--TTEEEEEEEETTS-EEEEEEEGGGTTTHHHHHHHHTT--TTSEEEES--TTS-B-PPPHHHHHHHHHHHHT-THHHHHHHHHHHHHHHHHHTT--HHHHTTHHHHHHHT-------------------S--S---S---------------------------TTS---------TT---HHHHTTSSSPPEEEEEEEEETTEEEEEESS--S-EEEE--GGGEEE-TTSSEEEEEPPTTGGG-SSPPSEEEEEGGGS-HHHHHHHHHT-EEEEEEEETTEEEEEEPPTTTT--------------------------------------------------------SSSHHHHHHHHHHHTT---------B-TTPPP-HHHHHHHHHHHHH-

Radius of gyration: 34.56 Å; chains: 1; bounding box: 87×64×109 Å

Organism: NCBI:txid2546227

Foldseek 3Di:
DQQQAFKEKEKAAQVLLCVLPVLADHQKIWIWIQGLLLAIDIDIDGQVCVLVVLVLVCLVVVHDQSNYEYPPDDPPHHYADDDPVRVVLVSVLVSVCNVVRVVNVVLVVQQVVCVVVVHDSCVSVCSCVSVVVSDDDPDDDDDDDDDDDDDPDDDDDDPHPDPPDDDDDDDDDDDDDDDDDDDPDPPPPVVPPVPLPDPDPVPDDPVRLVVDPFDWFKWFWAADDPQKIKIAGPDPDAAEEEAEAQSQWDADPVNQKIKGFADPPVLPDPDDHRMYIYRLVNHDPVNNVSSNQQGTMWIWDDDRRIIMIGGDGPVVVPDPPPDPPDDDDDDDDDDDDDDDDDDDDDDDDDDDDDDDDDDDDDDDDDDDDDDDDDDPPPVVVVVVVVVPPPDPPDPSPRPDSPDDDPSVSNVVNSVVVVVD

Sequence (420 aa):
MAGKEKVMAVLMGPFEVRQTFRDWPADMCLAVCLMDNGDCQLVVFQQEEADLLPRRLRDHLGLRSDALCFFPRVPGYPTRTLLYSDERRLMSLVAEAPEIVEEASDYSVNYAYAQEEGLDPAVFLGIEADLARGAPDAGGDVEHETRNVIDPEGPSAADFVSRRGKSAAAASETASNRAGRVRKALLPGFMQRTEQVQPGARFRSARELAMNEDLPVLCDIRPEQNGWIMVAQIHEGGGDIRIGDPDLIYLRDDHSVVAIRLEPPWAMSAALPGRIWIRARSLPPRMRAVFAGCVGPAEMTGSGAFLYLHVTSQADSVGPTRSPEQPVASPTAVPGVEAATAVSAQVEERAADASPAPVPQRPKRTMRRRFLALTGVAAALVLIQLGVQYGWNGDAGSLGSDAPINWERFRSAWQASRAG